Protein AF-0000000068829955 (afdb_homodimer)

Nearest PDB structures (foldseek):
  8u4d-assembly1_A  TM=2.497E-01  e=2.934E-02  Rattus norvegicus
  8ubg-assembly1_A  TM=4.678E-01  e=2.970E+00  synthetic construct
  8ffm-assembly1_A  TM=2.009E-01  e=5.634E-01  Rattus norvegicus
  7lqz-assembly1_A  TM=2.035E-01  e=5.634E-01  Ictidomys tridecemlineatus
  8eks-assembly1_A  TM=1.735E-01  e=6.819E+00  Rattus norvegicus

Secondary structure (DSSP, 8-state):
--GGGS---TTHHHHHHHHHHHHHHHHHHHHHHHTTSS-SS---TGGGGSSTTHHHHHHHHHHHHHHHHHHHHHHHHHHHHHHHHTTSS-HHHHHHHHHHHHHHHHHHHHHHHHHHS-TTT-HHHHHHHHHIIIIIHHHHHHHHHHHHTTSS--HHHHHHHHHHHHHHHHHHHHHHHHHHHHHHH---S-GGG--GGGS-HHHHHHHHHHHHHHHHHHHHHHHTTTTGGGGEEEEEEEEEEPPPHHHHTT-/--GGGS---TTHHHHHHHHHHHHHHHHHHHHHHHTTSS-SS---TTGGGSSTTHHHHHHHHHHHHHHHHHHHHHHHHHHHHHHHHTTSS-HHHHHHHHHHHHHHHHHHHHHHHHHHS-TTT-HHHHHHHHHIIIIIHHHHHHHHHHHHTTSS--HHHHHHHHHHHHHHHHHHHHHHHHHHHHHHH---S-GGG--GGGS-HHHHHHHHHHHHHHHHHHHHHHHTTTTGGGGEEEEEEEEEEPPPHHHHTT-

Structure (mmCIF, N/CA/C/O backbone):
data_AF-0000000068829955-model_v1
#
loop_
_entity.id
_entity.type
_entity.pdbx_description
1 polymer 'Uncharacterized protein'
#
loop_
_atom_site.group_PDB
_atom_site.id
_atom_site.type_symbol
_atom_site.label_atom_id
_atom_site.label_alt_id
_atom_site.label_comp_id
_atom_site.label_asym_id
_atom_site.label_entity_id
_atom_site.label_seq_id
_atom_site.pdbx_PDB_ins_code
_atom_site.Cartn_x
_atom_site.Cartn_y
_atom_site.Cartn_z
_atom_site.occupancy
_atom_site.B_iso_or_equiv
_atom_site.auth_seq_id
_atom_site.auth_comp_id
_atom_site.auth_asym_id
_atom_site.auth_atom_id
_atom_site.pdbx_PDB_model_num
ATOM 1 N N . MET A 1 1 ? -6.902 11.039 26.016 1 29.3 1 MET A N 1
ATOM 2 C CA . MET A 1 1 ? -5.801 10.938 25.062 1 29.3 1 MET A CA 1
ATOM 3 C C . MET A 1 1 ? -6.059 9.828 24.047 1 29.3 1 MET A C 1
ATOM 5 O O . MET A 1 1 ? -6.129 8.656 24.422 1 29.3 1 MET A O 1
ATOM 9 N N . GLY A 1 2 ? -6.93 9.938 23.094 1 36.03 2 GLY A N 1
ATOM 10 C CA . GLY A 1 2 ? -7.559 8.922 22.25 1 36.03 2 GLY A CA 1
ATOM 11 C C . GLY A 1 2 ? -6.555 8.055 21.516 1 36.03 2 GLY A C 1
ATOM 12 O O . GLY A 1 2 ? -5.367 8.375 21.469 1 36.03 2 GLY A O 1
ATOM 13 N N . LEU A 1 3 ? -6.852 6.863 21.266 1 39.66 3 LEU A N 1
ATOM 14 C CA . LEU A 1 3 ? -6.047 5.84 20.609 1 39.66 3 LEU A CA 1
ATOM 15 C C . LEU A 1 3 ? -5.145 6.461 19.547 1 39.66 3 LEU A C 1
ATOM 17 O O . LEU A 1 3 ? -3.996 6.039 19.375 1 39.66 3 LEU A O 1
ATOM 21 N N . LEU A 1 4 ? -5.676 7.379 18.828 1 42.16 4 LEU A N 1
ATOM 22 C CA . LEU A 1 4 ? -4.949 8.164 17.844 1 42.16 4 LEU A CA 1
ATOM 23 C C . LEU A 1 4 ? -4.129 9.258 18.516 1 42.16 4 LEU A C 1
ATOM 25 O O . LEU A 1 4 ? -3.414 10.008 17.828 1 42.16 4 LEU A O 1
ATOM 29 N N . ASP A 1 5 ? -4.441 9.453 19.766 1 46.44 5 ASP A N 1
ATOM 30 C 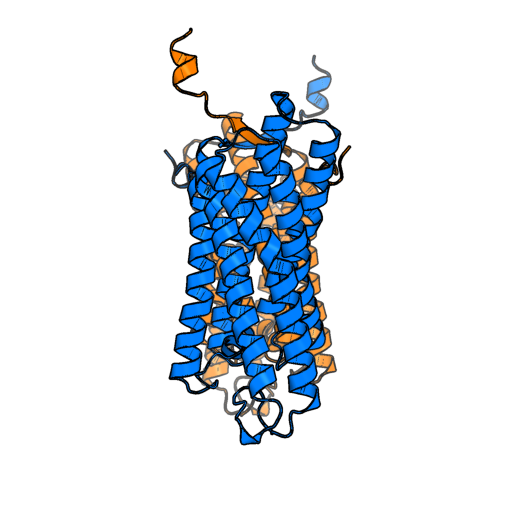CA . ASP A 1 5 ? -3.623 10.438 20.469 1 46.44 5 ASP A CA 1
ATOM 31 C C . ASP A 1 5 ? -2.209 9.906 20.703 1 46.44 5 ASP A C 1
ATOM 33 O O . ASP A 1 5 ? -1.413 10.531 21.406 1 46.44 5 ASP A O 1
ATOM 37 N N . PHE A 1 6 ? -2.107 8.672 20.609 1 50.31 6 PHE A N 1
ATOM 38 C CA . PHE A 1 6 ? -0.737 8.188 20.734 1 50.31 6 PHE A CA 1
ATOM 39 C C . PHE A 1 6 ? 0.176 8.898 19.75 1 50.31 6 PHE A C 1
ATOM 41 O O . PHE A 1 6 ? 0.059 8.711 18.531 1 50.31 6 PHE A O 1
ATOM 48 N N . LYS A 1 7 ? 0.698 10.055 20.094 1 63.47 7 LYS A N 1
ATOM 49 C CA . LYS A 1 7 ? 1.565 10.922 19.297 1 63.47 7 LYS A CA 1
ATOM 50 C C . LYS A 1 7 ? 2.84 10.195 18.891 1 63.47 7 LYS A C 1
ATOM 52 O O . LYS A 1 7 ? 3.783 10.086 19.672 1 63.47 7 LYS A O 1
ATOM 57 N N . PHE A 1 8 ? 2.67 9.281 17.844 1 79.62 8 PHE A N 1
ATOM 58 C CA . PHE A 1 8 ? 3.844 8.633 17.266 1 79.62 8 PHE A CA 1
ATOM 59 C C . PHE A 1 8 ? 4.887 9.672 16.875 1 79.62 8 PHE A C 1
ATOM 61 O O . PHE A 1 8 ? 4.645 10.5 15.992 1 79.62 8 PHE A O 1
ATOM 68 N N . LYS A 1 9 ? 6.039 9.609 17.734 1 91 9 LYS A N 1
ATOM 69 C CA . LYS A 1 9 ? 7.105 10.57 17.469 1 91 9 LYS A CA 1
ATOM 70 C C . LYS A 1 9 ? 7.715 10.336 16.094 1 91 9 LYS A C 1
ATOM 72 O O . LYS A 1 9 ? 7.949 9.195 15.695 1 91 9 LYS A O 1
ATOM 77 N N . LEU A 1 10 ? 7.957 11.375 15.477 1 95.31 10 LEU A N 1
ATOM 78 C CA . LEU A 1 10 ? 8.344 11.328 14.07 1 95.31 10 LEU A CA 1
ATOM 79 C C . LEU A 1 10 ? 9.711 10.672 13.906 1 95.31 10 LEU A C 1
ATOM 81 O O . LEU A 1 10 ? 10.008 10.094 12.859 1 95.31 10 LEU A O 1
ATOM 85 N N . GLN A 1 11 ? 10.555 10.68 14.953 1 95.5 11 GLN A N 1
ATOM 86 C CA . GLN A 1 11 ? 11.906 10.125 14.883 1 95.5 11 GLN A CA 1
ATOM 87 C C . GLN A 1 11 ? 11.859 8.609 14.711 1 95.5 11 GLN A C 1
ATOM 89 O O . GLN A 1 11 ? 12.852 7.992 14.305 1 95.5 11 GLN A O 1
ATOM 94 N N . TYR A 1 12 ? 10.75 8.031 15.016 1 97.12 12 TYR A N 1
ATOM 95 C CA . TYR A 1 12 ? 10.664 6.574 14.961 1 97.12 12 TYR A CA 1
ATOM 96 C C . TYR A 1 12 ? 10.32 6.098 13.555 1 97.12 12 TYR A C 1
ATOM 98 O O . TYR A 1 12 ? 10.461 4.914 13.242 1 97.12 12 TYR A O 1
ATOM 106 N N . TRP A 1 13 ? 9.914 6.965 12.664 1 97.31 13 TRP A N 1
ATOM 107 C CA . TRP A 1 13 ? 9.523 6.555 11.32 1 97.31 13 TRP A CA 1
ATOM 108 C C . TRP A 1 13 ? 10.719 6 10.547 1 97.31 13 TRP A C 1
ATOM 110 O O . TRP A 1 13 ? 10.625 4.926 9.945 1 97.31 13 TRP A O 1
ATOM 120 N N . PRO A 1 14 ? 11.875 6.688 10.609 1 98.38 14 PRO A N 1
ATOM 121 C CA . PRO A 1 14 ? 13.031 6.113 9.914 1 98.38 14 PRO A CA 1
ATOM 122 C C . PRO A 1 14 ? 13.477 4.777 10.508 1 98.38 14 PRO A C 1
ATOM 124 O O . PRO A 1 14 ? 13.883 3.875 9.773 1 98.38 14 PRO A O 1
ATOM 127 N N . ILE A 1 15 ? 13.391 4.668 11.812 1 98.5 15 ILE A N 1
ATOM 128 C CA . ILE A 1 15 ? 13.734 3.422 12.484 1 98.5 15 ILE A CA 1
ATOM 129 C C . ILE A 1 15 ? 12.773 2.316 12.047 1 98.5 15 ILE A C 1
ATOM 131 O O . ILE A 1 15 ? 13.211 1.216 11.695 1 98.5 15 ILE A O 1
ATOM 135 N N . LEU A 1 16 ? 11.555 2.658 12.008 1 98.44 16 LEU A N 1
ATOM 136 C CA . LEU A 1 16 ? 10.523 1.694 11.625 1 98.44 16 LEU A CA 1
ATOM 137 C C . LEU A 1 16 ? 10.688 1.271 10.172 1 98.44 16 LEU A C 1
ATOM 139 O O . LEU A 1 16 ? 10.648 0.079 9.859 1 98.44 16 LEU A O 1
ATOM 143 N N . SER A 1 17 ? 10.852 2.225 9.297 1 98.56 17 SER A N 1
ATOM 144 C CA . SER A 1 17 ? 10.992 1.934 7.875 1 98.56 17 SER A CA 1
ATOM 145 C C . SER A 1 17 ? 12.195 1.032 7.613 1 98.56 17 SER A C 1
ATOM 147 O O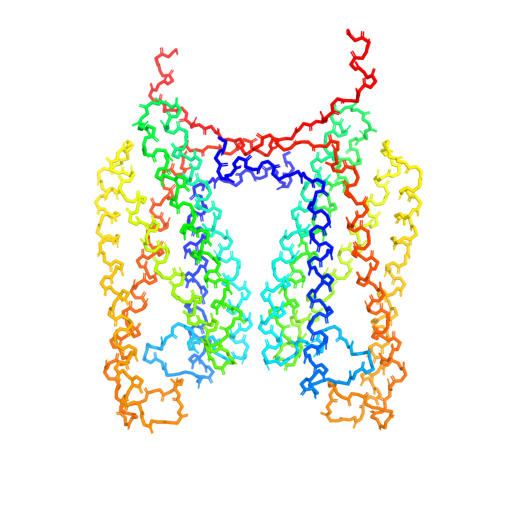 . SER A 1 17 ? 12.07 -0.019 6.98 1 98.56 17 SER A O 1
ATOM 149 N N . SER A 1 18 ? 13.352 1.4 8.172 1 98.69 18 SER A N 1
ATOM 150 C CA . SER A 1 18 ? 14.586 0.654 7.93 1 98.69 18 SER A CA 1
ATOM 151 C C . SER A 1 18 ? 14.523 -0.73 8.57 1 98.69 18 SER A C 1
ATOM 153 O O . SER A 1 18 ? 14.906 -1.723 7.949 1 98.69 18 SER A O 1
ATOM 155 N N . SER A 1 19 ? 14.023 -0.835 9.797 1 98.75 19 SER A N 1
ATOM 156 C CA . SER A 1 19 ? 13.969 -2.123 10.477 1 98.75 19 SER A CA 1
ATOM 157 C C . SER A 1 19 ? 12.93 -3.041 9.852 1 98.75 19 SER A C 1
ATOM 159 O O . SER A 1 19 ? 13.148 -4.246 9.719 1 98.75 19 SER A O 1
ATOM 161 N N . TRP A 1 20 ? 11.812 -2.447 9.477 1 98.75 20 TRP A N 1
ATOM 162 C CA . TRP A 1 20 ? 10.75 -3.225 8.852 1 98.75 20 TRP A CA 1
ATOM 163 C C . TRP A 1 20 ? 11.227 -3.852 7.547 1 98.75 20 TRP A C 1
ATOM 165 O O . TRP A 1 20 ? 11.031 -5.047 7.316 1 98.75 20 TRP A O 1
ATOM 175 N N . LEU A 1 21 ? 11.891 -3.113 6.719 1 98.75 21 LEU A N 1
ATOM 176 C CA . LEU A 1 21 ? 12.352 -3.615 5.434 1 98.75 21 LEU A CA 1
ATOM 177 C C . LEU A 1 21 ? 13.5 -4.602 5.617 1 98.75 21 LEU A C 1
ATOM 179 O O . LEU A 1 21 ? 13.555 -5.633 4.941 1 98.75 21 LEU A O 1
ATOM 183 N N . SER A 1 22 ? 14.398 -4.289 6.574 1 98.75 22 SER A N 1
ATOM 184 C CA . SER A 1 22 ? 15.469 -5.234 6.867 1 98.75 22 SER A CA 1
ATOM 185 C C . SER A 1 22 ? 14.914 -6.57 7.352 1 98.75 22 SER A C 1
ATOM 187 O O . SER A 1 22 ? 15.359 -7.633 6.906 1 98.75 22 SER A O 1
ATOM 189 N N . PHE A 1 23 ? 13.984 -6.449 8.227 1 98.81 23 PHE A N 1
ATOM 190 C CA . PHE A 1 23 ? 13.336 -7.656 8.727 1 98.81 23 PHE A CA 1
ATOM 191 C C . PHE A 1 23 ? 12.656 -8.414 7.586 1 98.81 23 PHE A C 1
ATOM 193 O O . PHE A 1 23 ? 12.727 -9.641 7.527 1 98.81 23 PHE A O 1
ATOM 200 N N . THR A 1 24 ? 12 -7.715 6.68 1 98.69 24 THR A N 1
ATOM 201 C CA . THR A 1 24 ? 11.328 -8.32 5.535 1 98.69 24 THR A CA 1
ATOM 202 C C . THR A 1 24 ? 12.32 -9.094 4.672 1 98.69 24 THR A C 1
ATOM 204 O O . THR A 1 24 ? 12.078 -10.258 4.332 1 98.69 24 THR A O 1
ATOM 207 N N . TYR A 1 25 ? 13.484 -8.5 4.332 1 98.5 25 TYR A N 1
ATOM 208 C CA . TYR A 1 25 ? 14.469 -9.133 3.461 1 98.5 25 TYR A CA 1
ATOM 209 C C . TYR A 1 25 ? 15.102 -10.344 4.137 1 98.5 25 TYR A C 1
ATOM 211 O O . TYR A 1 25 ? 15.219 -11.414 3.529 1 98.5 25 TYR A O 1
ATOM 219 N N . PHE A 1 26 ? 15.391 -10.164 5.371 1 98.06 26 PHE A N 1
ATOM 220 C CA . PHE A 1 26 ? 16.078 -11.242 6.082 1 98.06 26 PHE A CA 1
ATOM 221 C C . PHE A 1 26 ? 15.117 -12.406 6.344 1 98.06 26 PHE A C 1
ATOM 223 O O . PHE A 1 26 ? 15.477 -13.57 6.145 1 98.06 26 PHE A O 1
ATOM 230 N N . SER A 1 27 ? 13.922 -12.109 6.777 1 98.5 27 SER A N 1
ATOM 231 C CA . SER A 1 27 ? 12.969 -13.18 7.059 1 98.5 27 SER A CA 1
ATOM 232 C C . SER A 1 27 ? 12.57 -13.914 5.781 1 98.5 27 SER A C 1
ATOM 234 O O . SER A 1 27 ? 12.453 -15.141 5.773 1 98.5 27 SER A O 1
ATOM 236 N N . THR A 1 28 ? 12.359 -13.164 4.707 1 98.25 28 THR A N 1
ATOM 237 C CA . THR A 1 28 ? 12.039 -13.805 3.439 1 98.25 28 THR A CA 1
ATOM 238 C C . THR A 1 28 ? 13.18 -14.711 2.982 1 98.25 28 THR A C 1
ATOM 240 O O . THR A 1 28 ? 12.938 -15.82 2.502 1 98.25 28 THR A O 1
ATOM 243 N N . TYR A 1 29 ? 14.445 -14.234 3.137 1 98.06 29 TYR A N 1
ATOM 244 C CA . TYR A 1 29 ? 15.617 -15.039 2.818 1 98.06 29 TYR A CA 1
ATOM 245 C C . TYR A 1 29 ? 15.625 -16.328 3.623 1 98.06 29 TYR A C 1
ATOM 247 O O . TYR A 1 29 ? 15.789 -17.422 3.062 1 98.06 29 TYR A O 1
ATOM 255 N N . CYS A 1 30 ? 15.398 -16.203 4.938 1 98 30 CYS A N 1
ATOM 256 C CA . CYS A 1 30 ? 15.422 -17.375 5.816 1 98 30 CYS A CA 1
ATOM 257 C C . CYS A 1 30 ? 14.352 -18.391 5.41 1 98 30 CYS A C 1
ATOM 259 O O . CYS A 1 30 ? 14.625 -19.594 5.352 1 98 30 CYS A O 1
ATOM 261 N N . ILE A 1 31 ? 13.188 -17.906 5.059 1 97.19 31 ILE A N 1
ATOM 262 C CA . ILE A 1 31 ? 12.086 -18.781 4.68 1 97.19 31 ILE A CA 1
ATOM 263 C C . ILE A 1 31 ? 12.406 -19.469 3.355 1 97.19 31 ILE A C 1
ATOM 265 O O . ILE A 1 31 ? 12.242 -20.688 3.223 1 97.19 31 ILE A O 1
ATOM 269 N N . ALA A 1 32 ? 12.875 -18.75 2.396 1 97.62 32 ALA A N 1
ATOM 270 C CA . ALA A 1 32 ? 13.172 -19.281 1.069 1 97.62 32 ALA A CA 1
ATOM 271 C C . ALA A 1 32 ? 14.258 -20.344 1.14 1 97.62 32 ALA A C 1
ATOM 273 O O . ALA A 1 32 ? 14.18 -21.375 0.464 1 97.62 32 ALA A O 1
ATOM 274 N N . VAL A 1 33 ? 15.297 -20.094 1.948 1 97.31 33 VAL A N 1
ATOM 275 C CA . VAL A 1 33 ? 16.391 -21.031 2.104 1 97.31 33 VAL A CA 1
ATOM 276 C C . VAL A 1 33 ? 15.914 -22.281 2.84 1 97.31 33 VAL A C 1
ATOM 278 O O . VAL A 1 33 ? 16.234 -23.406 2.451 1 97.31 33 VAL A O 1
ATOM 281 N N . TYR A 1 34 ? 15.078 -22.016 3.893 1 97.25 34 TYR A N 1
ATOM 282 C CA . TYR A 1 34 ? 14.531 -23.141 4.66 1 97.25 34 TYR A CA 1
ATOM 283 C C . TYR A 1 34 ? 13.711 -24.062 3.766 1 97.25 34 TYR A C 1
ATOM 285 O O . TYR A 1 34 ? 13.82 -25.281 3.867 1 97.25 34 TYR A O 1
ATOM 293 N N . LYS A 1 35 ? 13 -23.531 2.791 1 97.12 35 LYS A N 1
ATOM 294 C CA . LYS A 1 35 ? 12.148 -24.297 1.877 1 97.12 35 LYS A CA 1
ATOM 295 C C . LYS A 1 35 ? 12.945 -24.812 0.682 1 97.12 35 LYS A C 1
ATOM 297 O O . LYS A 1 35 ? 12.406 -25.516 -0.172 1 97.12 35 LYS A O 1
ATOM 302 N N . GLN A 1 36 ? 14.227 -24.359 0.579 1 97.12 36 GLN A N 1
ATOM 303 C CA . GLN A 1 36 ? 15.125 -24.734 -0.507 1 97.12 36 GLN A CA 1
ATOM 304 C C . GLN A 1 36 ? 14.617 -24.219 -1.849 1 97.12 36 GLN A C 1
ATOM 306 O O . GLN A 1 36 ? 14.773 -24.891 -2.875 1 97.12 36 GLN A O 1
ATOM 311 N N . ASP A 1 37 ? 13.922 -23.125 -1.762 1 96.31 37 ASP A N 1
ATOM 312 C CA . ASP A 1 37 ? 13.398 -22.516 -2.979 1 96.31 37 ASP A CA 1
ATOM 313 C C . ASP A 1 37 ? 14.492 -21.75 -3.723 1 96.31 37 ASP A C 1
ATOM 315 O O . ASP A 1 37 ? 14.375 -21.484 -4.922 1 96.31 37 ASP A O 1
ATOM 319 N N . VAL A 1 38 ? 15.555 -21.375 -2.994 1 96.31 38 VAL A N 1
ATOM 320 C CA . VAL A 1 38 ? 16.672 -20.641 -3.578 1 96.31 38 VAL A CA 1
ATOM 321 C C . VAL A 1 38 ? 17.984 -21.219 -3.057 1 96.31 38 VAL A C 1
ATOM 323 O O . VAL A 1 38 ? 18.016 -21.938 -2.057 1 96.31 38 VAL A O 1
ATOM 326 N N . SER A 1 39 ? 19.094 -20.875 -3.854 1 94.5 39 SER A N 1
ATOM 327 C CA . SER A 1 39 ? 20.422 -21.156 -3.318 1 94.5 39 SER A CA 1
ATOM 328 C C . SER A 1 39 ? 20.734 -20.266 -2.123 1 94.5 39 SER A C 1
ATOM 330 O O . SER A 1 39 ? 20.438 -19.078 -2.133 1 94.5 39 SER A O 1
ATOM 332 N N . PRO A 1 40 ? 21.297 -20.844 -1.094 1 94.31 40 PRO A N 1
ATOM 333 C CA . PRO A 1 40 ? 21.531 -20.078 0.129 1 94.31 40 PRO A CA 1
ATOM 334 C C . PRO A 1 40 ? 22.656 -19.047 -0.024 1 94.31 40 PRO A C 1
ATOM 336 O O . PRO A 1 40 ? 22.75 -18.109 0.771 1 94.31 40 PRO A O 1
ATOM 339 N N . ILE A 1 41 ? 23.547 -19.281 -1.003 1 92.12 41 ILE A N 1
ATOM 340 C CA . ILE A 1 41 ? 24.688 -18.375 -1.142 1 92.12 41 ILE A CA 1
ATOM 341 C C . ILE A 1 41 ? 24.281 -17.156 -1.971 1 92.12 41 ILE A C 1
ATOM 343 O O . ILE A 1 41 ? 24.531 -17.109 -3.176 1 92.12 41 ILE A O 1
ATOM 347 N N . PHE A 1 42 ? 23.75 -16.156 -1.312 1 85.25 42 PHE A N 1
ATOM 348 C CA . PHE A 1 42 ? 23.406 -14.789 -1.66 1 85.25 42 PHE A CA 1
ATOM 349 C C . PHE A 1 42 ? 22.531 -14.75 -2.91 1 85.25 42 PHE A C 1
ATOM 351 O O . PHE A 1 42 ? 22.922 -14.188 -3.934 1 85.25 42 PHE A O 1
ATOM 358 N N . PRO A 1 43 ? 21.391 -15.211 -2.846 1 96.38 43 PRO A N 1
ATOM 359 C CA . PRO A 1 43 ? 20.438 -15.008 -3.939 1 96.38 43 PRO A CA 1
ATOM 360 C C . PRO A 1 43 ? 20 -13.547 -4.07 1 96.38 43 PRO A C 1
ATOM 362 O O . PRO A 1 43 ? 20.219 -12.75 -3.16 1 96.38 43 PRO A O 1
ATOM 365 N N . TYR A 1 44 ? 19.578 -13.211 -5.258 1 97.38 44 TYR A N 1
ATOM 366 C CA . TYR A 1 44 ? 18.906 -11.914 -5.332 1 97.38 44 TYR A CA 1
ATOM 367 C C . TYR A 1 44 ? 17.812 -11.812 -4.285 1 97.38 44 TYR A C 1
ATOM 369 O O . TYR A 1 44 ? 17.141 -12.797 -3.975 1 97.38 44 TYR A O 1
ATOM 377 N N . ILE A 1 45 ? 17.609 -10.609 -3.793 1 97.56 45 ILE A N 1
ATOM 378 C CA . ILE A 1 45 ? 16.531 -10.367 -2.838 1 97.56 45 ILE A CA 1
ATOM 379 C C . ILE A 1 45 ? 15.203 -10.781 -3.447 1 97.56 45 ILE A C 1
ATOM 381 O O . ILE A 1 45 ? 14.391 -11.445 -2.791 1 97.56 45 ILE A O 1
ATOM 385 N N . SER A 1 46 ? 14.969 -10.484 -4.68 1 95.88 46 SER A N 1
ATOM 386 C CA . SER A 1 46 ? 13.719 -10.805 -5.348 1 95.88 46 SER A CA 1
ATOM 387 C C . SER A 1 46 ? 13.562 -12.305 -5.562 1 95.88 46 SER A C 1
ATOM 389 O O . SER A 1 46 ? 12.445 -12.82 -5.598 1 95.88 46 SER A O 1
ATOM 391 N N . ASP A 1 47 ? 14.727 -13.062 -5.727 1 97 47 ASP A N 1
ATOM 392 C CA . ASP A 1 47 ? 14.656 -14.516 -5.855 1 97 47 ASP A CA 1
ATOM 393 C C . ASP A 1 47 ? 14.078 -15.156 -4.594 1 97 47 ASP A C 1
ATOM 395 O O . ASP A 1 47 ? 13.383 -16.172 -4.668 1 97 47 ASP A O 1
ATOM 399 N N . THR A 1 48 ? 14.383 -14.555 -3.463 1 97.44 48 THR A N 1
ATOM 400 C CA . THR A 1 48 ? 13.891 -15.109 -2.205 1 97.44 48 THR A CA 1
ATOM 401 C C . THR A 1 48 ? 12.375 -14.969 -2.109 1 97.44 48 THR A C 1
ATOM 403 O O . THR A 1 48 ? 11.742 -15.609 -1.271 1 97.44 48 THR A O 1
ATOM 406 N N . ALA A 1 49 ? 11.797 -14.141 -2.965 1 96.94 49 ALA A N 1
ATOM 407 C CA . ALA A 1 49 ? 10.359 -13.883 -2.957 1 96.94 49 ALA A CA 1
ATOM 408 C C . ALA A 1 49 ? 9.727 -14.297 -4.281 1 96.94 49 ALA A C 1
ATOM 410 O O . ALA A 1 49 ? 8.758 -13.68 -4.734 1 96.94 49 ALA A O 1
ATOM 411 N N . ALA A 1 50 ? 10.227 -15.305 -4.895 1 94.56 50 ALA A N 1
ATOM 412 C CA . ALA A 1 50 ? 9.781 -15.68 -6.238 1 94.56 50 ALA A CA 1
ATOM 413 C C . ALA A 1 50 ? 8.609 -16.656 -6.18 1 94.56 50 ALA A C 1
ATOM 415 O O . ALA A 1 50 ? 7.777 -16.688 -7.086 1 94.56 50 ALA A O 1
ATOM 416 N N . LYS A 1 51 ? 8.492 -17.422 -5.133 1 94.25 51 LYS A N 1
ATOM 417 C CA . LYS A 1 51 ? 7.477 -18.469 -5.004 1 94.25 51 LYS A CA 1
ATOM 418 C C . LYS A 1 51 ? 6.602 -18.234 -3.777 1 94.25 51 LYS A C 1
ATOM 420 O O . LYS A 1 51 ? 7.07 -17.719 -2.762 1 94.25 51 LYS A O 1
ATOM 425 N N . PRO A 1 52 ? 5.352 -18.672 -3.922 1 92.38 52 PRO A N 1
ATOM 426 C CA . PRO A 1 52 ? 4.574 -18.734 -2.682 1 92.38 52 PRO A CA 1
ATOM 427 C C . PRO A 1 52 ? 5.066 -19.812 -1.719 1 92.38 52 PRO A C 1
ATOM 429 O O . PRO A 1 52 ? 5.625 -20.812 -2.15 1 92.38 52 PRO A O 1
ATOM 432 N N . TRP A 1 53 ? 4.992 -19.453 -0.478 1 93.06 53 TRP A N 1
ATOM 433 C CA . TRP A 1 53 ? 4.246 -18.453 0.271 1 93.06 53 TRP A CA 1
ATOM 434 C C . TRP A 1 53 ? 5.078 -17.188 0.464 1 93.06 53 TRP A C 1
ATOM 436 O O . TRP A 1 53 ? 4.539 -16.125 0.798 1 93.06 53 TRP A O 1
ATOM 446 N N . GLU A 1 54 ? 6.422 -17.266 0.097 1 95.56 54 GLU A N 1
ATOM 447 C CA . GLU A 1 54 ? 7.352 -16.172 0.349 1 95.56 54 GLU A CA 1
ATOM 448 C C . GLU A 1 54 ? 6.973 -14.93 -0.46 1 95.56 54 GLU A C 1
ATOM 450 O O . GLU A 1 54 ? 7.098 -13.797 0.023 1 95.56 54 GLU A O 1
ATOM 455 N N . SER A 1 55 ? 6.523 -15.18 -1.628 1 96.62 55 SER A N 1
ATOM 456 C CA . SER A 1 55 ? 6.188 -14.047 -2.48 1 96.62 55 SER A CA 1
ATOM 457 C C . SER A 1 55 ? 5.004 -13.266 -1.919 1 96.62 55 SER A C 1
ATOM 459 O O . SER A 1 55 ? 4.984 -12.031 -1.98 1 96.62 55 SER A O 1
ATOM 461 N N . CYS A 1 56 ? 3.994 -13.961 -1.375 1 97.44 56 CYS A N 1
ATOM 462 C CA . CYS A 1 56 ? 2.842 -13.312 -0.754 1 97.44 56 CYS A CA 1
ATOM 463 C C . CYS A 1 56 ? 3.264 -12.508 0.467 1 97.44 56 CYS A C 1
ATOM 465 O O . CYS A 1 56 ? 2.885 -11.344 0.606 1 97.44 56 CYS A O 1
ATOM 467 N N . TYR A 1 57 ? 4.02 -13.203 1.331 1 98 57 TYR A N 1
ATOM 468 C CA . TYR A 1 57 ? 4.543 -12.57 2.541 1 98 57 TYR A CA 1
ATOM 469 C C . TYR A 1 57 ? 5.371 -11.344 2.201 1 98 57 TYR A C 1
ATOM 471 O O . TYR A 1 57 ? 5.18 -10.273 2.787 1 98 57 TYR A O 1
ATOM 479 N N . PHE A 1 58 ? 6.332 -11.492 1.286 1 98.56 58 PHE A N 1
ATOM 480 C CA . PHE A 1 58 ? 7.199 -10.398 0.851 1 98.56 58 PHE A CA 1
ATOM 481 C C . PHE A 1 58 ? 6.375 -9.234 0.312 1 98.56 58 PHE A C 1
ATOM 483 O O . PHE A 1 58 ? 6.629 -8.078 0.659 1 98.56 58 PHE A O 1
ATOM 490 N N . ALA A 1 59 ? 5.371 -9.523 -0.554 1 98.56 59 ALA A N 1
ATOM 491 C CA . ALA A 1 59 ? 4.551 -8.477 -1.153 1 98.56 59 ALA A CA 1
ATOM 492 C C . ALA A 1 59 ? 3.83 -7.664 -0.082 1 98.56 59 ALA A C 1
ATOM 494 O O . ALA A 1 59 ? 3.848 -6.43 -0.113 1 98.56 59 ALA A O 1
ATOM 495 N N . GLN A 1 60 ? 3.254 -8.336 0.864 1 98.62 60 GLN A N 1
ATOM 496 C CA . GLN A 1 60 ? 2.549 -7.664 1.951 1 98.62 60 GLN A CA 1
ATOM 497 C C . GLN A 1 60 ? 3.488 -6.754 2.738 1 98.62 60 GLN A C 1
ATOM 499 O O . GLN A 1 60 ? 3.209 -5.566 2.91 1 98.62 60 GLN A O 1
ATOM 504 N N . MET A 1 61 ? 4.621 -7.301 3.111 1 98.62 61 MET A N 1
ATOM 505 C CA . MET A 1 61 ? 5.559 -6.586 3.975 1 98.62 61 MET A CA 1
ATOM 506 C C . MET A 1 61 ? 6.242 -5.457 3.217 1 98.62 61 MET A C 1
ATOM 508 O O . MET A 1 61 ? 6.426 -4.363 3.754 1 98.62 61 MET A O 1
ATOM 512 N N . HIS A 1 62 ? 6.605 -5.758 2.043 1 98.62 62 HIS A N 1
ATOM 513 C CA . HIS A 1 62 ? 7.359 -4.781 1.26 1 98.62 62 HIS A CA 1
ATOM 514 C C . HIS A 1 62 ? 6.484 -3.598 0.868 1 98.62 62 HIS A C 1
ATOM 516 O O . HIS A 1 62 ? 6.953 -2.457 0.837 1 98.62 62 HIS A O 1
ATOM 522 N N . ASN A 1 63 ? 5.145 -3.838 0.558 1 98.75 63 ASN A N 1
ATOM 523 C CA . ASN A 1 63 ? 4.219 -2.738 0.305 1 98.75 63 ASN A CA 1
ATOM 524 C C . ASN A 1 63 ? 4.062 -1.845 1.532 1 98.75 63 ASN A C 1
ATOM 526 O O . ASN A 1 63 ? 4.043 -0.618 1.413 1 98.75 63 ASN A O 1
ATOM 530 N N . ILE A 1 64 ? 3.977 -2.416 2.664 1 98.56 64 ILE A N 1
ATOM 531 C CA . ILE A 1 64 ? 3.898 -1.647 3.9 1 98.56 64 ILE A CA 1
ATOM 532 C C . ILE A 1 64 ? 5.188 -0.852 4.098 1 98.56 64 ILE A C 1
ATOM 534 O O . ILE A 1 64 ? 5.148 0.327 4.453 1 98.56 64 ILE A O 1
ATOM 538 N N . GLY A 1 65 ? 6.309 -1.491 3.855 1 98.62 65 GLY A N 1
ATOM 539 C CA . GLY A 1 65 ? 7.594 -0.819 3.967 1 98.62 65 GLY A CA 1
ATOM 540 C C . GLY A 1 65 ? 7.738 0.356 3.018 1 98.62 65 GLY A C 1
ATOM 541 O O . GLY A 1 65 ? 8.32 1.38 3.375 1 98.62 65 GLY A O 1
ATOM 542 N N . ALA A 1 66 ? 7.227 0.173 1.787 1 98.62 66 ALA A N 1
ATOM 543 C CA . ALA A 1 66 ? 7.242 1.268 0.82 1 98.62 66 ALA A CA 1
ATOM 544 C C . ALA A 1 66 ? 6.473 2.475 1.346 1 98.62 66 ALA A C 1
ATOM 546 O O . ALA A 1 66 ? 6.906 3.617 1.182 1 98.62 66 ALA A O 1
ATOM 547 N N . LEU A 1 67 ? 5.395 2.189 1.968 1 98 67 LEU A N 1
ATOM 548 C CA . LEU A 1 67 ? 4.605 3.271 2.551 1 98 67 LEU A CA 1
ATOM 549 C C . LEU A 1 67 ? 5.367 3.945 3.688 1 98 67 LEU A C 1
ATOM 551 O O . LEU A 1 67 ? 5.379 5.176 3.789 1 98 67 LEU A O 1
ATOM 555 N N . PHE A 1 68 ? 5.965 3.152 4.582 1 98.38 68 PHE A N 1
ATOM 556 C CA . PHE A 1 68 ? 6.762 3.713 5.664 1 98.38 68 PHE A CA 1
ATOM 557 C C . PHE A 1 68 ? 7.855 4.625 5.113 1 98.38 68 PHE A C 1
ATOM 559 O O . PHE A 1 68 ? 8.086 5.711 5.645 1 98.38 68 PHE A O 1
ATOM 566 N N . THR A 1 69 ? 8.469 4.148 4.09 1 98.69 69 THR A N 1
ATOM 567 C CA . THR A 1 69 ? 9.555 4.918 3.482 1 98.69 69 THR A CA 1
ATOM 568 C C . THR A 1 69 ? 9.023 6.219 2.887 1 98.69 69 THR A C 1
ATOM 570 O O . THR A 1 69 ? 9.641 7.273 3.043 1 98.69 69 THR A O 1
ATOM 573 N N . LEU A 1 70 ? 7.902 6.129 2.258 1 98.19 70 LEU A N 1
ATOM 574 C CA . LEU A 1 70 ? 7.285 7.324 1.692 1 98.19 70 LEU A CA 1
ATOM 575 C C . LEU A 1 70 ? 6.965 8.336 2.785 1 98.19 70 LEU A C 1
ATOM 577 O O . LEU A 1 70 ? 7.199 9.531 2.615 1 98.19 70 LEU A O 1
ATOM 581 N N . ILE A 1 71 ? 6.445 7.844 3.875 1 96.94 71 ILE A N 1
ATOM 582 C CA . ILE A 1 71 ? 6.133 8.711 5.004 1 96.94 71 ILE A CA 1
ATOM 583 C C . ILE A 1 71 ? 7.402 9.414 5.484 1 96.94 71 ILE A C 1
ATOM 585 O O . ILE A 1 71 ? 7.391 10.617 5.754 1 96.94 71 ILE A O 1
ATOM 589 N N . CYS A 1 72 ? 8.5 8.719 5.547 1 97.94 72 CYS A N 1
ATOM 590 C CA . CYS A 1 72 ? 9.781 9.312 5.934 1 97.94 72 CYS A CA 1
ATOM 591 C C . CYS A 1 72 ? 10.164 10.438 4.98 1 97.94 72 CYS A C 1
ATOM 593 O O . CYS A 1 72 ? 10.586 11.508 5.422 1 97.94 72 CYS A O 1
ATOM 595 N N . MET A 1 73 ? 9.938 10.195 3.752 1 97.94 73 MET A N 1
ATOM 596 C CA . MET A 1 73 ? 10.336 11.188 2.756 1 97.94 73 MET A CA 1
ATOM 597 C C . MET A 1 73 ? 9.453 12.422 2.84 1 97.94 73 MET A C 1
ATOM 599 O O . MET A 1 73 ? 9.93 13.547 2.641 1 97.94 73 MET A O 1
ATOM 603 N N . ILE A 1 74 ? 8.203 12.219 3.146 1 96.12 74 ILE A N 1
ATOM 604 C CA . ILE A 1 74 ? 7.285 13.336 3.318 1 96.12 74 ILE A CA 1
ATOM 605 C C . ILE A 1 74 ? 7.684 14.148 4.547 1 96.12 74 ILE A C 1
ATOM 607 O O . ILE A 1 74 ? 7.707 15.383 4.504 1 96.12 74 ILE A O 1
ATOM 611 N N . ILE A 1 75 ? 7.973 13.461 5.598 1 96.25 75 ILE A N 1
ATOM 612 C CA . ILE A 1 75 ? 8.406 14.133 6.816 1 96.25 75 ILE A CA 1
ATOM 613 C C . ILE A 1 75 ? 9.68 14.93 6.543 1 96.25 75 ILE A C 1
ATOM 615 O O . ILE A 1 75 ? 9.797 16.094 6.949 1 96.25 75 ILE A O 1
ATOM 619 N N . ARG A 1 76 ? 10.633 14.336 5.871 1 97.06 76 ARG A N 1
ATOM 620 C CA . ARG A 1 76 ? 11.875 15.031 5.555 1 97.06 76 ARG A CA 1
ATOM 621 C C . ARG A 1 76 ? 11.602 16.25 4.68 1 97.06 76 ARG A C 1
ATOM 623 O O . ARG A 1 76 ? 12.195 17.312 4.887 1 97.06 76 ARG A O 1
ATOM 630 N N . HIS A 1 77 ? 10.766 16.078 3.734 1 96 77 HIS A N 1
ATOM 631 C CA . HIS A 1 77 ? 10.391 17.203 2.883 1 96 77 HIS A CA 1
ATOM 632 C C . HIS A 1 77 ? 9.867 18.375 3.713 1 96 77 HIS A C 1
ATOM 634 O O . HIS A 1 77 ? 10.273 19.516 3.506 1 96 77 HIS A O 1
ATOM 640 N N . LYS A 1 78 ? 9.016 18.078 4.664 1 94.56 78 LYS A N 1
ATOM 641 C CA . LYS A 1 78 ? 8.43 19.109 5.516 1 94.56 78 LYS A CA 1
ATOM 642 C C . LYS A 1 78 ? 9.484 19.734 6.426 1 94.56 78 LYS A C 1
ATOM 644 O O . LYS A 1 78 ? 9.453 20.938 6.684 1 94.56 78 LYS A O 1
ATOM 649 N N . LEU A 1 79 ? 10.344 18.938 6.875 1 95.56 79 LEU A N 1
ATOM 650 C CA . LEU A 1 79 ? 11.43 19.438 7.711 1 95.56 79 LEU A CA 1
ATOM 651 C C . LEU A 1 79 ? 12.266 20.469 6.953 1 95.56 79 LEU A C 1
ATOM 653 O O . LEU A 1 79 ? 12.578 21.531 7.488 1 95.56 79 LEU A O 1
ATOM 657 N N . VAL A 1 80 ? 12.594 20.188 5.75 1 95.62 80 VAL A N 1
ATOM 658 C CA . VAL A 1 80 ? 13.391 21.078 4.926 1 95.62 80 VAL A CA 1
ATOM 659 C C . VAL A 1 80 ? 12.602 22.344 4.621 1 95.62 80 VAL A C 1
ATOM 661 O O . VAL A 1 80 ? 13.156 23.453 4.59 1 95.62 80 VAL A O 1
ATOM 664 N N . GLU A 1 81 ? 11.297 22.219 4.422 1 94.25 81 GLU A N 1
ATOM 665 C CA . GLU A 1 81 ? 10.438 23.375 4.238 1 94.25 81 GLU A CA 1
ATOM 666 C C . GLU A 1 81 ? 10.477 24.297 5.457 1 94.25 81 GLU A C 1
ATOM 668 O O . GLU A 1 81 ? 10.469 25.516 5.32 1 94.25 81 GLU A O 1
ATOM 673 N N . LEU A 1 82 ? 10.508 23.688 6.613 1 94.06 82 LEU A N 1
ATOM 674 C CA . LEU A 1 82 ? 10.57 24.453 7.848 1 94.06 82 LEU A CA 1
ATOM 675 C C . LEU A 1 82 ? 11.914 25.188 7.965 1 94.06 82 LEU A C 1
ATOM 677 O O . LEU A 1 82 ? 11.969 26.312 8.438 1 94.06 82 LEU A O 1
ATOM 681 N N . TYR A 1 83 ? 12.977 24.484 7.516 1 94 83 TYR A N 1
ATOM 682 C CA . TYR A 1 83 ? 14.273 25.141 7.484 1 94 83 TYR A CA 1
ATOM 683 C C . TYR A 1 83 ? 14.242 26.375 6.586 1 94 83 TYR A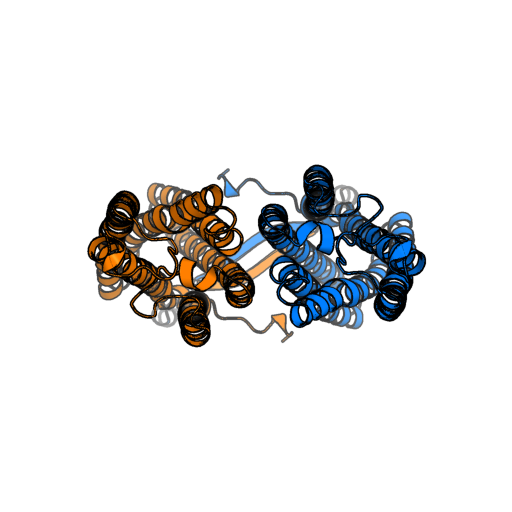 C 1
ATOM 685 O O . TYR A 1 83 ? 14.859 27.391 6.898 1 94 83 TYR A O 1
ATOM 693 N N . PHE A 1 84 ? 13.594 26.266 5.504 1 94.38 84 PHE A N 1
ATOM 694 C CA . PHE A 1 84 ? 13.445 27.391 4.594 1 94.38 84 PHE A CA 1
ATOM 695 C C . PHE A 1 84 ? 12.703 28.547 5.266 1 94.38 84 PHE A C 1
ATOM 697 O O . PHE A 1 84 ? 13.125 29.703 5.18 1 94.38 84 PHE A O 1
ATOM 704 N N . ASN A 1 85 ? 11.656 28.219 5.938 1 93.06 85 ASN A N 1
ATOM 705 C CA . ASN A 1 85 ? 10.852 29.234 6.613 1 93.06 85 ASN A CA 1
ATOM 706 C C . ASN A 1 85 ? 11.641 29.938 7.707 1 93.06 85 ASN A C 1
ATOM 708 O O . ASN A 1 85 ? 11.383 31.109 8.008 1 93.06 85 ASN A O 1
ATOM 712 N N . GLU A 1 86 ? 12.664 29.266 8.203 1 92.06 86 GLU A N 1
ATOM 713 C CA . GLU A 1 86 ? 13.523 29.844 9.234 1 92.06 86 GLU A CA 1
ATOM 714 C C . GLU A 1 86 ? 14.703 30.594 8.609 1 92.06 86 GLU A C 1
ATOM 716 O O . GLU A 1 86 ? 15.547 31.125 9.328 1 92.06 86 GLU A O 1
ATOM 721 N N . GLY A 1 87 ? 14.797 30.516 7.359 1 92.25 87 GLY A N 1
ATOM 722 C CA . GLY A 1 87 ? 15.844 31.25 6.668 1 92.25 87 GLY A CA 1
ATOM 723 C C . GLY A 1 87 ? 17.156 30.5 6.59 1 92.25 87 GLY A C 1
ATOM 724 O O . GLY A 1 87 ? 18.203 31.078 6.301 1 92.25 87 GLY A O 1
ATOM 725 N N . GLN A 1 88 ? 17.109 29.172 6.797 1 88.81 88 GLN A N 1
ATOM 726 C CA . GLN A 1 88 ? 18.344 28.375 6.828 1 88.81 88 GLN A CA 1
ATOM 727 C C . GLN A 1 88 ? 18.766 27.984 5.422 1 88.81 88 GLN A C 1
ATOM 729 O O . GLN A 1 88 ? 19.953 27.734 5.176 1 88.81 88 GLN A O 1
ATOM 734 N N . ILE A 1 89 ? 17.766 27.875 4.562 1 92.94 89 ILE A N 1
ATOM 735 C CA . ILE A 1 89 ? 18.141 27.422 3.227 1 92.94 89 ILE A CA 1
ATOM 736 C C . ILE A 1 89 ? 17.562 28.375 2.184 1 92.94 89 ILE A C 1
ATOM 738 O O . ILE A 1 89 ? 16.609 29.094 2.457 1 92.94 89 ILE A O 1
ATOM 742 N N . SER A 1 90 ? 18.125 28.375 0.951 1 94.94 90 SER A N 1
ATOM 743 C CA . SER A 1 90 ? 17.75 29.281 -0.129 1 94.94 90 SER A CA 1
ATOM 744 C C . SER A 1 90 ? 16.5 28.781 -0.844 1 94.94 90 SER A C 1
ATOM 746 O O . SER A 1 90 ? 16.094 27.641 -0.679 1 94.94 90 SER A O 1
ATOM 748 N N . LEU A 1 91 ? 15.969 29.656 -1.64 1 96 91 LEU A N 1
ATOM 749 C CA . LEU A 1 91 ? 14.812 29.312 -2.467 1 96 91 LEU A CA 1
ATOM 750 C C . LEU A 1 91 ? 15.164 28.234 -3.475 1 96 91 LEU A C 1
ATOM 752 O O . LEU A 1 91 ? 14.336 27.359 -3.777 1 96 91 LEU A O 1
ATOM 756 N N . ARG A 1 92 ? 16.344 28.328 -3.977 1 95.75 92 ARG A N 1
ATOM 757 C CA . ARG A 1 92 ? 16.812 27.312 -4.926 1 95.75 92 ARG A CA 1
ATOM 758 C C . ARG A 1 92 ? 16.812 25.938 -4.289 1 95.75 92 ARG A C 1
ATOM 760 O O . ARG A 1 92 ? 16.359 24.969 -4.891 1 95.75 92 ARG A O 1
ATOM 767 N N . LEU A 1 93 ? 17.281 25.844 -3.105 1 95.94 93 LEU A N 1
ATOM 768 C CA . LEU A 1 93 ? 17.359 24.562 -2.402 1 95.94 93 LEU A CA 1
ATOM 769 C C . LEU A 1 93 ? 15.961 24.047 -2.074 1 95.94 93 LEU A C 1
ATOM 771 O O . LEU A 1 93 ? 15.734 22.828 -2.076 1 95.94 93 LEU A O 1
ATOM 775 N N . ARG A 1 94 ? 15.102 24.969 -1.812 1 96.5 94 ARG A N 1
ATOM 776 C CA . ARG A 1 94 ? 13.703 24.578 -1.595 1 96.5 94 ARG A CA 1
ATOM 777 C C . ARG A 1 94 ? 13.125 23.891 -2.828 1 96.5 94 ARG A C 1
ATOM 779 O O . ARG A 1 94 ? 12.453 22.875 -2.713 1 96.5 94 ARG A O 1
ATOM 786 N N . LYS A 1 95 ? 13.383 24.516 -3.961 1 96.81 95 LYS A N 1
ATOM 787 C CA . LYS A 1 95 ? 12.891 23.953 -5.211 1 96.81 95 LYS A CA 1
ATOM 788 C C . LYS A 1 95 ? 13.523 22.578 -5.473 1 96.81 95 LYS A C 1
ATOM 790 O O . LYS A 1 95 ? 12.844 21.656 -5.938 1 96.81 95 LYS A O 1
ATOM 795 N N . VAL A 1 96 ? 14.758 22.469 -5.156 1 97.19 96 VAL A N 1
ATOM 796 C CA . VAL A 1 96 ? 15.469 21.203 -5.316 1 97.19 96 VAL A CA 1
ATOM 797 C C . VAL A 1 96 ? 14.852 20.141 -4.398 1 97.19 96 VAL A C 1
ATOM 799 O O . VAL A 1 96 ? 14.688 18.984 -4.793 1 97.19 96 VAL A O 1
ATOM 802 N N . ASN A 1 97 ? 14.539 20.547 -3.219 1 96.94 97 ASN A N 1
ATOM 803 C CA . ASN A 1 97 ? 13.891 19.656 -2.275 1 96.94 97 ASN A CA 1
ATOM 804 C C . ASN A 1 97 ? 12.547 19.156 -2.812 1 96.94 97 ASN A C 1
ATOM 806 O O . ASN A 1 97 ? 12.234 17.969 -2.705 1 96.94 97 ASN A O 1
ATOM 810 N N . LYS A 1 98 ? 11.812 20.031 -3.383 1 95.94 98 LYS A N 1
ATOM 811 C CA . LYS A 1 98 ? 10.531 19.656 -3.98 1 95.94 98 LYS A CA 1
ATOM 812 C C . LYS A 1 98 ? 10.727 18.672 -5.133 1 95.94 98 LYS A C 1
ATOM 814 O O . LYS A 1 98 ? 10 17.688 -5.25 1 95.94 98 LYS A O 1
ATOM 819 N N . PHE A 1 99 ? 11.734 18.938 -5.859 1 97 99 PHE A N 1
ATOM 820 C CA . PHE A 1 99 ? 12.031 18.078 -7 1 97 99 PHE A CA 1
ATOM 821 C C . PHE A 1 99 ? 12.492 16.703 -6.543 1 97 99 PHE A C 1
ATOM 823 O O . PHE A 1 99 ? 12.172 15.695 -7.172 1 97 99 PHE A O 1
ATOM 830 N N . SER A 1 100 ? 13.203 16.641 -5.496 1 97.94 100 SER A N 1
ATOM 831 C CA . SER A 1 100 ? 13.719 15.375 -4.996 1 97.94 100 SER A CA 1
ATOM 832 C C . SER A 1 100 ? 12.586 14.445 -4.574 1 97.94 100 SER A C 1
ATOM 834 O O . SER A 1 100 ? 12.711 13.219 -4.66 1 97.94 100 SER A O 1
ATOM 836 N N . LEU A 1 101 ? 11.484 15.023 -4.195 1 97 101 LEU A N 1
ATOM 837 C CA . LEU A 1 101 ? 10.352 14.227 -3.736 1 97 101 LEU A CA 1
ATOM 838 C C . LEU A 1 101 ? 9.789 13.375 -4.871 1 97 101 LEU A C 1
ATOM 840 O O . LEU A 1 101 ? 9.281 12.273 -4.637 1 97 101 LEU A O 1
ATOM 844 N N . ILE A 1 102 ? 9.906 13.82 -6.113 1 97.88 102 ILE A N 1
ATOM 845 C CA . ILE A 1 102 ? 9.461 13.055 -7.273 1 97.88 102 ILE A CA 1
ATOM 846 C C . ILE A 1 102 ? 10.242 11.742 -7.352 1 97.88 102 ILE A C 1
ATOM 848 O O . ILE A 1 102 ? 9.648 10.68 -7.539 1 97.88 102 ILE A O 1
ATOM 852 N N . PHE A 1 103 ? 11.508 11.828 -7.113 1 98.38 103 PHE A N 1
ATOM 853 C CA . PHE A 1 103 ? 12.352 10.633 -7.133 1 98.38 103 PHE A CA 1
ATOM 854 C C . PHE A 1 103 ? 12.031 9.727 -5.949 1 98.38 103 PHE A C 1
ATOM 856 O O . PHE A 1 103 ? 12.07 8.508 -6.07 1 98.38 103 PHE A O 1
ATOM 863 N N . GLY A 1 104 ? 11.727 10.375 -4.828 1 98.19 104 GLY A N 1
ATOM 864 C CA . GLY A 1 104 ? 11.289 9.586 -3.688 1 98.19 104 GLY A CA 1
ATOM 865 C C . GLY A 1 104 ? 10.016 8.805 -3.957 1 98.19 104 GLY A C 1
ATOM 866 O O . GLY A 1 104 ? 9.953 7.605 -3.684 1 98.19 104 GLY A O 1
ATOM 867 N N . PHE A 1 105 ? 9.055 9.469 -4.559 1 98.19 105 PHE A N 1
ATOM 868 C CA . PHE A 1 105 ? 7.785 8.836 -4.898 1 98.19 105 PHE A CA 1
ATOM 869 C C . PHE A 1 105 ? 8 7.703 -5.898 1 98.19 105 PHE A C 1
ATOM 871 O O . PHE A 1 105 ? 7.461 6.605 -5.73 1 98.19 105 PHE A O 1
ATOM 878 N N . LEU A 1 106 ? 8.773 7.973 -6.867 1 98.75 106 LEU A N 1
ATOM 879 C CA . LEU A 1 106 ? 9.055 6.961 -7.879 1 98.75 106 LEU A CA 1
ATOM 880 C C . LEU A 1 106 ? 9.781 5.77 -7.262 1 98.75 106 LEU A C 1
ATOM 882 O O . LEU A 1 106 ? 9.539 4.625 -7.645 1 98.75 106 LEU A O 1
ATOM 886 N N . GLY A 1 107 ? 10.695 6.051 -6.367 1 98.81 107 GLY A N 1
ATOM 887 C CA . GLY A 1 107 ? 11.375 4.973 -5.656 1 98.81 107 GLY A CA 1
ATOM 888 C C . GLY A 1 107 ? 10.422 4.082 -4.879 1 98.81 107 GLY A C 1
ATOM 889 O O . GLY A 1 107 ? 10.508 2.855 -4.953 1 98.81 107 GLY A O 1
ATOM 890 N N . CYS A 1 108 ? 9.516 4.699 -4.18 1 98.75 108 CYS A N 1
ATOM 891 C CA . CYS A 1 108 ? 8.547 3.939 -3.398 1 98.75 108 CYS A CA 1
ATOM 892 C C . CYS A 1 108 ? 7.578 3.188 -4.305 1 98.75 108 CYS A C 1
ATOM 894 O O . CYS A 1 108 ? 7.18 2.064 -3.998 1 98.75 108 CYS A O 1
ATOM 896 N N . LEU A 1 109 ? 7.168 3.801 -5.406 1 98.69 109 LEU A N 1
ATOM 897 C CA . LEU A 1 109 ? 6.391 3.084 -6.406 1 98.69 109 LEU A CA 1
ATOM 898 C C . LEU A 1 109 ? 7.156 1.875 -6.93 1 98.69 109 LEU A C 1
ATOM 900 O O . LEU A 1 109 ? 6.582 0.8 -7.113 1 98.69 109 LEU A O 1
ATOM 904 N N . GLY A 1 110 ? 8.43 2.109 -7.215 1 98.81 110 GLY A N 1
ATOM 905 C CA . GLY A 1 110 ? 9.273 1.005 -7.637 1 98.81 110 GLY A CA 1
ATOM 906 C C . GLY A 1 110 ? 9.289 -0.148 -6.652 1 98.81 110 GLY A C 1
ATOM 907 O O . GLY A 1 110 ? 9.219 -1.312 -7.051 1 98.81 110 GLY A O 1
ATOM 908 N N . MET A 1 111 ? 9.391 0.172 -5.367 1 98.75 111 MET A N 1
ATOM 909 C CA . MET A 1 111 ? 9.344 -0.852 -4.328 1 98.75 111 MET A CA 1
ATOM 910 C C . MET A 1 111 ? 8.039 -1.641 -4.398 1 98.75 111 MET A C 1
ATOM 912 O O . MET A 1 111 ? 8.039 -2.865 -4.25 1 98.75 111 MET A O 1
ATOM 916 N N . SER A 1 112 ? 6.953 -0.967 -4.641 1 98.69 112 SER A N 1
ATOM 917 C CA . SER A 1 112 ? 5.652 -1.612 -4.75 1 98.69 112 SER A CA 1
ATOM 918 C C . SER A 1 112 ? 5.578 -2.504 -5.984 1 98.69 112 SER A C 1
ATOM 920 O O . SER A 1 112 ? 5.039 -3.611 -5.922 1 98.69 112 SER A O 1
ATOM 922 N N . LEU A 1 113 ? 6.098 -2.059 -7.062 1 98.69 113 LEU A N 1
ATOM 923 C CA . LEU A 1 113 ? 6.113 -2.857 -8.281 1 98.69 113 LEU A CA 1
ATOM 924 C C . LEU A 1 113 ? 6.918 -4.141 -8.086 1 98.69 113 LEU A C 1
ATOM 926 O O . LEU A 1 113 ? 6.469 -5.223 -8.461 1 98.69 113 LEU A O 1
ATOM 930 N N . VAL A 1 114 ? 8.078 -3.969 -7.457 1 98.38 114 VAL A N 1
ATOM 931 C CA . VAL A 1 114 ? 8.922 -5.133 -7.207 1 98.38 114 VAL A CA 1
ATOM 932 C C . VAL A 1 114 ? 8.203 -6.109 -6.281 1 98.38 114 VAL A C 1
ATOM 934 O O . VAL A 1 114 ? 8.328 -7.324 -6.438 1 98.38 114 VAL A O 1
ATOM 937 N N . ALA A 1 115 ? 7.426 -5.594 -5.348 1 97.94 115 ALA A N 1
ATOM 938 C CA . ALA A 1 115 ? 6.711 -6.422 -4.379 1 97.94 115 ALA A CA 1
ATOM 939 C C . ALA A 1 115 ? 5.602 -7.223 -5.055 1 97.94 115 ALA A C 1
ATOM 941 O O . ALA A 1 115 ? 5.395 -8.398 -4.738 1 97.94 115 ALA A O 1
ATOM 942 N N . ASN A 1 116 ? 4.957 -6.625 -6.012 1 98.12 116 ASN A N 1
ATOM 943 C CA . ASN A 1 116 ? 3.727 -7.211 -6.531 1 98.12 116 ASN A CA 1
ATOM 944 C C . ASN A 1 116 ? 3.965 -7.945 -7.848 1 98.12 116 ASN A C 1
ATOM 946 O O . ASN A 1 116 ? 3.17 -8.805 -8.242 1 98.12 116 ASN A O 1
ATOM 950 N N . PHE A 1 117 ? 4.969 -7.578 -8.555 1 97.69 117 PHE A N 1
ATOM 951 C CA . PHE A 1 117 ? 5.332 -8.25 -9.797 1 97.69 117 PHE A CA 1
ATOM 952 C C . PHE A 1 117 ? 6.602 -9.07 -9.617 1 97.69 117 PHE A C 1
ATOM 954 O O . PHE A 1 117 ? 7.707 -8.531 -9.633 1 97.69 117 PHE A O 1
ATOM 961 N N . GLN A 1 118 ? 6.418 -10.367 -9.508 1 94.56 118 GLN A N 1
ATOM 962 C CA . GLN A 1 118 ? 7.559 -11.258 -9.344 1 94.56 118 GLN A CA 1
ATOM 963 C C . GLN A 1 118 ? 8.32 -11.422 -10.656 1 94.56 118 GLN A C 1
ATOM 965 O O . GLN A 1 118 ? 7.715 -11.469 -11.727 1 94.56 118 GLN A O 1
ATOM 970 N N . GLU A 1 119 ? 9.602 -11.602 -10.523 1 90.38 119 GLU A N 1
ATOM 971 C CA . GLU A 1 119 ? 10.445 -11.711 -11.711 1 90.38 119 GLU A CA 1
ATOM 972 C C . GLU A 1 119 ? 10.133 -12.977 -12.5 1 90.38 119 GLU A C 1
ATOM 974 O O . GLU A 1 119 ? 10.266 -13.008 -13.719 1 90.38 119 GLU A O 1
ATOM 979 N N . THR A 1 120 ? 9.672 -14.023 -11.82 1 88.19 120 THR A N 1
ATOM 980 C CA . THR A 1 120 ? 9.375 -15.297 -12.469 1 88.19 120 THR A CA 1
ATOM 981 C C . THR A 1 120 ? 8.039 -15.227 -13.203 1 88.19 120 THR A C 1
ATOM 983 O O . THR A 1 120 ? 7.789 -16 -14.133 1 88.19 120 THR A O 1
ATOM 986 N N . SER A 1 121 ? 7.164 -14.312 -12.828 1 88.75 121 SER A N 1
ATOM 987 C CA . SER A 1 121 ? 5.82 -14.227 -13.391 1 88.75 121 SER A CA 1
ATOM 988 C C . SER A 1 121 ? 5.719 -13.086 -14.398 1 88.75 121 SER A C 1
ATOM 990 O O . SER A 1 121 ? 5.039 -13.219 -15.422 1 88.75 121 SER A O 1
ATOM 992 N N . GLU A 1 122 ? 6.398 -12.031 -14.094 1 93.25 122 GLU A N 1
ATOM 993 C CA . GLU A 1 122 ? 6.336 -10.828 -14.922 1 93.25 122 GLU A CA 1
ATOM 994 C C . GLU A 1 122 ? 7.625 -10.016 -14.812 1 93.25 122 GLU A C 1
ATOM 996 O O . GLU A 1 122 ? 7.699 -9.062 -14.039 1 93.25 122 GLU A O 1
ATOM 1001 N N . ILE A 1 123 ? 8.562 -10.227 -15.727 1 93.5 123 ILE A N 1
ATOM 1002 C CA . ILE A 1 123 ? 9.93 -9.758 -15.562 1 93.5 123 ILE A CA 1
ATOM 1003 C C . ILE A 1 123 ? 10.023 -8.289 -15.969 1 93.5 123 ILE A C 1
ATOM 1005 O O . ILE A 1 123 ? 10.758 -7.516 -15.344 1 93.5 123 ILE A O 1
ATOM 1009 N N . PHE A 1 124 ? 9.258 -7.887 -16.922 1 95.25 124 PHE A N 1
ATOM 1010 C CA . PHE A 1 124 ? 9.414 -6.531 -17.453 1 95.25 124 PHE A CA 1
ATOM 1011 C C . PHE A 1 124 ? 9.031 -5.496 -16.391 1 95.25 124 PHE A C 1
ATOM 1013 O O . PHE A 1 124 ? 9.828 -4.613 -16.078 1 95.25 124 PHE A O 1
ATOM 1020 N N . THR A 1 125 ? 7.812 -5.617 -15.852 1 97.56 125 THR A N 1
ATOM 1021 C CA . THR A 1 125 ? 7.359 -4.68 -14.836 1 97.56 125 THR A CA 1
ATOM 1022 C C . THR A 1 125 ? 8.219 -4.785 -13.578 1 97.56 125 THR A C 1
ATOM 1024 O O . THR A 1 125 ? 8.5 -3.779 -12.922 1 97.56 125 THR A O 1
ATOM 1027 N N . HIS A 1 126 ? 8.695 -5.996 -13.32 1 97.62 126 HIS A N 1
ATOM 1028 C CA . HIS A 1 126 ? 9.578 -6.188 -12.172 1 97.62 126 HIS A CA 1
ATOM 1029 C C . HIS A 1 126 ? 10.867 -5.395 -12.336 1 97.62 126 HIS A C 1
ATOM 1031 O O . HIS A 1 126 ? 11.289 -4.691 -11.414 1 97.62 126 HIS A O 1
ATOM 1037 N N . LEU A 1 127 ? 11.453 -5.508 -13.523 1 97.44 127 LEU A N 1
ATOM 1038 C CA . LEU A 1 127 ? 12.719 -4.824 -13.766 1 97.44 127 LEU A CA 1
ATOM 1039 C C . LEU A 1 127 ? 12.523 -3.311 -13.758 1 97.44 127 LEU A C 1
ATOM 1041 O O . LEU A 1 127 ? 13.398 -2.57 -13.305 1 97.44 127 LEU A O 1
ATOM 1045 N N . LEU A 1 128 ? 11.406 -2.857 -14.258 1 98.38 128 LEU A N 1
ATOM 1046 C CA . LEU A 1 128 ? 11.086 -1.438 -14.148 1 98.38 128 LEU A CA 1
ATOM 1047 C C . LEU A 1 128 ? 10.992 -1.019 -12.688 1 98.38 128 LEU A C 1
ATOM 1049 O O . LEU A 1 128 ? 11.523 0.023 -12.297 1 98.38 128 LEU A O 1
ATOM 1053 N N . GLY A 1 129 ? 10.32 -1.805 -11.906 1 98.62 129 GLY A N 1
ATOM 1054 C CA . GLY A 1 129 ? 10.227 -1.538 -10.477 1 98.62 129 GLY A CA 1
ATOM 1055 C C . GLY A 1 129 ? 11.578 -1.493 -9.789 1 98.62 129 GLY A C 1
ATOM 1056 O O . GLY A 1 129 ? 11.844 -0.593 -8.992 1 98.62 129 GLY A O 1
ATOM 1057 N N . ALA A 1 130 ? 12.414 -2.449 -10.117 1 98.31 130 ALA A N 1
ATOM 1058 C CA . ALA A 1 130 ? 13.75 -2.49 -9.539 1 98.31 130 ALA A CA 1
ATOM 1059 C C . ALA A 1 130 ? 14.555 -1.25 -9.914 1 98.31 130 ALA A C 1
ATOM 1061 O O . ALA A 1 130 ? 15.25 -0.671 -9.078 1 98.31 130 ALA A O 1
ATOM 1062 N N . PHE A 1 131 ? 14.445 -0.876 -11.18 1 98.5 131 PHE A N 1
ATOM 1063 C CA . PHE A 1 131 ? 15.117 0.335 -11.641 1 98.5 131 PHE A CA 1
ATOM 1064 C C . PHE A 1 131 ? 14.648 1.548 -10.844 1 98.5 131 PHE A C 1
ATOM 1066 O O . PHE A 1 131 ? 15.461 2.324 -10.352 1 98.5 131 PHE A O 1
ATOM 1073 N N . LEU A 1 132 ? 13.352 1.733 -10.711 1 98.81 132 LEU A N 1
ATOM 1074 C CA . LEU A 1 132 ? 12.805 2.865 -9.969 1 98.81 132 LEU A CA 1
ATOM 1075 C C . LEU A 1 132 ? 13.219 2.807 -8.5 1 98.81 132 LEU A C 1
ATOM 1077 O O . LEU A 1 132 ? 13.633 3.816 -7.93 1 98.81 132 LEU A O 1
ATOM 1081 N N . ALA A 1 133 ? 13.125 1.663 -7.902 1 98.75 133 ALA A N 1
ATOM 1082 C CA . ALA A 1 133 ? 13.414 1.494 -6.484 1 98.75 133 ALA A CA 1
ATOM 1083 C C . ALA A 1 133 ? 14.875 1.829 -6.18 1 98.75 133 ALA A C 1
ATOM 1085 O O . ALA A 1 133 ? 15.172 2.482 -5.176 1 98.75 133 ALA A O 1
ATOM 1086 N N . PHE A 1 134 ? 15.781 1.381 -7.062 1 98.81 134 PHE A N 1
ATOM 1087 C CA . PHE A 1 134 ? 17.203 1.563 -6.777 1 98.81 134 PHE A CA 1
ATOM 1088 C C . PHE A 1 134 ? 17.703 2.893 -7.332 1 98.81 134 PHE A C 1
ATOM 1090 O O . PHE A 1 134 ? 18.297 3.689 -6.609 1 98.81 134 PHE A O 1
ATOM 1097 N N . PHE A 1 135 ? 17.406 3.152 -8.57 1 98.62 135 PHE A N 1
ATOM 1098 C CA . PHE A 1 135 ? 17.984 4.312 -9.242 1 98.62 135 PHE A CA 1
ATOM 1099 C C . PHE A 1 135 ? 17.328 5.602 -8.742 1 98.62 135 PHE A C 1
ATOM 1101 O O . PHE A 1 135 ? 18.031 6.543 -8.352 1 98.62 135 PHE A O 1
ATOM 1108 N N . CYS A 1 136 ? 16.047 5.676 -8.711 1 98.75 136 CYS A N 1
ATOM 1109 C CA . CYS A 1 136 ? 15.359 6.898 -8.305 1 98.75 136 CYS A CA 1
ATOM 1110 C C . CYS A 1 136 ? 15.594 7.188 -6.828 1 98.75 136 CYS A C 1
ATOM 1112 O O . CYS A 1 136 ? 15.789 8.344 -6.441 1 98.75 136 CYS A O 1
ATOM 1114 N N . THR A 1 137 ? 15.547 6.156 -6.035 1 98.75 137 THR A N 1
ATOM 1115 C CA . THR A 1 137 ? 15.844 6.363 -4.621 1 98.75 137 THR A CA 1
ATOM 1116 C C . THR A 1 137 ? 17.266 6.855 -4.43 1 98.75 137 THR A C 1
ATOM 1118 O O . THR A 1 137 ? 17.531 7.695 -3.568 1 98.75 137 THR A O 1
ATOM 1121 N N . SER A 1 138 ? 18.219 6.352 -5.238 1 98.81 138 SER A N 1
ATOM 1122 C CA . SER A 1 138 ? 19.594 6.805 -5.168 1 98.81 138 SER A CA 1
ATOM 1123 C C . SER A 1 138 ? 19.719 8.289 -5.512 1 98.81 138 SER A C 1
ATOM 1125 O O . SER A 1 138 ? 20.422 9.039 -4.832 1 98.81 138 SER A O 1
ATOM 1127 N N . ILE A 1 139 ? 18.984 8.672 -6.523 1 98.81 139 ILE A N 1
ATOM 1128 C CA . ILE A 1 139 ? 18.984 10.086 -6.883 1 98.81 139 ILE A CA 1
ATOM 1129 C C . ILE A 1 139 ? 18.422 10.906 -5.73 1 98.81 139 ILE A C 1
ATOM 1131 O O . ILE A 1 139 ? 18.984 11.945 -5.371 1 98.81 139 ILE A O 1
ATOM 1135 N N . TYR A 1 140 ? 17.375 10.438 -5.156 1 98.81 140 TYR A N 1
ATOM 1136 C CA . TYR A 1 140 ? 16.781 11.117 -4.012 1 98.81 140 TYR A CA 1
ATOM 1137 C C . TYR A 1 140 ? 17.797 11.312 -2.898 1 98.81 140 TYR A C 1
ATOM 1139 O O . TYR A 1 140 ? 17.953 12.422 -2.379 1 98.81 140 TYR A O 1
ATOM 1147 N N . PHE A 1 141 ? 18.516 10.273 -2.572 1 98.75 141 PHE A N 1
ATOM 1148 C CA . PHE A 1 141 ? 19.469 10.328 -1.469 1 98.75 141 PHE A CA 1
ATOM 1149 C C . PHE A 1 141 ? 20.641 11.234 -1.815 1 98.75 141 PHE A C 1
ATOM 1151 O O . PHE A 1 141 ? 21.188 11.914 -0.942 1 98.75 141 PHE A O 1
ATOM 1158 N N . GLN A 1 142 ? 21.031 11.258 -3.104 1 98.75 142 GLN A N 1
ATOM 1159 C CA . GLN A 1 142 ? 22.078 12.188 -3.514 1 98.75 142 GLN A CA 1
ATOM 1160 C C . GLN A 1 142 ? 21.656 13.633 -3.256 1 98.75 142 GLN A C 1
ATOM 1162 O O . GLN A 1 142 ? 22.438 14.422 -2.695 1 98.75 142 GLN A O 1
ATOM 1167 N N . ILE A 1 143 ? 20.469 13.938 -3.654 1 98.56 143 ILE A N 1
ATOM 1168 C CA . ILE A 1 143 ? 19.969 15.297 -3.514 1 98.56 143 ILE A CA 1
ATOM 1169 C C . ILE A 1 143 ? 19.812 15.641 -2.033 1 98.56 143 ILE A C 1
ATOM 1171 O O . ILE A 1 143 ? 20.219 16.734 -1.6 1 98.56 143 ILE A O 1
ATOM 1175 N N . GLN A 1 144 ? 19.312 14.719 -1.284 1 98.31 144 GLN A N 1
ATOM 1176 C CA . GLN A 1 144 ? 19.094 14.977 0.135 1 98.31 144 GLN A CA 1
ATOM 1177 C C . GLN A 1 144 ? 20.422 15.109 0.875 1 98.31 144 GLN A C 1
ATOM 1179 O O . GLN A 1 144 ? 20.531 15.844 1.859 1 98.31 144 GLN A O 1
ATOM 1184 N N . THR A 1 145 ? 21.438 14.383 0.417 1 98.44 145 THR A N 1
ATOM 1185 C CA . THR A 1 145 ? 22.781 14.555 0.971 1 98.44 145 THR A CA 1
ATOM 1186 C C . THR A 1 145 ? 23.281 15.977 0.733 1 98.44 145 THR A C 1
ATOM 1188 O O . THR A 1 145 ? 23.797 16.625 1.65 1 98.44 145 THR A O 1
ATOM 1191 N N . TYR A 1 146 ? 23.062 16.438 -0.465 1 97.69 146 TYR A N 1
ATOM 1192 C CA . TYR A 1 146 ? 23.453 17.812 -0.78 1 97.69 146 TYR A CA 1
ATOM 1193 C C . TYR A 1 146 ? 22.734 18.812 0.12 1 97.69 146 TYR A C 1
ATOM 1195 O O . TYR A 1 146 ? 23.344 19.719 0.67 1 97.69 146 TYR A O 1
ATOM 1203 N N . ILE A 1 147 ? 21.484 18.641 0.317 1 96.94 147 ILE A N 1
ATOM 1204 C CA . ILE A 1 147 ? 20.672 19.531 1.147 1 96.94 147 ILE A CA 1
ATOM 1205 C C . ILE A 1 147 ? 21.156 19.453 2.596 1 96.94 147 ILE A C 1
ATOM 1207 O O . ILE A 1 147 ? 21.234 20.484 3.281 1 96.94 147 ILE A O 1
ATOM 1211 N N . SER A 1 148 ? 21.469 18.281 3.029 1 95.81 148 SER A N 1
ATOM 1212 C CA . SER A 1 148 ? 21.938 18.094 4.402 1 95.81 148 SER A CA 1
ATOM 1213 C C . SER A 1 148 ? 23.188 18.922 4.668 1 95.81 148 SER A C 1
ATOM 1215 O O . SER A 1 148 ? 23.391 19.422 5.781 1 95.81 148 SER A O 1
ATOM 1217 N N . TRP A 1 149 ? 24 19.141 3.66 1 95.94 149 TRP A N 1
ATOM 1218 C CA . TRP A 1 149 ? 25.25 19.891 3.83 1 95.94 149 TRP A CA 1
ATOM 1219 C C . TRP A 1 149 ? 24.969 21.375 3.932 1 95.94 149 TRP A C 1
ATOM 1221 O O . TRP A 1 149 ? 25.844 22.156 4.32 1 95.94 149 TRP A O 1
ATOM 1231 N N . LYS A 1 150 ? 23.75 21.75 3.678 1 94.25 150 LYS A N 1
ATOM 1232 C CA . LYS A 1 150 ? 23.375 23.156 3.727 1 94.25 150 LYS A CA 1
ATOM 1233 C C . LYS A 1 150 ? 22.516 23.453 4.949 1 94.25 150 LYS A C 1
ATOM 1235 O O . LYS A 1 150 ? 22.031 24.578 5.121 1 94.25 150 LYS A O 1
ATOM 1240 N N . THR A 1 151 ? 22.266 22.469 5.699 1 91.94 151 THR A N 1
ATOM 1241 C CA . THR A 1 151 ? 21.469 22.641 6.906 1 91.94 151 THR A CA 1
ATOM 1242 C C . THR A 1 151 ? 22.312 22.453 8.156 1 91.94 151 THR A C 1
ATOM 1244 O O . THR A 1 151 ? 23.484 22.078 8.062 1 91.94 151 THR A O 1
ATOM 1247 N N . ASP A 1 152 ? 21.719 22.797 9.312 1 88 152 ASP A N 1
ATOM 1248 C CA . ASP A 1 152 ? 22.453 22.766 10.562 1 88 152 ASP A CA 1
ATOM 1249 C C . ASP A 1 152 ? 22.344 21.391 11.234 1 88 152 ASP A C 1
ATOM 1251 O O . ASP A 1 152 ? 21.703 21.266 12.281 1 88 152 ASP A O 1
ATOM 1255 N N . ILE A 1 153 ? 22.984 20.375 10.609 1 91.19 153 ILE A N 1
ATOM 1256 C CA . ILE A 1 153 ? 23.062 19.047 11.211 1 91.19 153 ILE A CA 1
ATOM 1257 C C . ILE A 1 153 ? 24.516 18.719 11.539 1 91.19 153 ILE A C 1
ATOM 1259 O O . ILE A 1 153 ? 25.438 19.406 11.102 1 91.19 153 ILE A O 1
ATOM 1263 N N . SER A 1 154 ? 24.719 17.703 12.328 1 93.25 154 SER A N 1
ATOM 1264 C CA . SER A 1 154 ? 26.062 17.375 12.797 1 93.25 154 SER A CA 1
ATOM 1265 C C . SER A 1 154 ? 26.969 16.969 11.633 1 93.25 154 SER A C 1
ATOM 1267 O O . SER A 1 154 ? 26.5 16.391 10.648 1 93.25 154 SER A O 1
ATOM 1269 N N . LEU A 1 155 ? 28.203 17.312 11.781 1 95.69 155 LEU A N 1
ATOM 1270 C CA . LEU A 1 155 ? 29.188 17 10.758 1 95.69 155 LEU A CA 1
ATOM 1271 C C . LEU A 1 155 ? 29.297 15.484 10.578 1 95.69 155 LEU A C 1
ATOM 1273 O O . LEU A 1 155 ? 29.516 15 9.461 1 95.69 155 LEU A O 1
ATOM 1277 N N . GLU A 1 156 ? 29.156 14.773 11.656 1 96.31 156 GLU A N 1
ATOM 1278 C CA . GLU A 1 156 ? 29.219 13.312 11.609 1 96.31 156 GLU A CA 1
ATOM 1279 C C . GLU A 1 156 ? 28.156 12.742 10.688 1 96.31 156 GLU A C 1
ATOM 1281 O O . GLU A 1 156 ? 28.438 11.883 9.852 1 96.31 156 GLU A O 1
ATOM 1286 N N . VAL A 1 157 ? 27 13.258 10.828 1 96.69 157 VAL A N 1
ATOM 1287 C CA . VAL A 1 157 ? 25.891 12.758 10.016 1 96.69 157 VAL A CA 1
ATOM 1288 C C . VAL A 1 157 ? 26.094 13.164 8.562 1 96.69 157 VAL A C 1
ATOM 1290 O O . VAL A 1 157 ? 25.828 12.375 7.648 1 96.69 157 VAL A O 1
ATOM 1293 N N . LYS A 1 158 ? 26.578 14.344 8.344 1 97.44 158 LYS A N 1
ATOM 1294 C CA . LYS A 1 158 ? 26.859 14.812 6.992 1 97.44 158 LYS A CA 1
ATOM 1295 C C . LYS A 1 158 ? 27.844 13.883 6.285 1 97.44 158 LYS A C 1
ATOM 1297 O O . LYS A 1 158 ? 27.609 13.469 5.148 1 97.44 158 LYS A O 1
ATOM 1302 N N . PHE A 1 159 ? 28.875 13.531 6.996 1 97.81 159 PHE A N 1
ATOM 1303 C CA . PHE A 1 159 ? 29.906 12.68 6.406 1 97.81 159 PHE A CA 1
ATOM 1304 C C . PHE A 1 159 ? 29.375 11.273 6.176 1 97.81 159 PHE A C 1
ATOM 1306 O O . PHE A 1 159 ? 29.672 10.648 5.152 1 97.81 159 PHE A O 1
ATOM 1313 N N . VAL A 1 160 ? 28.641 10.773 7.113 1 97.69 160 VAL A N 1
ATOM 1314 C CA . VAL A 1 160 ? 28.047 9.453 6.957 1 97.69 160 VAL A CA 1
ATOM 1315 C C . VAL A 1 160 ? 27.156 9.43 5.715 1 97.69 160 VAL A C 1
ATOM 1317 O O . VAL A 1 160 ? 27.281 8.531 4.875 1 97.69 160 VAL A O 1
ATOM 1320 N N . ARG A 1 161 ? 26.344 10.438 5.52 1 98.38 161 ARG A N 1
ATOM 1321 C CA . ARG A 1 161 ? 25.438 10.5 4.375 1 98.38 161 ARG A CA 1
ATOM 1322 C C . ARG A 1 161 ? 26.203 10.656 3.072 1 98.38 161 ARG A C 1
ATOM 1324 O O . ARG A 1 161 ? 25.797 10.125 2.035 1 98.38 161 ARG A O 1
ATOM 1331 N N . LEU A 1 162 ? 27.281 11.398 3.178 1 98.69 162 LEU A N 1
ATOM 1332 C CA . LEU A 1 162 ? 28.109 11.562 1.992 1 98.69 162 LEU A CA 1
ATOM 1333 C C . LEU A 1 162 ? 28.688 10.227 1.547 1 98.69 162 LEU A C 1
ATOM 1335 O O . LEU A 1 162 ? 28.656 9.891 0.361 1 98.69 162 LEU A O 1
ATOM 1339 N N . ILE A 1 163 ? 29.203 9.484 2.502 1 98.62 163 ILE A N 1
ATOM 1340 C CA . ILE A 1 163 ? 29.797 8.18 2.195 1 98.62 163 ILE A CA 1
ATOM 1341 C C . ILE A 1 163 ? 28.719 7.234 1.682 1 98.62 163 ILE A C 1
ATOM 1343 O O . ILE A 1 163 ? 28.891 6.582 0.65 1 98.62 163 ILE A O 1
ATOM 1347 N N . LEU A 1 164 ? 27.578 7.164 2.348 1 98.75 164 LEU A N 1
ATOM 1348 C CA . LEU A 1 164 ? 26.484 6.289 1.945 1 98.75 164 LEU A CA 1
ATOM 1349 C C . LEU A 1 164 ? 26.016 6.621 0.533 1 98.75 164 LEU A C 1
ATOM 1351 O O . LEU A 1 164 ? 25.906 5.73 -0.314 1 98.75 164 LEU A O 1
ATOM 1355 N N . SER A 1 165 ? 25.766 7.887 0.299 1 98.69 165 SER A N 1
ATOM 1356 C CA . SER A 1 165 ? 25.203 8.289 -0.991 1 98.69 165 SER A CA 1
ATOM 1357 C C . SER A 1 165 ? 26.219 8.086 -2.111 1 98.69 165 SER A C 1
ATOM 1359 O O . SER A 1 165 ? 25.859 7.734 -3.234 1 98.69 165 SER A O 1
ATOM 1361 N N . ALA A 1 166 ? 27.5 8.227 -1.861 1 98.75 166 ALA A N 1
ATOM 1362 C CA . ALA A 1 166 ? 28.547 8.062 -2.867 1 98.75 166 ALA A CA 1
ATOM 1363 C C . ALA A 1 166 ? 28.641 6.605 -3.314 1 98.75 166 ALA A C 1
ATOM 1365 O O . ALA A 1 166 ? 29.062 6.32 -4.438 1 98.75 166 ALA A O 1
ATOM 1366 N N . LEU A 1 167 ? 28.234 5.707 -2.453 1 98.88 167 LEU A N 1
ATOM 1367 C CA . LEU A 1 167 ? 28.406 4.285 -2.719 1 98.88 167 LEU A CA 1
ATOM 1368 C C . LEU A 1 167 ? 27.188 3.717 -3.436 1 98.88 167 LEU A C 1
ATOM 1370 O O . LEU A 1 167 ? 27.25 2.615 -3.986 1 98.88 167 LEU A O 1
ATOM 1374 N N . LEU A 1 168 ? 26.109 4.469 -3.545 1 98.81 168 LEU A N 1
ATOM 1375 C CA . LEU A 1 168 ? 24.859 3.934 -4.082 1 98.81 168 LEU A CA 1
ATOM 1376 C C . LEU A 1 168 ? 25 3.613 -5.566 1 98.81 168 LEU A C 1
ATOM 1378 O O . LEU A 1 168 ? 24.719 2.492 -5.996 1 98.81 168 LEU A O 1
ATOM 1382 N N . PHE A 1 169 ? 25.531 4.539 -6.371 1 98.75 169 PHE A N 1
ATOM 1383 C CA . PHE A 1 169 ? 25.578 4.34 -7.816 1 98.75 169 PHE A CA 1
ATOM 1384 C C . PHE A 1 169 ? 26.609 3.289 -8.18 1 98.75 169 PHE A C 1
ATOM 1386 O O . PHE A 1 169 ? 26.391 2.459 -9.062 1 98.75 169 PHE A O 1
ATOM 1393 N N . PRO A 1 170 ? 27.781 3.244 -7.531 1 98.75 170 PRO A N 1
ATOM 1394 C CA . PRO A 1 170 ? 28.719 2.158 -7.816 1 98.75 170 PRO A CA 1
ATOM 1395 C C . PRO A 1 170 ? 28.125 0.777 -7.566 1 98.75 170 PRO A C 1
ATOM 1397 O O . PRO A 1 170 ? 28.266 -0.122 -8.398 1 98.75 170 PRO A O 1
ATOM 1400 N N . PHE A 1 171 ? 27.438 0.597 -6.488 1 98.88 171 PHE A N 1
ATOM 1401 C CA . PHE A 1 171 ? 26.891 -0.715 -6.191 1 98.88 171 PHE A CA 1
ATOM 1402 C C . PHE A 1 171 ? 25.688 -1.006 -7.086 1 98.88 171 PHE A C 1
ATOM 1404 O O . PHE A 1 171 ? 25.438 -2.156 -7.457 1 98.88 171 PHE A O 1
ATOM 1411 N N . TYR A 1 172 ? 24.938 0.037 -7.434 1 98.81 172 TYR A N 1
ATOM 1412 C CA . TYR A 1 172 ? 23.859 -0.166 -8.398 1 98.81 172 TYR A CA 1
ATOM 1413 C C . TYR A 1 172 ? 24.422 -0.624 -9.742 1 98.81 172 TYR A C 1
ATOM 1415 O O . TYR A 1 172 ? 23.891 -1.555 -10.352 1 98.81 172 TYR A O 1
ATOM 1423 N N . THR A 1 173 ? 25.484 0.06 -10.172 1 98.75 173 THR A N 1
ATOM 1424 C CA . THR A 1 173 ? 26.109 -0.292 -11.438 1 98.75 173 THR A CA 1
ATOM 1425 C C . THR A 1 173 ? 26.688 -1.706 -11.383 1 98.75 173 THR A C 1
ATOM 1427 O O . THR A 1 173 ? 26.5 -2.492 -12.312 1 98.75 173 THR A O 1
ATOM 1430 N N . SER A 1 174 ? 27.312 -2.031 -10.281 1 98.75 174 SER A N 1
ATOM 1431 C CA . SER A 1 174 ? 27.859 -3.371 -10.094 1 98.75 174 SER A CA 1
ATOM 1432 C C . SER A 1 174 ? 26.766 -4.43 -10.125 1 98.75 174 SER A C 1
ATOM 1434 O O . SER A 1 174 ? 26.922 -5.48 -10.75 1 98.75 174 SER A O 1
ATOM 1436 N N . THR A 1 175 ? 25.656 -4.172 -9.461 1 98.62 175 THR A N 1
ATOM 1437 C CA . THR A 1 175 ? 24.516 -5.086 -9.469 1 98.62 175 THR A CA 1
ATOM 1438 C C . THR A 1 175 ? 24 -5.297 -10.891 1 98.62 175 THR A C 1
ATOM 1440 O O . THR A 1 175 ? 23.781 -6.434 -11.312 1 98.62 175 THR A O 1
ATOM 1443 N N . THR A 1 176 ? 23.891 -4.188 -11.688 1 98.44 176 THR A N 1
ATOM 1444 C CA . THR A 1 176 ? 23.266 -4.234 -13.016 1 98.44 176 THR A CA 1
ATOM 1445 C C . THR A 1 176 ? 24.203 -4.91 -14.016 1 98.44 176 THR A C 1
ATOM 1447 O O . THR A 1 176 ? 23.781 -5.801 -14.758 1 98.44 176 THR A O 1
ATOM 1450 N N . ILE A 1 177 ? 25.453 -4.512 -13.992 1 98.5 177 ILE A N 1
ATOM 1451 C CA . ILE A 1 177 ? 26.422 -5.082 -14.922 1 98.5 177 ILE A CA 1
ATOM 1452 C C . ILE A 1 177 ? 26.656 -6.555 -14.586 1 98.5 177 ILE A C 1
ATOM 1454 O O . ILE A 1 177 ? 26.688 -7.402 -15.484 1 98.5 177 ILE A O 1
ATOM 1458 N N . GLY A 1 178 ? 26.828 -6.84 -13.281 1 98.31 178 GLY A N 1
ATOM 1459 C CA . GLY A 1 178 ? 26.969 -8.234 -12.883 1 98.31 178 GLY A CA 1
ATOM 1460 C C . GLY A 1 178 ? 25.797 -9.102 -13.336 1 98.31 178 GLY A C 1
ATOM 1461 O O . GLY A 1 178 ? 26 -10.211 -13.82 1 98.31 178 GLY A O 1
ATOM 1462 N N . ALA A 1 179 ? 24.609 -8.602 -13.188 1 97.75 179 ALA A N 1
ATOM 1463 C CA . ALA A 1 179 ? 23.406 -9.344 -13.602 1 97.75 179 ALA A CA 1
ATOM 1464 C C . ALA A 1 179 ? 23.406 -9.578 -15.109 1 97.75 179 ALA A C 1
ATOM 1466 O O . ALA A 1 179 ? 23.094 -10.68 -15.57 1 97.75 179 ALA A O 1
ATOM 1467 N N . MET A 1 180 ? 23.734 -8.555 -15.883 1 97.56 180 MET A N 1
ATOM 1468 C CA . MET A 1 180 ? 23.75 -8.656 -17.328 1 97.56 180 MET A CA 1
ATOM 1469 C C . MET A 1 180 ? 24.766 -9.703 -17.797 1 97.56 180 MET A C 1
ATOM 1471 O O . MET A 1 180 ? 24.453 -10.562 -18.625 1 97.56 180 MET A O 1
ATOM 1475 N N . VAL A 1 181 ? 25.938 -9.656 -17.25 1 98.19 181 VAL A N 1
ATOM 1476 C CA . VAL A 1 181 ? 26.969 -10.609 -17.625 1 98.19 181 VAL A CA 1
ATOM 1477 C C . VAL A 1 181 ? 26.562 -12.023 -17.203 1 98.19 181 VAL A C 1
ATOM 1479 O O . VAL A 1 181 ? 26.75 -12.977 -17.969 1 98.19 181 VAL A O 1
ATOM 1482 N N . ALA A 1 182 ? 25.984 -12.133 -16.016 1 97.69 182 ALA A N 1
ATOM 1483 C CA . ALA A 1 182 ? 25.562 -13.43 -15.508 1 97.69 182 ALA A CA 1
ATOM 1484 C C . ALA A 1 182 ? 24.516 -14.062 -16.422 1 97.69 182 ALA A C 1
ATOM 1486 O O . ALA A 1 182 ? 24.609 -15.234 -16.766 1 97.69 182 ALA A O 1
ATOM 1487 N N . VAL A 1 183 ? 23.562 -13.266 -16.828 1 96.06 183 VAL A N 1
ATOM 1488 C CA . VAL A 1 183 ? 22.453 -13.773 -17.641 1 96.06 183 VAL A CA 1
ATOM 1489 C C . VAL A 1 183 ? 22.984 -14.18 -19.016 1 96.06 183 VAL A C 1
ATOM 1491 O O . VAL A 1 183 ? 22.531 -15.18 -19.578 1 96.06 183 VAL A O 1
ATOM 1494 N N . LEU A 1 184 ? 23.922 -13.438 -19.562 1 97.06 184 LEU A N 1
ATOM 1495 C CA . LEU A 1 184 ? 24.5 -13.734 -20.875 1 97.06 184 LEU A CA 1
ATOM 1496 C C . LEU A 1 184 ? 25.266 -15.055 -20.844 1 97.06 184 LEU A C 1
ATOM 1498 O O . LEU A 1 184 ? 25.328 -15.766 -21.844 1 97.06 184 LEU A O 1
ATOM 1502 N N . LYS A 1 185 ? 25.703 -15.453 -19.703 1 97.75 185 LYS A N 1
ATOM 1503 C CA . LYS A 1 185 ? 26.547 -16.641 -19.578 1 97.75 185 LYS A CA 1
ATOM 1504 C C . LYS A 1 185 ? 25.75 -17.812 -19.031 1 97.75 185 LYS A C 1
ATOM 1506 O O . LYS A 1 185 ? 26.266 -18.938 -18.969 1 97.75 185 LYS A O 1
ATOM 1511 N N . PHE A 1 186 ? 24.578 -17.578 -18.578 1 96.56 186 PHE A N 1
ATOM 1512 C CA . PHE A 1 186 ? 23.781 -18.609 -17.906 1 96.56 186 PHE A CA 1
ATOM 1513 C C . PHE A 1 186 ? 23.391 -19.703 -18.875 1 96.56 186 PHE A C 1
ATOM 1515 O O . PHE A 1 186 ? 22.812 -19.422 -19.938 1 96.56 186 PHE A O 1
ATOM 1522 N N . LYS A 1 187 ? 23.625 -20.969 -18.547 1 96.75 187 LYS A N 1
ATOM 1523 C CA . LYS A 1 187 ? 23.266 -22.125 -19.344 1 96.75 187 LYS A CA 1
ATOM 1524 C C . LYS A 1 187 ? 22.438 -23.125 -18.547 1 96.75 187 LYS A C 1
ATOM 1526 O O . LYS A 1 187 ? 22.125 -24.219 -19.031 1 96.75 187 LYS A O 1
ATOM 1531 N N . GLY A 1 188 ? 22.156 -22.656 -17.344 1 94.81 188 GLY A N 1
ATOM 1532 C CA . GLY A 1 188 ? 21.375 -23.531 -16.484 1 94.81 188 GLY A CA 1
ATOM 1533 C C . GLY A 1 188 ? 19.891 -23.5 -16.781 1 94.81 188 GLY A C 1
ATOM 1534 O O . GLY A 1 188 ? 19.469 -22.922 -17.781 1 94.81 188 GLY A O 1
ATOM 1535 N N . THR A 1 189 ? 19.094 -24.219 -15.977 1 93.44 189 THR A N 1
ATOM 1536 C CA . THR A 1 189 ? 17.656 -24.328 -16.234 1 93.44 189 THR A CA 1
ATOM 1537 C C . THR A 1 189 ? 16.859 -23.625 -15.141 1 93.44 189 THR A C 1
ATOM 1539 O O . THR A 1 189 ? 15.672 -23.344 -15.312 1 93.44 189 THR A O 1
ATOM 1542 N N . ASN A 1 190 ? 17.484 -23.375 -14.023 1 93.94 190 ASN A N 1
ATOM 1543 C CA . ASN A 1 190 ? 16.797 -22.781 -12.883 1 93.94 190 ASN A CA 1
ATOM 1544 C C . ASN A 1 190 ? 17.562 -21.594 -12.32 1 93.94 190 ASN A C 1
ATOM 1546 O O . ASN A 1 190 ? 18.562 -21.75 -11.633 1 93.94 190 ASN A O 1
ATOM 1550 N N . VAL A 1 191 ? 17.031 -20.453 -12.508 1 92.12 191 VAL A N 1
ATOM 1551 C CA . VAL A 1 191 ? 17.734 -19.219 -12.148 1 92.12 191 VAL A CA 1
ATOM 1552 C C . VAL A 1 191 ? 17.703 -19.047 -10.625 1 92.12 191 VAL A C 1
ATOM 1554 O O . VAL A 1 191 ? 18.516 -18.297 -10.07 1 92.12 191 VAL A O 1
ATOM 1557 N N . LEU A 1 192 ? 16.812 -19.688 -9.93 1 94.19 192 LEU A N 1
ATOM 1558 C CA . LEU A 1 192 ? 16.719 -19.562 -8.477 1 94.19 192 LEU A CA 1
ATOM 1559 C C . LEU A 1 192 ? 17.797 -20.406 -7.789 1 94.19 192 LEU A C 1
ATOM 1561 O O . LEU A 1 192 ? 18.047 -20.219 -6.598 1 94.19 192 LEU A O 1
ATOM 1565 N N . LYS A 1 193 ? 18.375 -21.344 -8.555 1 94.44 193 LYS A N 1
ATOM 1566 C CA . LYS A 1 193 ? 19.453 -22.203 -8.055 1 94.44 193 LYS A CA 1
ATOM 1567 C C . LYS A 1 193 ? 20.672 -22.141 -8.977 1 94.44 193 LYS A C 1
ATOM 1569 O O . LYS A 1 193 ? 21.094 -23.172 -9.508 1 94.44 193 LYS A O 1
ATOM 1574 N N . TRP A 1 194 ? 21.188 -20.953 -9.031 1 94.38 194 TRP A N 1
ATOM 1575 C CA . TRP A 1 194 ? 22.328 -20.641 -9.906 1 94.38 194 TRP A CA 1
ATOM 1576 C C . TRP A 1 194 ? 23.609 -21.234 -9.352 1 94.38 194 TRP A C 1
ATOM 1578 O O . TRP A 1 194 ? 24.141 -20.766 -8.336 1 94.38 194 TRP A O 1
ATOM 1588 N N . GLY A 1 195 ? 24.094 -22.344 -10.016 1 94 195 GLY A N 1
ATOM 1589 C CA . GLY A 1 195 ? 25.312 -23 -9.562 1 94 195 GLY A CA 1
ATOM 1590 C C . GLY A 1 195 ? 26.516 -22.672 -10.438 1 94 195 GLY A C 1
ATOM 1591 O O . GLY A 1 195 ? 26.391 -22.031 -11.477 1 94 195 GLY A O 1
ATOM 1592 N N . ILE A 1 196 ? 27.672 -23.125 -9.992 1 94.94 196 ILE A N 1
ATOM 1593 C CA . ILE A 1 196 ? 28.922 -22.875 -10.68 1 94.94 196 ILE A CA 1
ATOM 1594 C C . ILE A 1 196 ? 28.891 -23.5 -12.078 1 94.94 196 ILE A C 1
ATOM 1596 O O . ILE A 1 196 ? 29.438 -22.938 -13.023 1 94.94 196 ILE A O 1
ATOM 1600 N N . GLU A 1 197 ? 28.141 -24.547 -12.227 1 95.62 197 GLU A N 1
ATOM 1601 C CA . GLU A 1 197 ? 28.078 -25.297 -13.484 1 95.62 197 GLU A CA 1
ATOM 1602 C C . GLU A 1 197 ? 27.141 -24.625 -14.477 1 95.62 197 GLU A C 1
ATOM 1604 O O . GLU A 1 197 ? 27.141 -24.953 -15.664 1 95.62 197 GLU A O 1
ATOM 1609 N N . ASP A 1 198 ? 26.422 -23.594 -14.055 1 96.06 198 ASP A N 1
ATOM 1610 C CA . ASP A 1 198 ? 25.359 -23.016 -14.875 1 96.06 198 ASP A CA 1
ATOM 1611 C C . ASP A 1 198 ? 25.906 -21.859 -15.711 1 96.06 198 ASP A C 1
ATOM 1613 O O . ASP A 1 198 ? 25.172 -21.281 -16.516 1 96.06 198 ASP A O 1
ATOM 1617 N N . GLY A 1 199 ? 27.203 -21.547 -15.492 1 97 199 GLY A N 1
ATOM 1618 C CA . GLY A 1 199 ? 27.75 -20.406 -16.203 1 97 199 GLY A CA 1
ATOM 1619 C C . GLY A 1 199 ? 27.422 -19.078 -15.555 1 97 199 GLY A C 1
ATOM 1620 O O . GLY A 1 199 ? 26.312 -18.891 -15.055 1 97 199 GLY A O 1
ATOM 1621 N N . GLY A 1 200 ? 28.359 -18.125 -15.508 1 97.25 200 GLY A N 1
ATOM 1622 C CA . GLY A 1 200 ? 28.141 -16.781 -15.008 1 97.25 200 GLY A CA 1
ATOM 1623 C C . GLY A 1 200 ? 28.031 -16.719 -13.492 1 97.25 200 GLY A C 1
ATOM 1624 O O . GLY A 1 200 ? 27.562 -15.719 -12.938 1 97.25 200 GLY A O 1
ATOM 1625 N N . TYR A 1 201 ? 28.391 -17.766 -12.906 1 96.75 201 TYR A N 1
ATOM 1626 C CA . TYR A 1 201 ? 28.188 -17.922 -11.477 1 96.75 201 TYR A CA 1
ATOM 1627 C C . TYR A 1 201 ? 28.859 -16.781 -10.703 1 96.75 201 TYR A C 1
ATOM 1629 O O . TYR A 1 201 ? 28.25 -16.172 -9.82 1 96.75 201 TYR A O 1
ATOM 1637 N N . TYR A 1 202 ? 30.094 -16.438 -10.953 1 97.19 202 TYR A N 1
ATOM 1638 C CA . TYR A 1 202 ? 30.812 -15.422 -10.195 1 97.19 202 TYR A CA 1
ATOM 1639 C C . TYR A 1 202 ? 30.266 -14.031 -10.484 1 97.19 202 TYR A C 1
ATOM 1641 O O . TYR A 1 202 ? 30.188 -13.18 -9.594 1 97.19 202 TYR A O 1
ATOM 1649 N N . SER A 1 203 ? 29.891 -13.781 -11.719 1 98.06 203 SER A N 1
ATOM 1650 C CA . SER A 1 203 ? 29.219 -12.523 -12.031 1 98.06 203 SER A CA 1
ATOM 1651 C C . SER A 1 203 ? 27.891 -12.406 -11.305 1 98.06 203 SER A C 1
ATOM 1653 O O . SER A 1 203 ? 27.5 -11.32 -10.859 1 98.06 203 SER A O 1
ATOM 1655 N N . HIS A 1 204 ? 27.188 -13.531 -11.234 1 97.88 204 HIS A N 1
ATOM 1656 C CA . HIS A 1 204 ? 25.938 -13.578 -10.469 1 97.88 204 HIS A CA 1
ATOM 1657 C C . HIS A 1 204 ? 26.188 -13.234 -9 1 97.88 204 HIS A C 1
ATOM 1659 O O . HIS A 1 204 ? 25.453 -12.445 -8.414 1 97.88 204 HIS A O 1
ATOM 1665 N N . LEU A 1 205 ? 27.25 -13.75 -8.438 1 97.81 205 LEU A N 1
ATOM 1666 C CA . LEU A 1 205 ? 27.578 -13.484 -7.039 1 97.81 205 LEU A CA 1
ATOM 1667 C C . LEU A 1 205 ? 27.938 -12.023 -6.832 1 97.81 205 LEU A C 1
ATOM 1669 O O . LEU A 1 205 ? 27.531 -11.414 -5.84 1 97.81 205 LEU A O 1
ATOM 1673 N N . VAL A 1 206 ? 28.703 -11.516 -7.723 1 98.25 206 VAL A N 1
ATOM 1674 C CA . VAL A 1 206 ? 29.047 -10.102 -7.645 1 98.25 206 VAL A CA 1
ATOM 1675 C C . VAL A 1 206 ? 27.781 -9.25 -7.66 1 98.25 206 VAL A C 1
ATOM 1677 O O . VAL A 1 206 ? 27.656 -8.305 -6.879 1 98.25 206 VAL A O 1
ATOM 1680 N N . SER A 1 207 ? 26.891 -9.609 -8.516 1 98.5 207 SER A N 1
ATOM 1681 C CA . SER A 1 207 ? 25.641 -8.875 -8.641 1 98.5 207 SER A CA 1
ATOM 1682 C C . SER A 1 207 ? 24.828 -8.953 -7.363 1 98.5 207 SER A C 1
ATOM 1684 O O . SER A 1 207 ? 24.406 -7.922 -6.824 1 98.5 207 SER A O 1
ATOM 1686 N N . THR A 1 208 ? 24.656 -10.141 -6.867 1 98.31 208 THR A N 1
ATOM 1687 C CA . THR A 1 208 ? 23.781 -10.344 -5.715 1 98.31 208 THR A CA 1
ATOM 1688 C C . THR A 1 208 ? 24.406 -9.727 -4.461 1 98.31 208 THR A C 1
ATOM 1690 O O . THR A 1 208 ? 23.703 -9.086 -3.672 1 98.31 208 THR A O 1
ATOM 1693 N N . PHE A 1 209 ? 25.703 -9.883 -4.293 1 98.19 209 PHE A N 1
ATOM 1694 C CA . PHE A 1 209 ? 26.375 -9.25 -3.166 1 98.19 209 PHE A CA 1
ATOM 1695 C C . PHE A 1 209 ? 26.234 -7.734 -3.236 1 98.19 209 PHE A C 1
ATOM 1697 O O . PHE A 1 209 ? 25.953 -7.082 -2.23 1 98.19 209 PHE A O 1
ATOM 1704 N N . SER A 1 210 ? 26.438 -7.195 -4.375 1 98.75 210 SER A N 1
ATOM 1705 C CA . SER A 1 210 ? 26.297 -5.758 -4.586 1 98.75 210 SER A CA 1
ATOM 1706 C C . SER A 1 210 ? 24.875 -5.285 -4.285 1 98.75 210 SER A C 1
ATOM 1708 O O . SER A 1 210 ? 24.688 -4.219 -3.697 1 98.75 210 SER A O 1
ATOM 1710 N N . GLU A 1 211 ? 23.953 -6.051 -4.656 1 98.69 211 GLU A N 1
ATOM 1711 C CA . GLU A 1 211 ? 22.547 -5.707 -4.406 1 98.69 211 GLU A CA 1
ATOM 1712 C C . GLU A 1 211 ? 22.266 -5.625 -2.908 1 98.69 211 GLU A C 1
ATOM 1714 O O . GLU A 1 211 ? 21.641 -4.668 -2.443 1 98.69 211 GLU A O 1
ATOM 1719 N N . TRP A 1 212 ? 22.672 -6.59 -2.188 1 98.56 212 TRP A N 1
ATOM 1720 C CA . TRP A 1 212 ? 22.453 -6.613 -0.747 1 98.56 212 TRP A CA 1
ATOM 1721 C C . TRP A 1 212 ? 23.125 -5.426 -0.069 1 98.56 212 TRP A C 1
ATOM 1723 O O . TRP A 1 212 ? 22.562 -4.82 0.844 1 98.56 212 TRP A O 1
ATOM 1733 N N . ILE A 1 213 ? 24.297 -5.117 -0.497 1 98.69 213 ILE A N 1
ATOM 1734 C CA . ILE A 1 213 ? 25 -3.961 0.047 1 98.69 213 ILE A CA 1
ATOM 1735 C C . ILE A 1 213 ? 24.234 -2.686 -0.304 1 98.69 213 ILE A C 1
ATOM 1737 O O . ILE A 1 213 ? 24.047 -1.814 0.548 1 98.69 213 ILE A O 1
ATOM 1741 N N . LEU A 1 214 ? 23.828 -2.582 -1.557 1 98.81 214 LEU A N 1
ATOM 1742 C CA . LEU A 1 214 ? 23.078 -1.424 -2.031 1 98.81 214 LEU A CA 1
ATOM 1743 C C . LEU A 1 214 ? 21.844 -1.175 -1.157 1 98.81 214 LEU A C 1
ATOM 1745 O O . LEU A 1 214 ? 21.641 -0.056 -0.683 1 98.81 214 LEU A O 1
ATOM 1749 N N . VAL A 1 215 ? 21.062 -2.205 -0.89 1 98.69 215 VAL A N 1
ATOM 1750 C CA . VAL A 1 215 ? 19.859 -2.1 -0.081 1 98.69 215 VAL A CA 1
ATOM 1751 C C . VAL A 1 215 ? 20.234 -1.754 1.359 1 98.69 215 VAL A C 1
ATOM 1753 O O . VAL A 1 215 ? 19.562 -0.936 1.999 1 98.69 215 VAL A O 1
ATOM 1756 N N . GLY A 1 216 ? 21.297 -2.355 1.857 1 98.75 216 GLY A N 1
ATOM 1757 C CA . GLY A 1 216 ? 21.781 -2.01 3.186 1 98.75 216 GLY A CA 1
ATOM 1758 C C . GLY A 1 216 ? 22.141 -0.542 3.324 1 98.75 216 GLY A C 1
ATOM 1759 O O . GLY A 1 216 ? 21.812 0.09 4.332 1 98.75 216 GLY A O 1
ATOM 1760 N N . LEU A 1 217 ? 22.828 -0.007 2.334 1 98.81 217 LEU A N 1
ATOM 1761 C CA . LEU A 1 217 ? 23.188 1.406 2.324 1 98.81 217 LEU A CA 1
ATOM 1762 C C . LEU A 1 217 ? 21.938 2.285 2.377 1 98.81 217 LEU A C 1
ATOM 1764 O O . LEU A 1 217 ? 21.906 3.279 3.105 1 98.81 217 LEU A O 1
ATOM 1768 N N . MET A 1 218 ? 20.953 1.897 1.648 1 98.81 218 MET A N 1
ATOM 1769 C CA . MET A 1 218 ? 19.719 2.676 1.604 1 98.81 218 MET A CA 1
ATOM 1770 C C . MET A 1 218 ? 19 2.631 2.945 1 98.81 218 MET A C 1
ATOM 1772 O O . MET A 1 218 ? 18.438 3.635 3.389 1 98.81 218 MET A O 1
ATOM 1776 N N . MET A 1 219 ? 19.047 1.457 3.609 1 98.69 219 MET A N 1
ATOM 1777 C CA . MET A 1 219 ? 18.422 1.334 4.918 1 98.69 219 MET A CA 1
ATOM 1778 C C . MET A 1 219 ? 19.156 2.18 5.957 1 98.69 219 MET A C 1
ATOM 1780 O O . MET A 1 219 ? 18.516 2.844 6.781 1 98.69 219 MET A O 1
ATOM 1784 N N . ILE A 1 220 ? 20.453 2.133 5.895 1 98.62 220 ILE A N 1
ATOM 1785 C CA . ILE A 1 220 ? 21.234 2.908 6.844 1 98.62 220 ILE A CA 1
ATOM 1786 C C . ILE A 1 220 ? 21.016 4.398 6.602 1 98.62 220 ILE A C 1
ATOM 1788 O O . ILE A 1 220 ? 20.922 5.18 7.551 1 98.62 220 ILE A O 1
ATOM 1792 N N . TYR A 1 221 ? 20.969 4.809 5.363 1 98.75 221 TYR A N 1
ATOM 1793 C CA . TYR A 1 221 ? 20.688 6.207 5.047 1 98.75 221 TYR A CA 1
ATOM 1794 C C . TYR A 1 221 ? 19.359 6.645 5.637 1 98.75 221 TYR A C 1
ATOM 1796 O O . TYR A 1 221 ? 19.266 7.695 6.277 1 98.75 221 TYR A O 1
ATOM 1804 N N . THR A 1 222 ? 18.328 5.836 5.395 1 98.56 222 THR A N 1
ATOM 1805 C CA . THR A 1 222 ? 17.016 6.133 5.938 1 98.56 222 THR A CA 1
ATOM 1806 C C . THR A 1 222 ? 17.062 6.23 7.457 1 98.56 222 THR A C 1
ATOM 1808 O O . THR A 1 222 ? 16.5 7.16 8.047 1 98.56 222 THR A O 1
ATOM 1811 N N . PHE A 1 223 ? 17.797 5.344 8.023 1 98.19 223 PHE A N 1
ATOM 1812 C CA . PHE A 1 223 ? 17.938 5.309 9.469 1 98.19 223 PHE A CA 1
ATOM 1813 C C . PHE A 1 223 ? 18.609 6.582 9.977 1 98.19 223 PHE A C 1
ATOM 1815 O O . PHE A 1 223 ? 18.281 7.078 11.055 1 98.19 223 PHE A O 1
ATOM 1822 N N . SER A 1 224 ? 19.469 7.172 9.273 1 97.69 224 SER A N 1
ATOM 1823 C CA . SER A 1 224 ? 20.25 8.336 9.68 1 97.69 224 SER A CA 1
ATOM 1824 C C . SER A 1 224 ? 19.359 9.57 9.844 1 97.69 224 SER A C 1
ATOM 1826 O O . SER A 1 224 ? 19.781 10.57 10.43 1 97.69 224 SER A O 1
ATOM 1828 N N . CYS A 1 225 ? 18.141 9.484 9.344 1 96.94 225 CYS A N 1
ATOM 1829 C CA . CYS A 1 225 ? 17.25 10.633 9.422 1 96.94 225 CYS A CA 1
ATOM 1830 C C . CYS A 1 225 ? 16.562 10.703 10.781 1 96.94 225 CYS A C 1
ATOM 1832 O O . CYS A 1 225 ? 15.93 11.703 11.109 1 96.94 225 CYS A O 1
ATOM 1834 N N . SER A 1 226 ? 16.719 9.656 11.555 1 96.75 226 SER A N 1
ATOM 1835 C CA . SER A 1 226 ? 15.977 9.531 12.805 1 96.75 226 SER A CA 1
ATOM 1836 C C . SER A 1 226 ? 16.297 10.672 13.758 1 96.75 226 SER A C 1
ATOM 1838 O O . SER A 1 226 ? 15.383 11.289 14.32 1 96.75 226 SER A O 1
ATOM 1840 N N . ASP A 1 227 ? 17.547 11.031 13.93 1 94.19 227 ASP A N 1
ATOM 1841 C CA . ASP A 1 227 ? 17.922 12.055 14.891 1 94.19 227 ASP A CA 1
ATOM 1842 C C . ASP A 1 227 ? 17.375 13.422 14.484 1 94.19 227 ASP A C 1
ATOM 1844 O O . ASP A 1 227 ? 16.906 14.18 15.336 1 94.19 227 ASP A O 1
ATOM 1848 N N . GLU A 1 228 ? 17.406 13.719 13.297 1 93.62 228 GLU A N 1
ATOM 1849 C CA . GLU A 1 228 ? 16.906 15 12.789 1 93.62 228 GLU A CA 1
ATOM 1850 C C . GLU A 1 228 ? 15.391 15.117 12.969 1 93.62 228 GLU A C 1
ATOM 1852 O O . GLU A 1 228 ? 14.875 16.219 13.172 1 93.62 228 GLU A O 1
ATOM 1857 N N . PHE A 1 229 ? 14.734 13.969 12.883 1 95.62 229 PHE A N 1
ATOM 1858 C CA . PHE A 1 229 ? 13.281 13.977 12.992 1 95.62 229 PHE A CA 1
ATOM 1859 C C . PHE A 1 229 ? 12.844 14.266 14.422 1 95.62 229 PHE A C 1
ATOM 1861 O O . PHE A 1 229 ? 11.664 14.5 14.68 1 95.62 229 PHE A O 1
ATOM 1868 N N . LYS A 1 230 ? 13.797 14.32 15.336 1 93.62 230 LYS A N 1
ATOM 1869 C CA . LYS A 1 230 ? 13.492 14.75 16.703 1 93.62 230 LYS A CA 1
ATOM 1870 C C . LYS A 1 230 ? 13.172 16.25 16.75 1 93.62 230 LYS A C 1
ATOM 1872 O O . LYS A 1 230 ? 12.562 16.719 17.703 1 93.62 230 LYS A O 1
ATOM 1877 N N . ARG A 1 231 ? 13.555 16.938 15.719 1 91.88 231 ARG A N 1
ATOM 1878 C CA . ARG A 1 231 ? 13.43 18.391 15.703 1 91.88 231 ARG A CA 1
ATOM 1879 C C . ARG A 1 231 ? 12.062 18.828 15.164 1 91.88 231 ARG A C 1
ATOM 1881 O O . ARG A 1 231 ? 11.711 20 15.227 1 91.88 231 ARG A O 1
ATOM 1888 N N . ILE A 1 232 ? 11.406 17.938 14.602 1 93 232 ILE A N 1
ATOM 1889 C CA . ILE A 1 232 ? 10.133 18.266 13.969 1 93 232 ILE A CA 1
ATOM 1890 C C . ILE A 1 232 ? 8.992 17.562 14.695 1 93 232 ILE A C 1
ATOM 1892 O O . ILE A 1 232 ? 9.141 16.422 15.133 1 93 232 ILE A O 1
ATOM 1896 N N . LYS A 1 233 ? 7.934 18.281 14.898 1 91.56 233 LYS A N 1
ATOM 1897 C CA . LYS A 1 233 ? 6.723 17.781 15.539 1 91.56 233 LYS A CA 1
ATOM 1898 C C . LYS A 1 233 ? 5.535 17.812 14.578 1 91.56 233 LYS A C 1
ATOM 1900 O O . LYS A 1 233 ? 5.367 18.781 13.828 1 91.56 233 LYS A O 1
ATOM 1905 N N . PHE A 1 234 ? 4.824 16.75 14.594 1 90.44 234 PHE A N 1
ATOM 1906 C CA . PHE A 1 234 ? 3.602 16.688 13.805 1 90.44 234 PHE A CA 1
ATOM 1907 C C . PHE A 1 234 ? 2.414 17.219 14.609 1 90.44 234 PHE A C 1
ATOM 1909 O O . PHE A 1 234 ? 2.086 16.672 15.664 1 90.44 234 PHE A O 1
ATOM 1916 N N . GLU A 1 235 ? 1.801 18.281 14.188 1 85.44 235 GLU A N 1
ATOM 1917 C CA . GLU A 1 235 ? 0.71 18.938 14.906 1 85.44 235 GLU A CA 1
ATOM 1918 C C . GLU A 1 235 ? -0.647 18.422 14.438 1 85.44 235 GLU A C 1
ATOM 1920 O O . GLU A 1 235 ? -1.678 18.734 15.039 1 85.44 235 GLU A O 1
ATOM 1925 N N . GLY A 1 236 ? -0.661 17.594 13.43 1 83.75 236 GLY A N 1
ATOM 1926 C CA . GLY A 1 236 ? -1.908 17.016 12.969 1 83.75 236 GLY A CA 1
ATOM 1927 C C . GLY A 1 236 ? -2.27 17.422 11.555 1 83.75 236 GLY A C 1
ATOM 1928 O O . GLY A 1 236 ? -1.512 18.141 10.898 1 83.75 236 GLY A O 1
ATOM 1929 N N . LEU A 1 237 ? -3.305 16.75 11.016 1 85.12 237 LEU A N 1
ATOM 1930 C CA . LEU A 1 237 ? -3.895 17.141 9.742 1 85.12 237 LEU A CA 1
ATOM 1931 C C . LEU A 1 237 ? -4.84 18.328 9.914 1 85.12 237 LEU A C 1
ATOM 1933 O O . LEU A 1 237 ? -5.758 18.281 10.734 1 85.12 237 LEU A O 1
ATOM 1937 N N . ASN A 1 238 ? -4.555 19.344 9.297 1 85.06 238 ASN A N 1
ATOM 1938 C CA . ASN A 1 238 ? -5.387 20.531 9.414 1 85.06 238 ASN A CA 1
ATOM 1939 C C . ASN A 1 238 ? -6.496 20.547 8.367 1 85.06 238 ASN A C 1
ATOM 1941 O O . ASN A 1 238 ? -6.223 20.5 7.164 1 85.06 238 ASN A O 1
ATOM 1945 N N . PHE A 1 239 ? -7.715 20.469 8.922 1 89.38 239 PHE A N 1
ATOM 1946 C CA . PHE A 1 239 ? -8.906 20.562 8.086 1 89.38 239 PHE A CA 1
ATOM 1947 C C . PHE A 1 239 ? -9.812 21.672 8.562 1 89.38 239 PHE A C 1
ATOM 1949 O O . PHE A 1 239 ? -9.828 22.016 9.75 1 89.38 239 PHE A O 1
ATOM 1956 N N . SER A 1 240 ? -10.5 22.344 7.719 1 89.31 240 SER A N 1
ATOM 1957 C CA . SER A 1 240 ? -11.492 23.344 8.062 1 89.31 240 SER A CA 1
ATOM 1958 C C . SER A 1 240 ? -12.781 23.141 7.273 1 89.31 240 SER A C 1
ATOM 1960 O O . SER A 1 240 ? -12.773 22.516 6.211 1 89.31 240 SER A O 1
ATOM 1962 N N . LEU A 1 241 ? -13.914 23.594 7.816 1 90.12 241 LEU A N 1
ATOM 1963 C CA . LEU A 1 241 ? -15.188 23.547 7.098 1 90.12 241 LEU A CA 1
ATOM 1964 C C . LEU A 1 241 ? -15.32 24.75 6.156 1 90.12 241 LEU A C 1
ATOM 1966 O O . LEU A 1 241 ? -14.953 25.859 6.512 1 90.12 241 LEU A O 1
ATOM 1970 N N . LYS A 1 242 ? -15.781 24.453 5.027 1 85.94 242 LYS A N 1
ATOM 1971 C CA . LYS A 1 242 ? -16.062 25.547 4.094 1 85.94 242 LYS A CA 1
ATOM 1972 C C . LYS A 1 242 ? -17.312 26.312 4.492 1 85.94 242 LYS A C 1
ATOM 1974 O O . LYS A 1 242 ? -18.328 25.703 4.863 1 85.94 242 LYS A O 1
ATOM 1979 N N . LYS A 1 243 ? -17.266 27.609 4.719 1 75.31 243 LYS A N 1
ATOM 1980 C CA . LYS A 1 243 ? -18.391 28.469 5.086 1 75.31 243 LYS A CA 1
ATOM 1981 C C . LYS A 1 243 ? -19.516 28.375 4.059 1 75.31 243 LYS A C 1
ATOM 1983 O O . LYS A 1 243 ? -19.266 28.344 2.852 1 75.31 243 LYS A O 1
ATOM 1988 N N . LYS A 1 244 ? -20.812 28.062 4.477 1 64.19 244 LYS A N 1
ATOM 1989 C CA . LYS A 1 244 ? -21.969 28.094 3.602 1 64.19 244 LYS A CA 1
ATOM 1990 C C . LYS A 1 244 ? -22.188 29.484 3.02 1 64.19 244 LYS A C 1
ATOM 1992 O O . LYS A 1 244 ? -22.016 30.484 3.713 1 64.19 244 LYS A O 1
ATOM 1997 N N . LYS A 1 245 ? -22.234 29.641 1.688 1 57.84 245 LYS A N 1
ATOM 1998 C CA . LYS A 1 245 ? -22.531 30.906 1.031 1 57.84 245 LYS A CA 1
ATOM 1999 C C . LYS A 1 245 ? -23.625 31.672 1.789 1 57.84 245 LYS A C 1
ATOM 2001 O O . LYS A 1 245 ? -23.609 32.906 1.825 1 57.84 245 LYS A O 1
ATOM 2006 N N . SER A 1 246 ? -24.609 30.953 2.168 1 50.5 246 SER A N 1
ATOM 2007 C CA . SER A 1 246 ? -25.641 31.781 2.787 1 50.5 246 SER A CA 1
ATOM 2008 C C . SER A 1 246 ? -25.094 32.562 3.979 1 50.5 246 SER A C 1
ATOM 2010 O O . SER A 1 246 ? -25.594 33.625 4.305 1 50.5 246 SER A O 1
ATOM 2012 N N . ASP A 1 247 ? -24.203 32.031 4.641 1 49.75 247 ASP A N 1
ATOM 2013 C CA . ASP A 1 247 ? -23.719 32.719 5.824 1 49.75 247 ASP A CA 1
ATOM 2014 C C . ASP A 1 247 ? -22.812 33.875 5.438 1 49.75 247 ASP A C 1
ATOM 2016 O O . ASP A 1 247 ? -22.406 34.688 6.293 1 49.75 247 ASP A O 1
ATOM 2020 N N . GLU A 1 248 ? -22.266 33.938 4.344 1 48.25 248 GLU A N 1
ATOM 2021 C CA . GLU A 1 248 ? -21.516 35.094 3.904 1 48.25 248 GLU A CA 1
ATOM 2022 C C . GLU A 1 248 ? -22.422 36.312 3.811 1 48.25 248 GLU A C 1
ATOM 2024 O O . GLU A 1 248 ? -21.953 37.469 3.879 1 48.25 248 GLU A O 1
ATOM 2029 N N . ILE A 1 249 ? -23.703 36.125 3.52 1 47.62 249 ILE A N 1
ATOM 2030 C CA . ILE A 1 249 ? -24.531 37.312 3.322 1 47.62 249 ILE A CA 1
ATOM 2031 C C . ILE A 1 249 ? -24.812 37.969 4.668 1 47.62 249 ILE A C 1
ATOM 2033 O O . ILE A 1 249 ? -25.25 39.125 4.723 1 47.62 249 ILE A O 1
ATOM 2037 N N . ILE A 1 250 ? -24.719 37.219 5.656 1 45.25 250 ILE A N 1
ATOM 2038 C CA . ILE A 1 250 ? -25.172 37.938 6.832 1 45.25 250 ILE A CA 1
ATOM 2039 C C . ILE A 1 250 ? -24.016 38.781 7.387 1 45.25 250 ILE A C 1
ATOM 2041 O O . ILE A 1 250 ? -24.203 39.594 8.281 1 45.25 250 ILE A O 1
ATOM 2045 N N . ASN A 1 251 ? -22.703 38.5 7.043 1 37.34 251 ASN A N 1
ATOM 2046 C CA . ASN A 1 251 ? -21.812 39.531 7.574 1 37.34 251 ASN A CA 1
ATOM 2047 C C . ASN A 1 251 ? -21.609 40.656 6.578 1 37.34 251 ASN A C 1
ATOM 2049 O O . ASN A 1 251 ? -21.391 40.438 5.387 1 37.34 251 ASN A O 1
ATOM 2053 N N . MET B 1 1 ? 2.799 27.984 -7.375 1 29.52 1 MET B N 1
ATOM 2054 C CA . MET B 1 1 ? 1.808 26.984 -6.969 1 29.52 1 MET B CA 1
ATOM 2055 C C . MET B 1 1 ? 2.354 25.578 -7.141 1 29.52 1 MET B C 1
ATOM 2057 O O . MET B 1 1 ? 2.627 25.141 -8.266 1 29.52 1 MET B O 1
ATOM 2061 N N . GLY B 1 2 ? 3.244 25.047 -6.348 1 36.25 2 GLY B N 1
ATOM 2062 C CA . GLY B 1 2 ? 4.125 23.906 -6.527 1 36.25 2 GLY B CA 1
ATOM 2063 C C . GLY B 1 2 ? 3.375 22.625 -6.816 1 36.25 2 GLY B C 1
ATOM 2064 O O . GLY B 1 2 ? 2.152 22.562 -6.664 1 36.25 2 GLY B O 1
ATOM 2065 N N . LEU B 1 3 ? 3.914 21.734 -7.543 1 39.5 3 LEU B N 1
ATOM 2066 C CA . LEU B 1 3 ? 3.371 20.453 -7.977 1 39.5 3 LEU B CA 1
ATOM 2067 C C . LEU B 1 3 ? 2.449 19.875 -6.91 1 39.5 3 LEU B C 1
ATOM 2069 O O . LEU B 1 3 ? 1.422 19.266 -7.234 1 39.5 3 LEU B O 1
ATOM 2073 N N . LEU B 1 4 ? 2.846 20.016 -5.688 1 42 4 LEU B N 1
ATOM 2074 C CA . LEU B 1 4 ? 2.057 19.625 -4.523 1 42 4 LEU B CA 1
ATOM 2075 C C . LEU B 1 4 ? 1.001 20.672 -4.207 1 42 4 LEU B C 1
ATOM 2077 O O . LEU B 1 4 ? 0.203 20.5 -3.283 1 42 4 LEU B O 1
ATOM 2081 N N . ASP B 1 5 ? 1.199 21.797 -4.84 1 46.41 5 ASP B N 1
ATOM 2082 C CA . ASP B 1 5 ? 0.163 22.812 -4.637 1 46.41 5 ASP B CA 1
ATOM 2083 C C . ASP B 1 5 ? -1.134 22.406 -5.34 1 46.41 5 ASP B C 1
ATOM 2085 O O . ASP B 1 5 ? -2.092 23.188 -5.367 1 46.41 5 ASP B O 1
ATOM 2089 N N . PHE B 1 6 ? -0.989 21.578 -6.273 1 50.16 6 PHE B N 1
ATOM 2090 C CA . PHE B 1 6 ? -2.248 21.141 -6.863 1 50.16 6 PHE B CA 1
ATOM 2091 C C . PHE B 1 6 ? -3.205 20.641 -5.789 1 50.16 6 PHE B C 1
ATOM 2093 O O . PHE B 1 6 ? -2.961 19.609 -5.168 1 50.16 6 PHE B O 1
ATOM 2100 N N . LYS B 1 7 ? -3.959 21.516 -5.16 1 63.03 7 LYS B N 1
ATOM 2101 C CA . LYS B 1 7 ? -4.91 21.281 -4.074 1 63.03 7 LYS B CA 1
ATOM 2102 C C . LYS B 1 7 ? -5.977 20.266 -4.492 1 63.03 7 LYS B C 1
ATOM 2104 O O . LYS B 1 7 ? -6.945 20.625 -5.164 1 63.03 7 LYS B O 1
ATOM 2109 N N . PHE B 1 8 ? -5.535 18.938 -4.551 1 79.31 8 PHE B N 1
ATOM 2110 C CA . PHE B 1 8 ? -6.508 17.875 -4.785 1 79.31 8 PHE B CA 1
ATOM 2111 C C . PHE B 1 8 ? -7.691 18 -3.832 1 79.31 8 PHE B C 1
ATOM 2113 O O . PHE B 1 8 ? -7.531 17.875 -2.615 1 79.31 8 PHE B O 1
ATOM 2120 N N . LYS B 1 9 ? -8.883 18.422 -4.547 1 90.88 9 LYS B N 1
ATOM 2121 C CA . LYS B 1 9 ? -10.086 18.594 -3.732 1 90.88 9 LYS B CA 1
ATOM 2122 C C . LYS B 1 9 ? -10.508 17.281 -3.088 1 90.88 9 LYS B C 1
ATOM 2124 O O . LYS B 1 9 ? -10.484 16.234 -3.734 1 90.88 9 LYS B O 1
ATOM 2129 N N . LEU B 1 10 ? -10.883 17.406 -1.926 1 95.12 10 LEU B N 1
ATOM 2130 C CA . LEU B 1 10 ? -11.133 16.234 -1.104 1 95.12 10 LEU B CA 1
ATOM 2131 C C . LEU B 1 10 ? -12.32 15.438 -1.628 1 95.12 10 LEU B C 1
ATOM 2133 O O . LEU B 1 10 ? -12.398 14.219 -1.432 1 95.12 10 LEU B O 1
ATOM 2137 N N . GLN B 1 11 ? -13.25 16.078 -2.363 1 95.38 11 GLN B N 1
ATOM 2138 C CA . GLN B 1 11 ? -14.445 15.422 -2.875 1 95.38 11 GLN B CA 1
ATOM 2139 C C . GLN B 1 11 ? -14.094 14.367 -3.92 1 95.38 11 GLN B C 1
ATOM 2141 O O . GLN B 1 11 ? -14.906 13.492 -4.227 1 95.38 11 GLN B O 1
ATOM 2146 N N . TYR B 1 12 ? -12.93 14.453 -4.449 1 97 12 TYR B N 1
ATOM 2147 C CA . TYR B 1 12 ? -12.555 13.547 -5.523 1 97 12 TYR B CA 1
ATOM 2148 C C . TYR B 1 12 ? -12 12.242 -4.965 1 97 12 TYR B C 1
ATOM 2150 O O . TYR B 1 12 ? -11.875 11.25 -5.688 1 97 12 TYR B O 1
ATOM 2158 N N . TRP B 1 13 ? -11.695 12.172 -3.697 1 97.19 13 TRP B N 1
ATOM 2159 C CA . TRP B 1 13 ? -11.109 10.961 -3.123 1 97.19 13 TRP B CA 1
ATOM 2160 C C . TRP B 1 13 ? -12.094 9.805 -3.17 1 97.19 13 TRP B C 1
ATOM 2162 O O . TRP B 1 13 ? -11.75 8.703 -3.604 1 97.19 13 TRP B O 1
ATOM 2172 N N . PRO B 1 14 ? -13.367 10.047 -2.785 1 98.31 14 PRO B N 1
ATOM 2173 C CA . PRO B 1 14 ? -14.328 8.938 -2.895 1 98.31 14 PRO B CA 1
ATOM 2174 C C . PRO B 1 14 ? -14.555 8.5 -4.336 1 98.31 14 PRO B C 1
ATOM 2176 O O . PRO B 1 14 ? -14.711 7.305 -4.605 1 98.31 14 PRO B O 1
ATOM 2179 N N . ILE B 1 15 ? -14.562 9.445 -5.234 1 98.44 15 ILE B N 1
ATOM 2180 C CA . ILE B 1 15 ? -14.727 9.133 -6.648 1 98.44 15 ILE B CA 1
ATOM 2181 C C . ILE B 1 15 ? -13.539 8.305 -7.133 1 98.44 15 ILE B C 1
ATOM 2183 O O . ILE B 1 15 ? -13.719 7.281 -7.793 1 98.44 15 ILE B O 1
ATOM 2187 N N . LEU B 1 16 ? -12.406 8.727 -6.746 1 98.44 16 LEU B N 1
ATOM 2188 C CA . LEU B 1 16 ? -11.18 8.039 -7.148 1 98.44 16 LEU B CA 1
ATOM 2189 C C . LEU B 1 16 ? -11.125 6.633 -6.566 1 98.44 16 LEU B C 1
ATOM 2191 O O . LEU B 1 16 ? -10.828 5.672 -7.281 1 98.44 16 LEU B O 1
ATOM 2195 N N . SER B 1 17 ? -11.398 6.512 -5.293 1 98.56 17 SER B N 1
ATOM 2196 C CA . SER B 1 17 ? -11.352 5.211 -4.629 1 98.56 17 SER B CA 1
ATOM 2197 C C . SER B 1 17 ? -12.328 4.23 -5.262 1 98.56 17 SER B C 1
ATOM 2199 O O . SER B 1 17 ? -11.938 3.129 -5.656 1 98.56 17 SER B O 1
ATOM 2201 N N . SER B 1 18 ? -13.57 4.66 -5.438 1 98.69 18 SER B N 1
ATOM 2202 C CA . SER B 1 18 ? -14.609 3.783 -5.969 1 98.69 18 SER B CA 1
ATOM 2203 C C . SER B 1 18 ? -14.344 3.438 -7.43 1 98.69 18 SER B C 1
ATOM 2205 O O . SER B 1 18 ? -14.469 2.279 -7.832 1 98.69 18 SER B O 1
ATOM 2207 N N . SER B 1 19 ? -13.953 4.41 -8.242 1 98.69 19 SER B N 1
ATOM 2208 C CA . SER B 1 19 ? -13.711 4.152 -9.664 1 98.69 19 SER B CA 1
ATOM 2209 C C . SER B 1 19 ? -12.461 3.312 -9.867 1 98.69 19 SER B C 1
ATOM 2211 O O . SER B 1 19 ? -12.43 2.43 -10.727 1 98.69 19 SER B O 1
ATOM 2213 N N . TRP B 1 20 ? -11.453 3.605 -9.078 1 98.75 20 TRP B N 1
ATOM 2214 C CA . TRP B 1 20 ? -10.203 2.855 -9.172 1 98.75 20 TRP B CA 1
ATOM 2215 C C . TRP B 1 20 ? -10.43 1.378 -8.867 1 98.75 20 TRP B C 1
ATOM 2217 O O . TRP B 1 20 ? -9.984 0.507 -9.617 1 98.75 20 TRP B O 1
ATOM 2227 N N . LEU B 1 21 ? -11.141 1.07 -7.828 1 98.75 21 LEU B N 1
ATOM 2228 C CA . LEU B 1 21 ? -11.383 -0.314 -7.438 1 98.75 21 LEU B CA 1
ATOM 2229 C C . LEU B 1 21 ? -12.328 -0.999 -8.422 1 98.75 21 LEU B C 1
ATOM 2231 O O . LEU B 1 21 ? -12.117 -2.158 -8.781 1 98.75 21 LEU B O 1
ATOM 2235 N N . SER B 1 22 ? -13.344 -0.256 -8.883 1 98.75 22 SER B N 1
ATOM 2236 C CA . SER B 1 22 ? -14.234 -0.815 -9.891 1 98.75 22 SER B CA 1
ATOM 2237 C C . SER B 1 22 ? -13.477 -1.155 -11.172 1 98.75 22 SER B C 1
ATOM 2239 O O . SER B 1 22 ? -13.664 -2.232 -11.742 1 98.75 22 SER B O 1
ATOM 2241 N N . PHE B 1 23 ? -12.68 -0.224 -11.547 1 98.75 23 PHE B N 1
ATOM 2242 C CA . PHE B 1 23 ? -11.859 -0.458 -12.727 1 98.75 23 PHE B CA 1
ATOM 2243 C C . PHE B 1 23 ? -10.945 -1.664 -12.523 1 98.75 23 PHE B C 1
ATOM 2245 O O . PHE B 1 23 ? -10.773 -2.475 -13.438 1 98.75 23 PHE B O 1
ATOM 2252 N N . THR B 1 24 ? -10.352 -1.81 -11.352 1 98.69 24 THR B N 1
ATOM 2253 C CA . THR B 1 24 ? -9.477 -2.928 -11.023 1 98.69 24 THR B CA 1
ATOM 2254 C C . THR B 1 24 ? -10.219 -4.254 -11.156 1 98.69 24 THR B C 1
ATOM 2256 O O . THR B 1 24 ? -9.727 -5.18 -11.812 1 98.69 24 THR B O 1
ATOM 2259 N N . TYR B 1 25 ? -11.445 -4.375 -10.609 1 98.5 25 TYR B N 1
ATOM 2260 C CA . TYR B 1 25 ? -12.203 -5.617 -10.633 1 98.5 25 TYR B CA 1
ATOM 2261 C C . TYR B 1 25 ? -12.641 -5.965 -12.047 1 98.5 25 TYR B C 1
ATOM 2263 O O . TYR B 1 25 ? -12.5 -7.109 -12.484 1 98.5 25 TYR B O 1
ATOM 2271 N N . PHE B 1 26 ? -13.07 -4.969 -12.727 1 98.06 26 PHE B N 1
ATOM 2272 C CA . PHE B 1 26 ? -13.586 -5.219 -14.07 1 98.06 26 PHE B CA 1
ATOM 2273 C C . PHE B 1 26 ? -12.445 -5.543 -15.031 1 98.06 26 PHE B C 1
ATOM 2275 O O . PHE B 1 26 ? -12.555 -6.477 -15.836 1 98.06 26 PHE B O 1
ATOM 2282 N N . SER B 1 27 ? -11.391 -4.797 -14.969 1 98.5 27 SER B N 1
ATOM 2283 C CA . SER B 1 27 ? -10.273 -5.051 -15.875 1 98.5 27 SER B CA 1
ATOM 2284 C C . SER B 1 27 ? -9.625 -6.402 -15.586 1 98.5 27 SER B C 1
ATOM 2286 O O . SER B 1 27 ? -9.273 -7.137 -16.516 1 98.5 27 SER B O 1
ATOM 2288 N N . THR B 1 28 ? -9.477 -6.727 -14.312 1 98.25 28 THR B N 1
ATOM 2289 C CA . THR B 1 28 ? -8.922 -8.023 -13.969 1 98.25 28 THR B CA 1
ATOM 2290 C C . THR B 1 28 ? -9.82 -9.156 -14.477 1 98.25 28 THR B C 1
ATOM 2292 O O . THR B 1 28 ? -9.328 -10.156 -15 1 98.25 28 THR B O 1
ATOM 2295 N N . TYR B 1 29 ? -11.156 -8.984 -14.328 1 98 29 TYR B N 1
ATOM 2296 C CA . TYR B 1 29 ? -12.117 -9.953 -14.852 1 98 29 TYR B CA 1
ATOM 2297 C C . TYR B 1 29 ? -11.945 -10.125 -16.359 1 98 29 TYR B C 1
ATOM 2299 O O . TYR B 1 29 ? -11.852 -11.25 -16.844 1 98 29 TYR B O 1
ATOM 2307 N N . CYS B 1 30 ? -11.867 -9 -17.078 1 97.94 30 CYS B N 1
ATOM 2308 C CA . CYS B 1 30 ? -11.742 -9.039 -18.531 1 97.94 30 CYS B CA 1
ATOM 2309 C C . CYS B 1 30 ? -10.469 -9.766 -18.953 1 97.94 30 CYS B C 1
ATOM 2311 O O . CYS B 1 30 ? -10.492 -10.594 -19.859 1 97.94 30 CYS B O 1
ATOM 2313 N N . ILE B 1 31 ? -9.383 -9.516 -18.25 1 97.19 31 ILE B N 1
ATOM 2314 C CA . ILE B 1 31 ? -8.102 -10.133 -18.578 1 97.19 31 ILE B CA 1
ATOM 2315 C C . ILE B 1 31 ? -8.156 -11.625 -18.297 1 97.19 31 ILE B C 1
ATOM 2317 O O . ILE B 1 31 ? -7.75 -12.438 -19.125 1 97.19 31 ILE B O 1
ATOM 2321 N N . ALA B 1 32 ? -8.68 -12.008 -17.172 1 97.62 32 ALA B N 1
ATOM 2322 C CA . ALA B 1 32 ? -8.742 -13.414 -16.766 1 97.62 32 ALA B CA 1
ATOM 2323 C C . ALA B 1 32 ? -9.609 -14.219 -17.734 1 97.62 32 ALA B C 1
ATOM 2325 O O . ALA B 1 32 ? -9.266 -15.352 -18.078 1 97.62 32 ALA B O 1
ATOM 2326 N N . VAL B 1 33 ? -10.734 -13.641 -18.156 1 97.25 33 VAL B N 1
ATOM 2327 C CA . VAL B 1 33 ? -11.641 -14.312 -19.078 1 97.25 33 VAL B CA 1
ATOM 2328 C C . VAL B 1 33 ? -10.984 -14.422 -20.453 1 97.25 33 VAL B C 1
ATOM 2330 O O . VAL B 1 33 ? -11.055 -15.469 -21.094 1 97.25 33 VAL B O 1
ATOM 2333 N N . TYR B 1 34 ? -10.328 -13.281 -20.844 1 97.19 34 TYR B N 1
ATOM 2334 C CA . TYR B 1 34 ? -9.648 -13.273 -22.125 1 97.19 34 TYR B CA 1
ATOM 2335 C C . TYR B 1 34 ? -8.586 -14.367 -22.203 1 97.19 34 TYR B C 1
ATOM 2337 O O . TYR B 1 34 ? -8.461 -15.055 -23.203 1 97.19 34 TYR B O 1
ATOM 2345 N N . LYS B 1 35 ? -7.895 -14.656 -21.109 1 97.06 35 LYS B N 1
ATOM 2346 C CA . LYS B 1 35 ? -6.832 -15.656 -21.016 1 97.06 35 LYS B CA 1
ATOM 2347 C C . LYS B 1 35 ? -7.402 -17.047 -20.734 1 97.06 35 LYS B C 1
ATOM 2349 O O . LYS B 1 35 ? -6.66 -18.031 -20.688 1 97.06 35 LYS B O 1
ATOM 2354 N N . GLN B 1 36 ? -8.742 -17.094 -20.438 1 97.06 36 GLN B N 1
ATOM 2355 C CA . GLN B 1 36 ? -9.445 -18.328 -20.125 1 97.06 36 GLN B CA 1
ATOM 2356 C C . GLN B 1 36 ? -8.93 -18.953 -18.828 1 97.06 36 GLN B C 1
ATOM 2358 O O . GLN B 1 36 ? -8.852 -20.172 -18.703 1 97.06 36 GLN B O 1
ATOM 2363 N N . ASP B 1 37 ? -8.461 -18.078 -17.984 1 96.25 37 ASP B N 1
ATOM 2364 C CA . ASP B 1 37 ? -7.969 -18.531 -16.688 1 96.25 37 ASP B CA 1
ATOM 2365 C C . ASP B 1 37 ? -9.125 -18.844 -15.75 1 96.25 37 ASP B C 1
ATOM 2367 O O . ASP B 1 37 ? -8.953 -19.594 -14.781 1 96.25 37 ASP B O 1
ATOM 2371 N N . VAL B 1 38 ? -10.289 -18.266 -16.031 1 96.31 38 VAL B N 1
ATOM 2372 C CA . VAL B 1 38 ? -11.484 -18.5 -15.211 1 96.31 38 VAL B CA 1
ATOM 2373 C C . VAL B 1 38 ? -12.695 -18.703 -16.109 1 96.31 38 VAL B C 1
ATOM 2375 O O . VAL B 1 38 ? -12.656 -18.375 -17.312 1 96.31 38 VAL B O 1
ATOM 2378 N N . SER B 1 39 ? -13.766 -19.328 -15.461 1 94.25 39 SER B N 1
ATOM 2379 C CA . SER B 1 39 ? -15.047 -19.344 -16.156 1 94.25 39 SER B CA 1
ATOM 2380 C C . SER B 1 39 ? -15.648 -17.953 -16.25 1 94.25 39 SER B C 1
ATOM 2382 O O . SER B 1 39 ? -15.602 -17.188 -15.289 1 94.25 39 SER B O 1
ATOM 2384 N N . PRO B 1 40 ? -16.156 -17.625 -17.422 1 94 40 PRO B N 1
ATOM 2385 C CA . PRO B 1 40 ? -16.656 -16.266 -17.609 1 94 40 PRO B CA 1
ATOM 2386 C C . PRO B 1 40 ? -17.938 -15.992 -16.812 1 94 40 PRO B C 1
ATOM 2388 O O . PRO B 1 40 ? -18.281 -14.836 -16.562 1 94 40 PRO B O 1
ATOM 2391 N N . ILE B 1 41 ? -18.641 -17.125 -16.5 1 91.62 41 ILE B N 1
ATOM 2392 C CA . ILE B 1 41 ? -19.906 -16.922 -15.812 1 91.62 41 ILE B CA 1
ATOM 2393 C C . ILE B 1 41 ? -19.656 -16.828 -14.305 1 91.62 41 ILE B C 1
ATOM 2395 O O . ILE B 1 41 ? -19.719 -17.828 -13.594 1 91.62 41 ILE B O 1
ATOM 2399 N N . PHE B 1 42 ? -19.438 -15.664 -13.922 1 83.75 42 PHE B N 1
ATOM 2400 C CA . PHE B 1 42 ? -19.375 -14.977 -12.641 1 83.75 42 PHE B CA 1
ATOM 2401 C C . PHE B 1 42 ? -18.391 -15.664 -11.703 1 83.75 42 PHE B C 1
ATOM 2403 O O . PHE B 1 42 ? -18.781 -16.203 -10.664 1 83.75 42 PHE B O 1
ATOM 2410 N N . PRO B 1 43 ? -17.203 -15.625 -11.914 1 96.06 43 PRO B N 1
ATOM 2411 C CA . PRO B 1 43 ? -16.188 -16.109 -10.969 1 96.06 43 PRO B CA 1
ATOM 2412 C C . PRO B 1 43 ? -16.062 -15.211 -9.734 1 96.06 43 PRO B C 1
ATOM 2414 O O . PRO B 1 43 ? -16.578 -14.094 -9.727 1 96.06 43 PRO B O 1
ATOM 2417 N N . TYR B 1 44 ? -15.602 -15.805 -8.688 1 97.31 44 TYR B N 1
ATOM 2418 C CA . TYR B 1 44 ? -15.203 -14.922 -7.594 1 97.31 44 TYR B CA 1
ATOM 2419 C C . TYR B 1 44 ? -14.25 -13.836 -8.086 1 97.31 44 TYR B C 1
ATOM 2421 O O . TYR B 1 44 ? -13.445 -14.07 -8.984 1 97.31 44 TYR B O 1
ATOM 2429 N N . ILE B 1 45 ? -14.336 -12.688 -7.457 1 97.56 45 ILE B N 1
ATOM 2430 C CA . ILE B 1 45 ? -13.414 -11.602 -7.777 1 97.56 45 ILE B CA 1
ATOM 2431 C C . ILE B 1 45 ? -11.977 -12.07 -7.59 1 97.56 45 ILE B C 1
ATOM 2433 O O . ILE B 1 45 ? -11.117 -11.812 -8.438 1 97.56 45 ILE B O 1
ATOM 2437 N N . SER B 1 46 ? -11.703 -12.773 -6.547 1 95.88 46 SER B N 1
ATOM 2438 C CA . SER B 1 46 ? -10.352 -13.234 -6.25 1 95.88 46 SER B CA 1
ATOM 2439 C C . SER B 1 46 ? -9.891 -14.289 -7.246 1 95.88 46 SER B C 1
ATOM 2441 O O . SER B 1 46 ? -8.695 -14.422 -7.516 1 95.88 46 SER B O 1
ATOM 2443 N N . ASP B 1 47 ? -10.859 -15.117 -7.84 1 96.94 47 ASP B N 1
ATOM 2444 C CA . ASP B 1 47 ? -10.5 -16.094 -8.859 1 96.94 47 ASP B CA 1
ATOM 2445 C C . ASP B 1 47 ? -9.914 -15.406 -10.094 1 96.94 47 ASP B C 1
ATOM 2447 O O . ASP B 1 47 ? -9.023 -15.945 -10.75 1 96.94 47 ASP B O 1
ATOM 2451 N N . THR B 1 48 ? -10.438 -14.234 -10.383 1 97.44 48 THR B N 1
ATOM 2452 C CA . THR B 1 48 ? -9.961 -13.508 -11.555 1 97.44 48 THR B CA 1
ATOM 2453 C C . THR B 1 48 ? -8.516 -13.055 -11.367 1 97.44 48 THR B C 1
ATOM 2455 O O . THR B 1 48 ? -7.844 -12.68 -12.328 1 97.44 48 THR B O 1
ATOM 2458 N N . ALA B 1 49 ? -8.031 -13.102 -10.141 1 97 49 ALA B N 1
ATOM 2459 C CA . ALA B 1 49 ? -6.684 -12.656 -9.812 1 97 49 ALA B CA 1
ATOM 2460 C C . ALA B 1 49 ? -5.855 -13.797 -9.227 1 97 49 ALA B C 1
ATOM 2462 O O . ALA B 1 49 ? -4.996 -13.578 -8.367 1 97 49 ALA B O 1
ATOM 2463 N N . ALA B 1 50 ? -6.098 -14.992 -9.648 1 94.62 50 ALA B N 1
ATOM 2464 C CA . ALA B 1 50 ? -5.473 -16.156 -9.039 1 94.62 50 ALA B CA 1
ATOM 2465 C C . ALA B 1 50 ? -4.141 -16.484 -9.711 1 94.62 50 ALA B C 1
ATOM 2467 O O . ALA B 1 50 ? -3.238 -17.047 -9.078 1 94.62 50 ALA B O 1
ATOM 2468 N N . LYS B 1 51 ? -3.963 -16.141 -10.961 1 94.25 51 LYS B N 1
ATOM 2469 C CA . LYS B 1 51 ? -2.779 -16.484 -11.742 1 94.25 51 LYS B CA 1
ATOM 2470 C C . LYS B 1 51 ? -2.084 -15.234 -12.273 1 94.25 51 LYS B C 1
ATOM 2472 O O . LYS B 1 51 ? -2.738 -14.234 -12.578 1 94.25 51 LYS B O 1
ATOM 2477 N N . PRO B 1 52 ? -0.762 -15.359 -12.383 1 92.56 52 PRO B N 1
ATOM 2478 C CA . PRO B 1 52 ? -0.109 -14.297 -13.148 1 92.56 52 PRO B CA 1
ATOM 2479 C C . PRO B 1 52 ? -0.477 -14.32 -14.625 1 92.56 52 PRO B C 1
ATOM 2481 O O . PRO B 1 52 ? -0.792 -15.383 -15.172 1 92.56 52 PRO B O 1
ATOM 2484 N N . TRP B 1 53 ? -0.593 -13.156 -15.156 1 93.38 53 TRP B N 1
ATOM 2485 C CA . TRP B 1 53 ? -0.133 -11.812 -14.812 1 93.38 53 TRP B CA 1
ATOM 2486 C C . TRP B 1 53 ? -1.202 -11.047 -14.039 1 93.38 53 TRP B C 1
ATOM 2488 O O . TRP B 1 53 ? -0.91 -10.039 -13.391 1 93.38 53 TRP B O 1
ATOM 2498 N N . GLU B 1 54 ? -2.459 -11.625 -13.984 1 95.62 54 GLU B N 1
ATOM 2499 C CA . GLU B 1 54 ? -3.6 -10.938 -13.391 1 95.62 54 GLU B CA 1
ATOM 2500 C C . GLU B 1 54 ? -3.393 -10.734 -11.891 1 95.62 54 GLU B C 1
ATOM 2502 O O . GLU B 1 54 ? -3.781 -9.695 -11.344 1 95.62 54 GLU B O 1
ATOM 2507 N N . SER B 1 55 ? -2.807 -11.688 -11.297 1 96.69 55 SER B N 1
ATOM 2508 C CA . SER B 1 55 ? -2.621 -11.586 -9.852 1 96.69 55 SER B CA 1
ATOM 2509 C C . SER B 1 55 ? -1.668 -10.445 -9.5 1 96.69 55 SER B C 1
ATOM 2511 O O . SER B 1 55 ? -1.88 -9.734 -8.516 1 96.69 55 SER B O 1
ATOM 2513 N N . CYS B 1 56 ? -0.586 -10.266 -10.289 1 97.5 56 CYS B N 1
ATOM 2514 C CA . CYS B 1 56 ? 0.357 -9.172 -10.078 1 97.5 56 CYS B CA 1
ATOM 2515 C C . CYS B 1 56 ? -0.323 -7.82 -10.273 1 97.5 56 CYS B C 1
ATOM 2517 O O . CYS B 1 56 ? -0.19 -6.93 -9.438 1 97.5 56 CYS B O 1
ATOM 2519 N N . TYR B 1 57 ? -1.011 -7.738 -11.414 1 98 57 TYR B N 1
ATOM 2520 C CA . TYR B 1 57 ? -1.752 -6.527 -11.75 1 98 57 TYR B CA 1
ATOM 2521 C C . TYR B 1 57 ? -2.77 -6.191 -10.672 1 98 57 TYR B C 1
ATOM 2523 O O . TYR B 1 57 ? -2.84 -5.051 -10.203 1 98 57 TYR B O 1
ATOM 2531 N N . PHE B 1 58 ? -3.592 -7.16 -10.289 1 98.56 58 PHE B N 1
ATOM 2532 C CA . PHE B 1 58 ? -4.609 -6.992 -9.258 1 98.56 58 PHE B CA 1
ATOM 2533 C C . PHE B 1 58 ? -3.98 -6.535 -7.945 1 98.56 58 PHE B C 1
ATOM 2535 O O . PHE B 1 58 ? -4.48 -5.609 -7.301 1 98.56 58 PHE B O 1
ATOM 2542 N N . ALA B 1 59 ? -2.869 -7.184 -7.535 1 98.56 59 ALA B N 1
ATOM 2543 C CA . ALA B 1 59 ? -2.215 -6.844 -6.273 1 98.56 59 ALA B CA 1
ATOM 2544 C C . ALA B 1 59 ? -1.765 -5.387 -6.266 1 98.56 59 ALA B C 1
ATOM 2546 O O . ALA B 1 59 ? -2.02 -4.656 -5.301 1 98.56 59 ALA B O 1
ATOM 2547 N N . GLN B 1 60 ? -1.147 -4.965 -7.328 1 98.62 60 GLN B N 1
ATOM 2548 C CA . GLN B 1 60 ? -0.687 -3.586 -7.441 1 98.62 60 GLN B CA 1
ATOM 2549 C C . GLN B 1 60 ? -1.853 -2.607 -7.336 1 98.62 60 GLN B C 1
ATOM 2551 O O . GLN B 1 60 ? -1.828 -1.691 -6.508 1 98.62 60 GLN B O 1
ATOM 2556 N N . MET B 1 61 ? -2.885 -2.869 -8.094 1 98.62 61 MET B N 1
ATOM 2557 C CA . MET B 1 61 ? -4.016 -1.95 -8.188 1 98.62 61 MET B CA 1
ATOM 2558 C C . MET B 1 61 ? -4.84 -1.97 -6.902 1 98.62 61 MET B C 1
ATOM 2560 O O . MET B 1 61 ? -5.277 -0.922 -6.426 1 98.62 61 MET B O 1
ATOM 2564 N N . HIS B 1 62 ? -5.027 -3.119 -6.41 1 98.62 62 HIS B N 1
ATOM 2565 C CA . HIS B 1 62 ? -5.883 -3.266 -5.238 1 98.62 62 HIS B CA 1
ATOM 2566 C C . HIS B 1 62 ? -5.219 -2.674 -3.998 1 98.62 62 HIS B C 1
ATOM 2568 O O . HIS B 1 62 ? -5.898 -2.094 -3.146 1 98.62 62 HIS B O 1
ATOM 2574 N N . ASN B 1 63 ? -3.846 -2.805 -3.863 1 98.75 63 ASN B N 1
ATOM 2575 C CA . ASN B 1 63 ? -3.133 -2.146 -2.773 1 98.75 63 ASN B CA 1
ATOM 2576 C C . ASN B 1 63 ? -3.264 -0.629 -2.852 1 98.75 63 ASN B C 1
ATOM 2578 O O . ASN B 1 63 ? -3.473 0.034 -1.834 1 98.75 63 ASN B O 1
ATOM 2582 N N . ILE B 1 64 ? -3.168 -0.097 -4.008 1 98.56 64 ILE B N 1
ATOM 2583 C CA . ILE B 1 64 ? -3.355 1.337 -4.195 1 98.56 64 ILE B CA 1
ATOM 2584 C C . ILE B 1 64 ? -4.785 1.725 -3.828 1 98.56 64 ILE B C 1
ATOM 2586 O O . ILE B 1 64 ? -5.008 2.727 -3.143 1 98.56 64 ILE B O 1
ATOM 2590 N N . GLY B 1 65 ? -5.738 0.938 -4.266 1 98.62 65 GLY B N 1
ATOM 2591 C CA . GLY B 1 65 ? -7.133 1.188 -3.938 1 98.62 65 GLY B CA 1
ATOM 2592 C C . GLY B 1 65 ? -7.41 1.153 -2.447 1 98.62 65 GLY B C 1
ATOM 2593 O O . GLY B 1 65 ? -8.211 1.942 -1.94 1 98.62 65 GLY B O 1
ATOM 2594 N N . ALA B 1 66 ? -6.766 0.193 -1.759 1 98.62 66 ALA B N 1
ATOM 2595 C CA . ALA B 1 66 ? -6.906 0.119 -0.307 1 98.62 66 ALA B CA 1
ATOM 2596 C C . ALA B 1 66 ? -6.434 1.409 0.356 1 98.62 66 ALA B C 1
ATOM 2598 O O . ALA B 1 66 ? -7.062 1.899 1.297 1 98.62 66 ALA B O 1
ATOM 2599 N N . LEU B 1 67 ? -5.375 1.916 -0.16 1 98 67 LEU B N 1
ATOM 2600 C CA . LEU B 1 67 ? -4.867 3.178 0.37 1 98 67 LEU B CA 1
ATOM 2601 C C . LEU B 1 67 ? -5.844 4.316 0.097 1 98 67 LEU B C 1
ATOM 2603 O O . LEU B 1 67 ? -6.102 5.141 0.975 1 98 67 LEU B O 1
ATOM 2607 N N . PHE B 1 68 ? -6.355 4.395 -1.135 1 98.38 68 PHE B N 1
ATOM 2608 C CA . PHE B 1 68 ? -7.344 5.418 -1.463 1 98.38 68 PHE B CA 1
ATOM 2609 C C . PHE B 1 68 ? -8.539 5.344 -0.515 1 98.38 68 PHE B C 1
ATOM 2611 O O . PHE B 1 68 ? -9.023 6.371 -0.039 1 98.38 68 PHE B O 1
ATOM 2618 N N . THR B 1 69 ? -8.945 4.152 -0.282 1 98.69 69 THR B N 1
ATOM 2619 C CA . THR B 1 69 ? -10.094 3.947 0.594 1 98.69 69 THR B CA 1
ATOM 2620 C C . THR B 1 69 ? -9.773 4.387 2.02 1 98.69 69 THR B C 1
ATOM 2622 O O . THR B 1 69 ? -10.594 5.031 2.676 1 98.69 69 THR B O 1
ATOM 2625 N N . LEU B 1 70 ? -8.609 4.066 2.447 1 98.19 70 LEU B N 1
ATOM 2626 C CA . LEU B 1 70 ? -8.18 4.48 3.777 1 98.19 70 LEU B CA 1
ATOM 2627 C C . LEU B 1 70 ? -8.164 6.004 3.893 1 98.19 70 LEU B C 1
ATOM 2629 O O . LEU B 1 70 ? -8.609 6.559 4.898 1 98.19 70 LEU B O 1
ATOM 2633 N N . ILE B 1 71 ? -7.66 6.637 2.875 1 96.88 71 ILE B N 1
ATOM 2634 C CA . ILE B 1 71 ? -7.629 8.094 2.854 1 96.88 71 ILE B CA 1
ATOM 2635 C C . ILE B 1 71 ? -9.047 8.648 2.969 1 96.88 71 ILE B C 1
ATOM 2637 O O . ILE B 1 71 ? -9.289 9.594 3.723 1 96.88 71 ILE B O 1
ATOM 2641 N N . CYS B 1 72 ? -10 8.062 2.291 1 97.88 72 CYS B N 1
ATOM 2642 C CA . CYS B 1 72 ? -11.398 8.469 2.385 1 97.88 72 CYS B CA 1
ATOM 2643 C C . CYS B 1 72 ? -11.906 8.359 3.816 1 97.88 72 CYS B C 1
ATOM 2645 O O . CYS B 1 72 ? -12.57 9.266 4.32 1 97.88 72 CYS B O 1
ATOM 2647 N N . MET B 1 73 ? -11.523 7.312 4.438 1 97.94 73 MET B N 1
ATOM 2648 C CA . MET B 1 73 ? -12.016 7.082 5.793 1 97.94 73 MET B CA 1
ATOM 2649 C C . MET B 1 73 ? -11.398 8.078 6.77 1 97.94 73 MET B C 1
ATOM 2651 O O . MET B 1 73 ? -12.062 8.523 7.707 1 97.94 73 MET B O 1
ATOM 2655 N N . ILE B 1 74 ? -10.164 8.422 6.535 1 95.94 74 ILE B N 1
ATOM 2656 C CA . ILE B 1 74 ? -9.5 9.414 7.371 1 95.94 74 ILE B CA 1
ATOM 2657 C C . ILE B 1 74 ? -10.156 10.781 7.176 1 95.94 74 ILE B C 1
ATOM 2659 O O . ILE B 1 74 ? -10.414 11.492 8.148 1 95.94 74 ILE B O 1
ATOM 2663 N N . ILE B 1 75 ? -10.398 11.109 5.953 1 96.19 75 ILE B N 1
ATOM 2664 C CA . ILE B 1 75 ? -11.062 12.375 5.652 1 96.19 75 ILE B CA 1
ATOM 2665 C C . ILE B 1 75 ? -12.438 12.406 6.32 1 96.19 75 ILE B C 1
ATOM 2667 O O . ILE B 1 75 ? -12.812 13.406 6.934 1 96.19 75 ILE B O 1
ATOM 2671 N N . ARG B 1 76 ? -13.188 11.344 6.199 1 97 76 ARG B N 1
ATOM 2672 C CA . ARG B 1 76 ? -14.508 11.297 6.82 1 97 76 ARG B CA 1
ATOM 2673 C C . ARG B 1 76 ? -14.398 11.422 8.336 1 97 76 ARG B C 1
ATOM 2675 O O . ARG B 1 76 ? -15.203 12.117 8.969 1 97 76 ARG B O 1
ATOM 2682 N N . HIS B 1 77 ? -13.469 10.75 8.891 1 95.94 77 HIS B N 1
ATOM 2683 C CA . HIS B 1 77 ? -13.242 10.859 10.328 1 95.94 77 HIS B CA 1
ATOM 2684 C C . HIS B 1 77 ? -13.031 12.312 10.742 1 95.94 77 HIS B C 1
ATOM 2686 O O . HIS B 1 77 ? -13.625 12.773 11.711 1 95.94 77 HIS B O 1
ATOM 2692 N N . LYS B 1 78 ? -12.227 13.023 9.984 1 94.44 78 LYS B N 1
ATOM 2693 C CA . LYS B 1 78 ? -11.938 14.422 10.297 1 94.44 78 LYS B CA 1
ATOM 2694 C C . LYS B 1 78 ? -13.172 15.297 10.102 1 94.44 78 LYS B C 1
ATOM 2696 O O . LYS B 1 78 ? -13.398 16.234 10.867 1 94.44 78 LYS B O 1
ATOM 2701 N N . LEU B 1 79 ? -13.891 14.992 9.125 1 95.5 79 LEU B N 1
ATOM 2702 C CA . LEU B 1 79 ? -15.125 15.734 8.883 1 95.5 79 LEU B CA 1
ATOM 2703 C C . LEU B 1 79 ? -16.078 15.617 10.07 1 95.5 79 LEU B C 1
ATOM 2705 O O . LEU B 1 79 ? -16.625 16.625 10.523 1 95.5 79 LEU B O 1
ATOM 2709 N N . VAL B 1 80 ? -16.219 14.453 10.578 1 95.62 80 VAL B N 1
ATOM 2710 C CA . VAL B 1 80 ? -17.109 14.219 11.719 1 95.62 80 VAL B CA 1
ATOM 2711 C C . VAL B 1 80 ? -16.547 14.914 12.961 1 95.62 80 VAL B C 1
ATOM 2713 O O . VAL B 1 80 ? -17.312 15.445 13.773 1 95.62 80 VAL B O 1
ATOM 2716 N N . GLU B 1 81 ? -15.234 14.922 13.109 1 94.25 81 GLU B N 1
ATOM 2717 C CA . GLU B 1 81 ? -14.602 15.664 14.203 1 94.25 81 GLU B CA 1
ATOM 2718 C C . GLU B 1 81 ? -14.93 17.156 14.125 1 94.25 81 GLU B C 1
ATOM 2720 O O . GLU B 1 81 ? -15.148 17.797 15.148 1 94.25 81 GLU B O 1
ATOM 2725 N N . LEU B 1 82 ? -14.953 17.672 12.93 1 93.94 82 LEU B N 1
ATOM 2726 C CA . LEU B 1 82 ? -15.281 19.078 12.734 1 93.94 82 LEU B CA 1
ATOM 2727 C C . LEU B 1 82 ? -16.734 19.359 13.086 1 93.94 82 LEU B C 1
ATOM 2729 O O . LEU B 1 82 ? -17.062 20.406 13.656 1 93.94 82 LEU B O 1
ATOM 2733 N N . TYR B 1 83 ? -17.594 18.375 12.734 1 93.94 83 TYR B N 1
ATOM 2734 C CA . TYR B 1 83 ? -18.984 18.5 13.141 1 93.94 83 TYR B CA 1
ATOM 2735 C C . TYR B 1 83 ? -19.109 18.562 14.656 1 93.94 83 TYR B C 1
ATOM 2737 O O . TYR B 1 83 ? -19.938 19.312 15.188 1 93.94 83 TYR B O 1
ATOM 2745 N N . PHE B 1 84 ? -18.359 17.797 15.32 1 94.44 84 PHE B N 1
ATOM 2746 C CA . PHE B 1 84 ? -18.359 17.812 16.781 1 94.44 84 PHE B CA 1
ATOM 2747 C C . PHE B 1 84 ? -17.922 19.172 17.297 1 94.44 84 PHE B C 1
ATOM 2749 O O . PHE B 1 84 ? -18.547 19.734 18.203 1 94.44 84 PHE B O 1
ATOM 2756 N N . ASN B 1 85 ? -16.891 19.688 16.734 1 93.06 85 ASN B N 1
ATOM 2757 C CA . ASN B 1 85 ? -16.359 20.984 17.141 1 93.06 85 ASN B CA 1
ATOM 2758 C C . ASN B 1 85 ? -17.375 22.109 16.922 1 93.06 85 ASN B C 1
ATOM 2760 O O . ASN B 1 85 ? -17.375 23.094 17.656 1 93.06 85 ASN B O 1
ATOM 2764 N N . GLU B 1 86 ? -18.281 21.891 16 1 92 86 GLU B N 1
ATOM 2765 C CA . GLU B 1 86 ? -19.328 22.875 15.711 1 92 86 GLU B CA 1
ATOM 2766 C C . GLU B 1 86 ? -20.562 22.625 16.562 1 92 86 GLU B C 1
ATOM 2768 O O . GLU B 1 86 ? -21.562 23.328 16.438 1 92 86 GLU B O 1
ATOM 2773 N N . GLY B 1 87 ? -20.531 21.594 17.297 1 92.38 87 GLY B N 1
ATOM 2774 C CA . GLY B 1 87 ? -21.625 21.312 18.203 1 92.38 87 GLY B CA 1
ATOM 2775 C C . GLY B 1 87 ? -22.75 20.547 17.547 1 92.38 87 GLY B C 1
ATOM 2776 O O . GLY B 1 87 ? -23.859 20.484 18.094 1 92.38 87 GLY B O 1
ATOM 2777 N N . GLN B 1 88 ? -22.484 19.891 16.406 1 89.12 88 GLN B N 1
ATOM 2778 C CA . GLN B 1 88 ? -23.531 19.203 15.664 1 89.12 88 GLN B CA 1
ATOM 277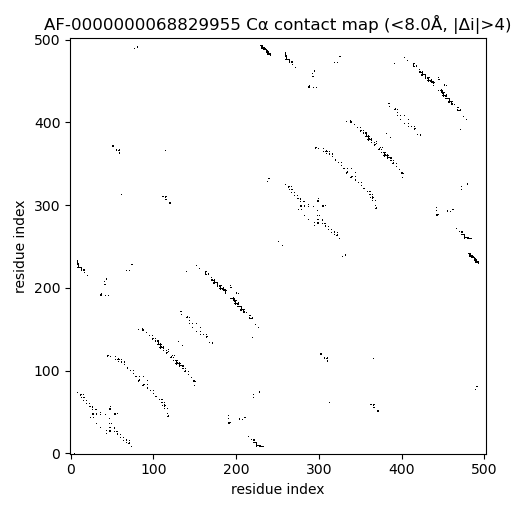9 C C . GLN B 1 88 ? -23.75 17.797 16.203 1 89.12 88 GLN B C 1
ATOM 2781 O O . GLN B 1 88 ? -24.828 17.234 16.078 1 89.12 88 GLN B O 1
ATOM 2786 N N . ILE B 1 89 ? -22.672 17.25 16.75 1 93.06 89 ILE B N 1
ATOM 2787 C CA . ILE B 1 89 ? -22.828 15.875 17.219 1 93.06 89 ILE B CA 1
ATOM 2788 C C . ILE B 1 89 ? -22.359 15.766 18.672 1 93.06 89 ILE B C 1
ATOM 2790 O O . ILE B 1 89 ? -21.594 16.609 19.141 1 93.06 89 ILE B O 1
ATOM 2794 N N . SER B 1 90 ? -22.781 14.711 19.406 1 95 90 SER B N 1
ATOM 2795 C CA . SER B 1 90 ? -22.484 14.508 20.812 1 95 90 SER B CA 1
ATOM 2796 C C . SER B 1 90 ? -21.094 13.906 21 1 95 90 SER B C 1
ATOM 2798 O O . SER B 1 90 ? -20.5 13.398 20.047 1 95 90 SER B O 1
ATOM 2800 N N . LEU B 1 91 ? -20.672 13.945 22.219 1 96.06 91 LEU B N 1
ATOM 2801 C CA . LEU B 1 91 ? -19.406 13.328 22.594 1 96.06 91 LEU B CA 1
ATOM 2802 C C . LEU B 1 91 ? -19.438 11.82 22.359 1 96.06 91 LEU B C 1
ATOM 2804 O O . LEU B 1 91 ? -18.438 11.219 21.969 1 96.06 91 LEU B O 1
ATOM 2808 N N . ARG B 1 92 ? -20.562 11.266 22.641 1 95.81 92 ARG B N 1
ATOM 2809 C CA . ARG B 1 92 ? -20.734 9.828 22.438 1 95.81 92 ARG B CA 1
ATOM 2810 C C . ARG B 1 92 ? -20.531 9.461 20.969 1 95.81 92 ARG B C 1
ATOM 2812 O O . ARG B 1 92 ? -19.844 8.492 20.656 1 95.81 92 ARG B O 1
ATOM 2819 N N . LEU B 1 93 ? -21.094 10.219 20.125 1 96 93 LEU B N 1
ATOM 2820 C CA . LEU B 1 93 ? -20.984 9.953 18.688 1 96 93 LEU B CA 1
ATOM 2821 C C . LEU B 1 93 ? -19.547 10.156 18.203 1 96 93 LEU B C 1
ATOM 2823 O O . LEU B 1 93 ? -19.094 9.453 17.297 1 96 93 LEU B O 1
ATOM 2827 N N . ARG B 1 94 ? -18.906 11.094 18.812 1 96.5 94 ARG B N 1
ATOM 2828 C CA . ARG B 1 94 ? -17.5 11.297 18.516 1 96.5 94 ARG B CA 1
ATOM 2829 C C . ARG B 1 94 ? -16.688 10.047 18.828 1 96.5 94 ARG B C 1
ATOM 2831 O O . ARG B 1 94 ? -15.844 9.633 18.016 1 96.5 94 ARG B O 1
ATOM 2838 N N . LYS B 1 95 ? -16.953 9.5 19.984 1 96.81 95 LYS B N 1
ATOM 2839 C CA . LYS B 1 95 ? -16.25 8.289 20.391 1 96.81 95 LYS B CA 1
ATOM 2840 C C . LYS B 1 95 ? -16.562 7.129 19.453 1 96.81 95 LYS B C 1
ATOM 2842 O O . LYS B 1 95 ? -15.688 6.336 19.109 1 96.81 95 LYS B O 1
ATOM 2847 N N . VAL B 1 96 ? -17.781 7.066 19.062 1 97.19 96 VAL B N 1
ATOM 2848 C CA . VAL B 1 96 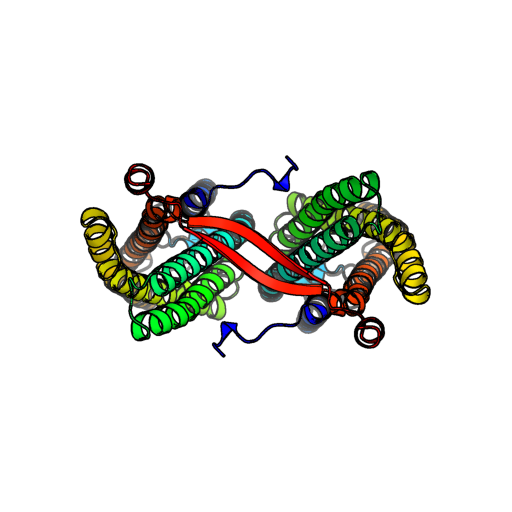? -18.219 6.035 18.125 1 97.19 96 VAL B CA 1
ATOM 2849 C C . VAL B 1 96 ? -17.5 6.207 16.781 1 97.19 96 VAL B C 1
ATOM 2851 O O . VAL B 1 96 ? -17.094 5.227 16.172 1 97.19 96 VAL B O 1
ATOM 2854 N N . ASN B 1 97 ? -17.391 7.418 16.375 1 96.94 97 ASN B N 1
ATOM 2855 C CA . ASN B 1 97 ? -16.656 7.715 15.148 1 96.94 97 ASN B CA 1
ATOM 2856 C C . ASN B 1 97 ? -15.211 7.254 15.227 1 96.94 97 ASN B C 1
ATOM 2858 O O . ASN B 1 97 ? -14.688 6.672 14.273 1 96.94 97 ASN B O 1
ATOM 2862 N N . LYS B 1 98 ? -14.602 7.492 16.328 1 96 98 LYS B N 1
ATOM 2863 C CA . LYS B 1 98 ? -13.227 7.051 16.547 1 96 98 LYS B CA 1
ATOM 2864 C C . LYS B 1 98 ? -13.125 5.527 16.5 1 96 98 LYS B C 1
ATOM 2866 O O . LYS B 1 98 ? -12.211 4.977 15.891 1 96 98 LYS B O 1
ATOM 2871 N N . PHE B 1 99 ? -14.086 4.938 17.062 1 97.06 99 PHE B N 1
ATOM 2872 C CA . PHE B 1 99 ? -14.117 3.48 17.109 1 97.06 99 PHE B CA 1
ATOM 2873 C C . PHE B 1 99 ? -14.336 2.902 15.719 1 97.06 99 PHE B C 1
ATOM 2875 O O . PHE B 1 99 ? -13.773 1.862 15.375 1 97.06 99 PHE B O 1
ATOM 2882 N N . SER B 1 100 ? -15.109 3.527 14.945 1 98 100 SER B N 1
ATOM 2883 C CA . SER B 1 100 ? -15.414 3.037 13.609 1 98 100 SER B CA 1
ATOM 2884 C C . SER B 1 100 ? -14.172 3.01 12.727 1 98 100 SER B C 1
ATOM 2886 O O . SER B 1 100 ? -14.055 2.17 11.836 1 98 100 SER B O 1
ATOM 2888 N N . LEU B 1 101 ? -13.234 3.867 13.031 1 97 101 LEU B N 1
ATOM 2889 C CA . LEU B 1 101 ? -12.016 3.949 12.234 1 97 101 LEU B CA 1
ATOM 2890 C C . LEU B 1 101 ? -11.203 2.668 12.359 1 97 101 LEU B C 1
ATOM 2892 O O . LEU B 1 101 ? -10.508 2.273 11.422 1 97 101 LEU B O 1
ATOM 2896 N N . ILE B 1 102 ? -11.289 1.969 13.484 1 97.88 102 ILE B N 1
ATOM 2897 C CA . ILE B 1 102 ? -10.602 0.695 13.672 1 97.88 102 ILE B CA 1
ATOM 2898 C C . ILE B 1 102 ? -11.094 -0.318 12.648 1 97.88 102 ILE B C 1
ATOM 2900 O O . ILE B 1 102 ? -10.297 -1.001 12 1 97.88 102 ILE B O 1
ATOM 2904 N N . PHE B 1 103 ? -12.375 -0.33 12.438 1 98.38 103 PHE B N 1
ATOM 2905 C CA . PHE B 1 103 ? -12.953 -1.237 11.461 1 98.38 103 PHE B CA 1
ATOM 2906 C C . PHE B 1 103 ? -12.578 -0.821 10.039 1 98.38 103 PHE B C 1
ATOM 2908 O O . PHE B 1 103 ? -12.367 -1.671 9.172 1 98.38 103 PHE B O 1
ATOM 2915 N N . GLY B 1 104 ? -12.508 0.492 9.852 1 98.19 104 GLY B N 1
ATOM 2916 C CA . GLY B 1 104 ? -12.031 0.97 8.562 1 98.19 104 GLY B CA 1
ATOM 2917 C C . GLY B 1 104 ? -10.609 0.527 8.25 1 98.19 104 GLY B C 1
ATOM 2918 O O . GLY B 1 104 ? -10.336 0.017 7.164 1 98.19 104 GLY B O 1
ATOM 2919 N N . PHE B 1 105 ? -9.742 0.658 9.234 1 98.19 105 PHE B N 1
ATOM 2920 C CA . PHE B 1 105 ? -8.352 0.249 9.078 1 98.19 105 PHE B CA 1
ATOM 2921 C C . PHE B 1 105 ? -8.25 -1.25 8.82 1 98.19 105 PHE B C 1
ATOM 2923 O O . PHE B 1 105 ? -7.523 -1.686 7.926 1 98.19 105 PHE B O 1
ATOM 2930 N N . LEU B 1 106 ? -8.969 -1.977 9.578 1 98.75 106 LEU B N 1
ATOM 2931 C CA . LEU B 1 106 ? -8.961 -3.426 9.414 1 98.75 106 LEU B CA 1
ATOM 2932 C C . LEU B 1 106 ? -9.5 -3.822 8.047 1 98.75 106 LEU B C 1
ATOM 2934 O O . LEU B 1 106 ? -9.008 -4.77 7.43 1 98.75 106 LEU B O 1
ATOM 2938 N N . GLY B 1 107 ? -10.531 -3.146 7.598 1 98.81 107 GLY B N 1
ATOM 2939 C CA . GLY B 1 107 ? -11.047 -3.391 6.262 1 98.81 107 GLY B CA 1
ATOM 2940 C C . GLY B 1 107 ? -10.023 -3.154 5.172 1 98.81 107 GLY B C 1
ATOM 2941 O O . GLY B 1 107 ? -9.867 -3.98 4.27 1 98.81 107 GLY B O 1
ATOM 2942 N N . CYS B 1 108 ? -9.305 -2.062 5.285 1 98.75 108 CYS B N 1
ATOM 2943 C CA . CYS B 1 108 ? -8.289 -1.74 4.293 1 98.75 108 CYS B CA 1
ATOM 2944 C C . CYS B 1 108 ? -7.117 -2.711 4.383 1 98.75 108 CYS B C 1
ATOM 2946 O O . CYS B 1 108 ? -6.535 -3.088 3.361 1 98.75 108 CYS B O 1
ATOM 2948 N N . LEU B 1 109 ? -6.738 -3.104 5.594 1 98.69 109 LEU B N 1
ATOM 2949 C CA . LEU B 1 109 ? -5.746 -4.164 5.75 1 98.69 109 LEU B CA 1
ATOM 2950 C C . LEU B 1 109 ? -6.219 -5.449 5.082 1 98.69 109 LEU B C 1
ATOM 2952 O O . LEU B 1 109 ? -5.43 -6.137 4.43 1 98.69 109 LEU B O 1
ATOM 2956 N N . GLY B 1 110 ? -7.477 -5.766 5.32 1 98.81 110 GLY B N 1
ATOM 2957 C CA . GLY B 1 110 ? -8.055 -6.93 4.664 1 98.81 110 GLY B CA 1
ATOM 2958 C C . GLY B 1 110 ? -7.938 -6.883 3.154 1 98.81 110 GLY B C 1
ATOM 2959 O O . GLY B 1 110 ? -7.609 -7.887 2.518 1 98.81 110 GLY B O 1
ATOM 2960 N N . MET B 1 111 ? -8.211 -5.727 2.576 1 98.75 111 MET B N 1
ATOM 2961 C CA . MET B 1 111 ? -8.07 -5.543 1.135 1 98.75 111 MET B CA 1
ATOM 2962 C C . MET B 1 111 ? -6.637 -5.828 0.692 1 98.75 111 MET B C 1
ATOM 2964 O O . MET B 1 111 ? -6.418 -6.461 -0.342 1 98.75 111 MET B O 1
ATOM 2968 N N . SER B 1 112 ? -5.684 -5.387 1.461 1 98.69 112 SER B N 1
ATOM 2969 C CA . SER B 1 112 ? -4.273 -5.613 1.153 1 98.69 112 SER B CA 1
ATOM 2970 C C . SER B 1 112 ? -3.918 -7.094 1.258 1 98.69 112 SER B C 1
ATOM 2972 O O . SER B 1 112 ? -3.188 -7.621 0.417 1 98.69 112 SER B O 1
ATOM 2974 N N . LEU B 1 113 ? -4.414 -7.758 2.244 1 98.69 113 LEU B N 1
ATOM 2975 C CA . LEU B 1 113 ? -4.168 -9.188 2.402 1 98.69 113 LEU B CA 1
ATOM 2976 C C . LEU B 1 113 ? -4.727 -9.969 1.218 1 98.69 113 LEU B C 1
ATOM 2978 O O . LEU B 1 113 ? -4.047 -10.836 0.666 1 98.69 113 LEU B O 1
ATOM 2982 N N . VAL B 1 114 ? -5.941 -9.602 0.845 1 98.38 114 VAL B N 1
ATOM 2983 C CA . VAL B 1 114 ? -6.574 -10.289 -0.281 1 98.38 114 VAL B CA 1
ATOM 2984 C C . VAL B 1 114 ? -5.77 -10.039 -1.554 1 98.38 114 VAL B C 1
ATOM 2986 O O . VAL B 1 114 ? -5.645 -10.922 -2.4 1 98.38 114 VAL B O 1
ATOM 2989 N N . ALA B 1 115 ? -5.191 -8.852 -1.68 1 98 115 ALA B N 1
ATOM 2990 C CA . ALA B 1 115 ? -4.418 -8.484 -2.863 1 98 115 ALA B CA 1
ATOM 2991 C C . ALA B 1 115 ? -3.123 -9.281 -2.949 1 98 115 ALA B C 1
ATOM 2993 O O . ALA B 1 115 ? -2.73 -9.727 -4.031 1 98 115 ALA B O 1
ATOM 2994 N N . ASN B 1 116 ? -2.521 -9.523 -1.825 1 98.12 116 ASN B N 1
ATOM 2995 C CA . ASN B 1 116 ? -1.161 -10.047 -1.836 1 98.12 116 ASN B CA 1
ATOM 2996 C C . ASN B 1 116 ? -1.139 -11.555 -1.59 1 98.12 116 ASN B C 1
ATOM 2998 O O . ASN B 1 116 ? -0.164 -12.227 -1.927 1 98.12 116 ASN B O 1
ATOM 3002 N N . PHE B 1 117 ? -2.127 -12.062 -0.952 1 97.75 117 PHE B N 1
ATOM 3003 C CA . PHE B 1 117 ? -2.238 -13.492 -0.709 1 97.75 117 PHE B CA 1
ATOM 3004 C C . PHE B 1 117 ? -3.34 -14.102 -1.568 1 97.75 117 PHE B C 1
ATOM 3006 O O . PHE B 1 117 ? -4.523 -13.992 -1.241 1 97.75 117 PHE B O 1
ATOM 3013 N N . GLN B 1 118 ? -2.918 -14.781 -2.613 1 94.5 118 GLN B N 1
ATOM 3014 C CA . GLN B 1 118 ? -3.879 -15.422 -3.504 1 94.5 118 GLN B CA 1
ATOM 3015 C C . GLN B 1 118 ? -4.469 -16.672 -2.865 1 94.5 118 GLN B C 1
ATOM 3017 O O . GLN B 1 118 ? -3.771 -17.406 -2.162 1 94.5 118 GLN B O 1
ATOM 3022 N N . GLU B 1 119 ? -5.703 -16.938 -3.213 1 90.5 119 GLU B N 1
ATOM 3023 C CA . GLU B 1 119 ? -6.398 -18.078 -2.625 1 90.5 119 GLU B CA 1
ATOM 3024 C C . GLU B 1 119 ? -5.766 -19.391 -3.068 1 90.5 119 GLU B C 1
ATOM 3026 O O . GLU B 1 119 ? -5.773 -20.375 -2.322 1 90.5 119 GLU B O 1
ATOM 3031 N N . THR B 1 120 ? -5.176 -19.422 -4.25 1 88.12 120 THR B N 1
ATOM 3032 C CA . THR B 1 120 ? -4.57 -20.641 -4.781 1 88.12 120 THR B CA 1
ATOM 3033 C C . THR B 1 120 ? -3.213 -20.891 -4.137 1 88.12 120 THR B C 1
ATOM 3035 O O . THR B 1 120 ? -2.734 -22.031 -4.113 1 88.12 120 THR B O 1
ATOM 3038 N N . SER B 1 121 ? -2.574 -19.875 -3.598 1 88.75 121 SER B N 1
ATOM 3039 C CA . SER B 1 121 ? -1.229 -20 -3.045 1 88.75 121 SER B CA 1
ATOM 3040 C C . SER B 1 121 ? -1.26 -20.062 -1.521 1 88.75 121 SER B C 1
ATOM 3042 O O . SER B 1 121 ? -0.477 -20.781 -0.909 1 88.75 121 SER B O 1
ATOM 3044 N N . GLU B 1 122 ? -2.16 -19.297 -0.969 1 93.31 122 GLU B N 1
ATOM 3045 C CA . GLU B 1 122 ? -2.254 -19.188 0.484 1 93.31 122 GLU B CA 1
ATOM 3046 C C . GLU B 1 122 ? -3.68 -18.859 0.921 1 93.31 122 GLU B C 1
ATOM 3048 O O . GLU B 1 122 ? -4.012 -17.703 1.156 1 93.31 122 GLU B O 1
ATOM 3053 N N . ILE B 1 123 ? -4.461 -19.875 1.243 1 93.56 123 ILE B N 1
ATOM 3054 C CA . ILE B 1 123 ? -5.906 -19.719 1.372 1 93.56 123 ILE B CA 1
ATOM 3055 C C . ILE B 1 123 ? -6.246 -19.156 2.746 1 93.56 123 ILE B C 1
ATOM 3057 O O . ILE B 1 123 ? -7.164 -18.328 2.875 1 93.56 123 ILE B O 1
ATOM 3061 N N . PHE B 1 124 ? -5.492 -19.5 3.736 1 95.31 124 PHE B N 1
ATOM 3062 C CA . PHE B 1 124 ? -5.859 -19.109 5.09 1 95.31 124 PHE B CA 1
ATOM 3063 C C . PHE B 1 124 ? -5.781 -17.594 5.246 1 95.31 124 PHE B C 1
ATOM 3065 O O . PHE B 1 124 ? -6.758 -16.953 5.645 1 95.31 124 PHE B O 1
ATOM 3072 N N . THR B 1 125 ? -4.609 -17.016 4.926 1 97.56 125 THR B N 1
ATOM 3073 C CA . THR B 1 125 ? -4.438 -15.562 5.039 1 97.56 125 THR B CA 1
ATOM 3074 C C . THR B 1 125 ? -5.375 -14.836 4.086 1 97.56 125 THR B C 1
ATOM 3076 O O . THR B 1 125 ? -5.898 -13.766 4.414 1 97.56 125 THR B O 1
ATOM 3079 N N . HIS B 1 126 ? -5.629 -15.461 2.945 1 97.62 126 HIS B N 1
ATOM 3080 C CA . HIS B 1 126 ? -6.559 -14.867 1.988 1 97.62 126 HIS B CA 1
ATOM 3081 C C . HIS B 1 126 ? -7.961 -14.758 2.578 1 97.62 126 HIS B C 1
ATOM 3083 O O . HIS B 1 126 ? -8.586 -13.695 2.498 1 97.62 126 HIS B O 1
ATOM 3089 N N . LEU B 1 127 ? -8.406 -15.844 3.195 1 97.44 127 LEU B N 1
ATOM 3090 C CA . LEU B 1 127 ? -9.75 -15.852 3.756 1 97.44 127 LEU B CA 1
ATOM 3091 C C . LEU B 1 127 ? -9.859 -14.891 4.934 1 97.44 127 LEU B C 1
ATOM 3093 O O . LEU B 1 127 ? -10.891 -14.258 5.133 1 97.44 127 LEU B O 1
ATOM 3097 N N . LEU B 1 128 ? -8.805 -14.789 5.703 1 98.38 128 LEU B N 1
ATOM 3098 C CA . LEU B 1 128 ? -8.773 -13.773 6.75 1 98.38 128 LEU B CA 1
ATOM 3099 C C . LEU B 1 128 ? -8.898 -12.375 6.156 1 98.38 128 LEU B C 1
ATOM 3101 O O . LEU B 1 128 ? -9.656 -11.547 6.664 1 98.38 128 LEU B O 1
ATOM 3105 N N . GLY B 1 129 ? -8.156 -12.125 5.117 1 98.62 129 GLY B N 1
ATOM 3106 C CA . GLY B 1 129 ? -8.242 -10.844 4.43 1 98.62 129 GLY B CA 1
ATOM 3107 C C . GLY B 1 129 ? -9.641 -10.547 3.904 1 98.62 129 GLY B C 1
ATOM 3108 O O . GLY B 1 129 ? -10.148 -9.438 4.066 1 98.62 129 GLY B O 1
ATOM 3109 N N . ALA B 1 130 ? -10.242 -11.547 3.305 1 98.31 130 ALA B N 1
ATOM 3110 C CA . ALA B 1 130 ? -11.594 -11.383 2.781 1 98.31 130 ALA B CA 1
ATOM 3111 C C . ALA B 1 130 ? -12.578 -11.07 3.904 1 98.31 130 ALA B C 1
ATOM 3113 O O . ALA B 1 130 ? -13.445 -10.203 3.754 1 98.31 130 ALA B O 1
ATOM 3114 N N . PHE B 1 131 ? -12.43 -11.781 4.996 1 98.5 131 PHE B N 1
ATOM 3115 C CA . PHE B 1 131 ? -13.273 -11.523 6.16 1 98.5 131 PHE B CA 1
ATOM 3116 C C . PHE B 1 131 ? -13.117 -10.078 6.629 1 98.5 131 PHE B C 1
ATOM 3118 O O . PHE B 1 131 ? -14.109 -9.383 6.836 1 98.5 131 PHE B O 1
ATOM 3125 N N . LEU B 1 132 ? -11.906 -9.625 6.801 1 98.81 132 LEU B N 1
ATOM 3126 C CA . LEU B 1 132 ? -11.656 -8.258 7.25 1 98.81 132 LEU B CA 1
ATOM 3127 C C . LEU B 1 132 ? -12.188 -7.25 6.234 1 98.81 132 LEU B C 1
ATOM 3129 O O . LEU B 1 132 ? -12.836 -6.27 6.609 1 98.81 132 LEU B O 1
ATOM 3133 N N . ALA B 1 133 ? -11.93 -7.465 4.984 1 98.75 133 ALA B N 1
ATOM 3134 C CA . ALA B 1 133 ? -12.312 -6.535 3.926 1 98.75 133 ALA B CA 1
ATOM 3135 C C . ALA B 1 133 ? -13.828 -6.379 3.854 1 98.75 133 ALA B C 1
ATOM 3137 O O . ALA B 1 133 ? -14.336 -5.27 3.684 1 98.75 133 ALA B O 1
ATOM 3138 N N . PHE B 1 134 ? -14.547 -7.504 3.994 1 98.81 134 PHE B N 1
ATOM 3139 C CA . PHE B 1 134 ? -15.992 -7.449 3.82 1 98.81 134 PHE B CA 1
ATOM 3140 C C . PHE B 1 134 ? -16.688 -7.16 5.148 1 98.81 134 PHE B C 1
ATOM 3142 O O . PHE B 1 134 ? -17.5 -6.234 5.242 1 98.81 134 PHE B O 1
ATOM 3149 N N . PHE B 1 135 ? -16.344 -7.891 6.156 1 98.62 135 PHE B N 1
ATOM 3150 C CA . PHE B 1 135 ? -17.062 -7.805 7.418 1 98.62 135 PHE B CA 1
ATOM 3151 C C . PHE B 1 135 ? -16.719 -6.512 8.148 1 98.62 135 PHE B C 1
ATOM 3153 O O . PHE B 1 135 ? -17.625 -5.773 8.562 1 98.62 135 PHE B O 1
ATOM 3160 N N . CYS B 1 136 ? -15.484 -6.211 8.32 1 98.75 136 CYS B N 1
ATOM 3161 C CA . CYS B 1 136 ? -15.086 -5.023 9.062 1 98.75 136 CYS B CA 1
ATOM 3162 C C . CYS B 1 136 ? -15.5 -3.754 8.328 1 98.75 136 CYS B C 1
ATOM 3164 O O . CYS B 1 136 ? -15.953 -2.791 8.945 1 98.75 136 CYS B O 1
ATOM 3166 N N . THR B 1 137 ? -15.328 -3.764 7.031 1 98.75 137 THR B N 1
ATOM 3167 C CA . THR B 1 137 ? -15.781 -2.607 6.266 1 98.75 137 THR B CA 1
ATOM 3168 C C . THR B 1 137 ? -17.297 -2.436 6.391 1 98.75 137 THR B C 1
ATOM 3170 O O . THR B 1 137 ? -17.797 -1.311 6.461 1 98.75 137 THR B O 1
ATOM 3173 N N . SER B 1 138 ? -18.047 -3.543 6.434 1 98.81 138 SER B N 1
ATOM 3174 C CA . SER B 1 138 ? -19.484 -3.475 6.605 1 98.81 138 SER B CA 1
ATOM 3175 C C . SER B 1 138 ? -19.859 -2.854 7.953 1 98.81 138 SER B C 1
ATOM 3177 O O . SER B 1 138 ? -20.75 -2.014 8.031 1 98.81 138 SER B O 1
ATOM 3179 N N . ILE B 1 139 ? -19.125 -3.258 8.953 1 98.81 139 ILE B N 1
ATOM 3180 C CA . ILE B 1 139 ? -19.359 -2.668 10.266 1 98.81 139 ILE B CA 1
ATOM 3181 C C . ILE B 1 139 ? -19.078 -1.168 10.219 1 98.81 139 ILE B C 1
ATOM 3183 O O . ILE B 1 139 ? -19.859 -0.366 10.734 1 98.81 139 ILE B O 1
ATOM 3187 N N . TYR B 1 140 ? -18.016 -0.819 9.586 1 98.81 140 TYR B N 1
ATOM 3188 C CA . TYR B 1 140 ? -17.672 0.589 9.43 1 98.81 140 TYR B CA 1
ATOM 3189 C C . TYR B 1 140 ? -18.812 1.364 8.781 1 98.81 140 TYR B C 1
ATOM 3191 O O . TYR B 1 140 ? -19.219 2.412 9.289 1 98.81 140 TYR B O 1
ATOM 3199 N N . PHE B 1 141 ? -19.344 0.842 7.715 1 98.75 141 PHE B N 1
ATOM 3200 C CA . PHE B 1 141 ? -20.391 1.54 6.973 1 98.75 141 PHE B CA 1
ATOM 3201 C C . PHE B 1 141 ? -21.672 1.604 7.781 1 98.75 141 PHE B C 1
ATOM 3203 O O . PHE B 1 141 ? -22.422 2.584 7.699 1 98.75 141 PHE B O 1
ATOM 3210 N N . GLN B 1 142 ? -21.938 0.561 8.586 1 98.75 142 GLN B N 1
ATOM 3211 C CA . GLN B 1 142 ? -23.109 0.617 9.461 1 98.75 142 GLN B CA 1
ATOM 3212 C C . GLN B 1 142 ? -23 1.781 10.445 1 98.75 142 GLN B C 1
ATOM 3214 O O . GLN B 1 142 ? -23.953 2.543 10.617 1 98.75 142 GLN B O 1
ATOM 3219 N N . ILE B 1 143 ? -21.859 1.888 11.039 1 98.56 143 ILE B N 1
ATOM 3220 C CA . ILE B 1 143 ? -21.641 2.928 12.039 1 98.56 143 ILE B CA 1
ATOM 3221 C C . ILE B 1 143 ? -21.703 4.301 11.375 1 98.56 143 ILE B C 1
ATOM 3223 O O . ILE B 1 143 ? -22.344 5.219 11.891 1 98.56 143 ILE B O 1
ATOM 3227 N N . GLN B 1 144 ? -21.094 4.406 10.234 1 98.31 144 GLN B N 1
ATOM 3228 C CA . GLN B 1 144 ? -21.062 5.695 9.547 1 98.31 144 GLN B CA 1
ATOM 3229 C C . GLN B 1 144 ? -22.453 6.086 9.055 1 98.31 144 GLN B C 1
ATOM 3231 O O . GLN B 1 144 ? -22.781 7.273 8.984 1 98.31 144 GLN B O 1
ATOM 3236 N N . THR B 1 145 ? -23.266 5.098 8.711 1 98.44 145 THR B N 1
ATOM 3237 C CA . THR B 1 145 ? -24.656 5.371 8.367 1 98.44 145 THR B CA 1
ATOM 3238 C C . THR B 1 145 ? -25.391 5.961 9.562 1 98.44 145 THR B C 1
ATOM 3240 O O . THR B 1 145 ? -26.109 6.961 9.422 1 98.44 145 THR B O 1
ATOM 3243 N N . TYR B 1 146 ? -25.172 5.367 10.695 1 97.69 146 TYR B N 1
ATOM 3244 C CA . TYR B 1 146 ? -25.781 5.891 11.906 1 97.69 146 TYR B CA 1
ATOM 3245 C C . TYR B 1 146 ? -25.344 7.328 12.164 1 97.69 146 TYR B C 1
ATOM 3247 O O . TYR B 1 146 ? -26.188 8.188 12.461 1 97.69 146 TYR B O 1
ATOM 3255 N N . ILE B 1 147 ? -24.125 7.621 12.031 1 97 147 ILE B N 1
ATOM 3256 C CA . ILE B 1 147 ? -23.594 8.953 12.258 1 97 147 ILE B CA 1
ATOM 3257 C C . ILE B 1 147 ? -24.172 9.93 11.234 1 97 147 ILE B C 1
ATOM 3259 O O . ILE B 1 147 ? -24.5 11.07 11.578 1 97 147 ILE B O 1
ATOM 3263 N N . SER B 1 148 ? -24.281 9.484 10.031 1 95.81 148 SER B N 1
ATOM 3264 C CA . SER B 1 148 ? -24.844 10.336 8.984 1 95.81 148 SER B CA 1
ATOM 3265 C C . SER B 1 148 ? -26.25 10.812 9.336 1 95.81 148 SER B C 1
ATOM 3267 O O . SER B 1 148 ? -26.625 11.938 9 1 95.81 148 SER B O 1
ATOM 3269 N N . TRP B 1 149 ? -26.984 10.008 10.055 1 95.88 149 TRP B N 1
ATOM 3270 C CA . TRP B 1 149 ? -28.359 10.359 10.414 1 95.88 149 TRP B CA 1
ATOM 3271 C C . TRP B 1 149 ? -28.375 11.414 11.508 1 95.88 149 TRP B C 1
ATOM 3273 O O . TRP B 1 149 ? -29.422 12.023 11.773 1 95.88 149 TRP B O 1
ATOM 3283 N N . LYS B 1 150 ? -27.25 11.672 12.086 1 94.25 150 LYS B N 1
ATOM 3284 C CA . LYS B 1 150 ? -27.156 12.641 13.164 1 94.25 150 LYS B CA 1
ATOM 3285 C C . LYS B 1 150 ? -26.484 13.93 12.695 1 94.25 150 LYS B C 1
ATOM 3287 O O . LYS B 1 150 ? -26.25 14.844 13.484 1 94.25 150 LYS B O 1
ATOM 3292 N N . THR B 1 151 ? -26.125 13.945 11.477 1 92 151 THR B N 1
ATOM 3293 C CA . THR B 1 151 ? -25.469 15.125 10.914 1 92 151 THR B CA 1
ATOM 3294 C C . THR B 1 151 ? -26.391 15.805 9.906 1 92 151 THR B C 1
ATOM 3296 O O . THR B 1 151 ? -27.453 15.281 9.562 1 92 151 THR B O 1
ATOM 3299 N N . ASP B 1 152 ? -25.969 17.031 9.492 1 88.06 152 ASP B N 1
ATOM 3300 C CA . ASP B 1 152 ? -26.812 17.828 8.602 1 88.06 152 ASP B CA 1
ATOM 3301 C C . ASP B 1 152 ? -26.484 17.531 7.137 1 88.06 152 ASP B C 1
ATOM 3303 O O . ASP B 1 152 ? -25.938 18.375 6.434 1 88.06 152 ASP B O 1
ATOM 3307 N N . ILE B 1 153 ? -26.859 16.297 6.695 1 91.19 153 ILE B N 1
ATOM 3308 C CA . ILE B 1 153 ? -26.734 15.945 5.285 1 91.19 153 ILE B CA 1
ATOM 3309 C C . ILE B 1 153 ? -28.125 15.703 4.688 1 91.19 153 ILE B C 1
ATOM 3311 O O . ILE B 1 153 ? -29.109 15.617 5.418 1 91.19 153 ILE B O 1
ATOM 3315 N N . SER B 1 154 ? -28.188 15.641 3.379 1 93.31 154 SER B N 1
ATOM 3316 C CA . SER B 1 154 ? -29.484 15.539 2.713 1 93.31 154 SER B CA 1
ATOM 3317 C C . SER B 1 154 ? -30.172 14.227 3.062 1 93.31 154 SER B C 1
ATOM 3319 O O . SER B 1 154 ? -29.516 13.203 3.283 1 93.31 154 SER B O 1
ATOM 3321 N N . LEU B 1 155 ? -31.469 14.305 3.133 1 95.62 155 LEU B N 1
ATOM 3322 C CA . LEU B 1 155 ? -32.281 13.125 3.441 1 95.62 155 LEU B CA 1
ATOM 3323 C C . LEU B 1 155 ? -32.094 12.047 2.385 1 95.62 155 LEU B C 1
ATOM 3325 O O . LEU B 1 155 ? -32.094 10.852 2.701 1 95.62 155 LEU B O 1
ATOM 3329 N N . GLU B 1 156 ? -31.906 12.477 1.166 1 96.31 156 GLU B N 1
ATOM 3330 C CA . GLU B 1 156 ? -31.688 11.539 0.07 1 96.31 156 GLU B CA 1
ATOM 3331 C C . GLU B 1 156 ? -30.438 10.68 0.315 1 96.31 156 GLU B C 1
ATOM 3333 O O . GLU B 1 156 ? -30.484 9.461 0.161 1 96.31 156 GLU B O 1
ATOM 3338 N N . VAL B 1 157 ? -29.422 11.328 0.723 1 96.75 157 VAL B N 1
ATOM 3339 C CA . VAL B 1 157 ? -28.172 10.609 0.959 1 96.75 157 VAL B CA 1
ATOM 3340 C C . VAL B 1 157 ? -28.328 9.695 2.174 1 96.75 157 VAL B C 1
ATOM 3342 O O . VAL B 1 157 ? -27.828 8.57 2.172 1 96.75 157 VAL B O 1
ATOM 3345 N N . LYS B 1 158 ? -29.016 10.156 3.172 1 97.44 158 LYS B N 1
ATOM 3346 C CA . LYS B 1 158 ? -29.25 9.352 4.363 1 97.44 158 LYS B CA 1
ATOM 3347 C C . LYS B 1 158 ? -29.969 8.047 4.008 1 97.44 158 LYS B C 1
ATOM 3349 O O . LYS B 1 158 ? -29.562 6.969 4.434 1 97.44 158 LYS B O 1
ATOM 3354 N N . PHE B 1 159 ? -30.953 8.195 3.191 1 97.81 159 PHE B N 1
ATOM 3355 C CA . PHE B 1 159 ? -31.75 7.023 2.822 1 97.81 159 PHE B CA 1
ATOM 3356 C C . PHE B 1 159 ? -30.938 6.086 1.932 1 97.81 159 PHE B C 1
ATOM 3358 O O . PHE B 1 159 ? -31.031 4.863 2.072 1 97.81 159 PHE B O 1
ATOM 3365 N N . VAL B 1 160 ? -30.219 6.637 1.018 1 97.69 160 VAL B N 1
ATOM 3366 C CA . VAL B 1 160 ? -29.375 5.82 0.158 1 97.69 160 VAL B CA 1
ATOM 3367 C C . VAL B 1 160 ? -28.391 5.023 1.012 1 97.69 160 VAL B C 1
ATOM 3369 O O . VAL B 1 160 ? -28.25 3.809 0.844 1 97.69 160 VAL B O 1
ATOM 3372 N N . ARG B 1 161 ? -27.766 5.641 1.991 1 98.38 161 ARG B N 1
ATOM 3373 C CA . ARG B 1 161 ? -26.797 4.977 2.85 1 98.38 161 ARG B CA 1
ATOM 3374 C C . ARG B 1 161 ? -27.453 3.92 3.721 1 98.38 161 ARG B C 1
ATOM 3376 O O . ARG B 1 161 ? -26.859 2.879 4.012 1 98.38 161 ARG B O 1
ATOM 3383 N N . LEU B 1 162 ? -28.656 4.254 4.121 1 98.62 162 LEU B N 1
ATOM 3384 C CA . LEU B 1 162 ? -29.391 3.283 4.922 1 98.62 162 LEU B CA 1
ATOM 3385 C C . LEU B 1 162 ? -29.656 2.01 4.121 1 98.62 162 LEU B C 1
ATOM 3387 O O . LEU B 1 162 ? -29.453 0.903 4.621 1 98.62 162 LEU B O 1
ATOM 3391 N N . ILE B 1 163 ? -30.109 2.188 2.896 1 98.62 163 ILE B N 1
ATOM 3392 C CA . ILE B 1 163 ? -30.391 1.042 2.041 1 98.62 163 ILE B CA 1
ATOM 3393 C C . ILE B 1 163 ? -29.109 0.28 1.743 1 98.62 163 ILE B C 1
ATOM 3395 O O . ILE B 1 163 ? -29.047 -0.945 1.881 1 98.62 163 ILE B O 1
ATOM 3399 N N . LEU B 1 164 ? -28.047 0.964 1.367 1 98.81 164 LEU B N 1
ATOM 3400 C CA . LEU B 1 164 ? -26.766 0.333 1.055 1 98.81 164 LEU B CA 1
ATOM 3401 C C . LEU B 1 164 ? -26.25 -0.457 2.25 1 98.81 164 LEU B C 1
ATOM 3403 O O . LEU B 1 164 ? -25.891 -1.631 2.117 1 98.81 164 LEU B O 1
ATOM 3407 N N . SER B 1 165 ? -26.219 0.186 3.396 1 98.69 165 SER B N 1
ATOM 3408 C CA . SER B 1 165 ? -25.656 -0.45 4.578 1 98.69 165 SER B CA 1
ATOM 3409 C C . SER B 1 165 ? -26.5 -1.634 5.035 1 98.69 165 SER B C 1
ATOM 3411 O O . SER B 1 165 ? -25.969 -2.639 5.512 1 98.69 165 SER B O 1
ATOM 3413 N N . ALA B 1 166 ? -27.797 -1.594 4.863 1 98.75 166 ALA B N 1
ATOM 3414 C CA . ALA B 1 166 ? -28.688 -2.67 5.277 1 98.75 166 ALA B CA 1
ATOM 3415 C C . ALA B 1 166 ? -28.469 -3.924 4.438 1 98.75 166 ALA B C 1
ATOM 3417 O O . ALA B 1 166 ? -28.703 -5.039 4.898 1 98.75 166 ALA B O 1
ATOM 3418 N N . LEU B 1 167 ? -27.984 -3.736 3.25 1 98.88 167 LEU B N 1
ATOM 3419 C CA . LEU B 1 167 ? -27.844 -4.844 2.309 1 98.88 167 LEU B CA 1
ATOM 3420 C C . LEU B 1 167 ? -26.469 -5.504 2.439 1 98.88 167 LEU B C 1
ATOM 3422 O O . LEU B 1 167 ? -26.266 -6.609 1.936 1 98.88 167 LEU B O 1
ATOM 3426 N N . LEU B 1 168 ? -25.547 -4.918 3.178 1 98.88 168 LEU B N 1
ATOM 3427 C CA . LEU B 1 168 ? -24.172 -5.418 3.223 1 98.88 168 LEU B CA 1
ATOM 3428 C C . LEU B 1 168 ? -24.125 -6.777 3.906 1 98.88 168 LEU B C 1
ATOM 3430 O O . LEU B 1 168 ? -23.578 -7.738 3.348 1 98.88 168 LEU B O 1
ATOM 3434 N N . PHE B 1 169 ? -24.734 -6.938 5.078 1 98.75 169 PHE B N 1
ATOM 3435 C CA . PHE B 1 169 ? -24.625 -8.172 5.84 1 98.75 169 PHE B CA 1
ATOM 3436 C C . PHE B 1 169 ? -25.406 -9.297 5.168 1 98.75 169 PHE B C 1
ATOM 3438 O O . PHE B 1 169 ? -24.938 -10.438 5.113 1 98.75 169 PHE B O 1
ATOM 3445 N N . PRO B 1 170 ? -26.594 -9.047 4.605 1 98.81 170 PRO B N 1
ATOM 3446 C CA . PRO B 1 170 ? -27.266 -10.117 3.865 1 98.81 170 PRO B CA 1
ATOM 3447 C C . PRO B 1 170 ? -26.438 -10.648 2.703 1 98.81 170 PRO B C 1
ATOM 3449 O O . PRO B 1 170 ? -26.328 -11.867 2.529 1 98.81 170 PRO B O 1
ATOM 3452 N N . PHE B 1 171 ? -25.828 -9.805 1.952 1 98.88 171 PHE B N 1
ATOM 3453 C CA . PHE B 1 171 ? -25.062 -10.266 0.808 1 98.88 171 PHE B CA 1
ATOM 3454 C C . PHE B 1 171 ? -23.75 -10.898 1.264 1 98.88 171 PHE B C 1
ATOM 3456 O O . PHE B 1 171 ? -23.25 -11.844 0.641 1 98.88 171 PHE B O 1
ATOM 3463 N N . TYR B 1 172 ? -23.188 -10.383 2.361 1 98.81 172 TYR B N 1
ATOM 3464 C CA . TYR B 1 172 ? -22.016 -11.039 2.92 1 98.81 172 TYR B CA 1
ATOM 3465 C C . TYR B 1 172 ? -22.344 -12.461 3.367 1 98.81 172 TYR B C 1
ATOM 3467 O O . TYR B 1 172 ? -21.594 -13.398 3.09 1 98.81 172 TYR B O 1
ATOM 3475 N N . THR B 1 173 ? -23.469 -12.578 4.051 1 98.75 173 THR B N 1
ATOM 3476 C CA . THR B 1 173 ? -23.906 -13.891 4.523 1 98.75 173 THR B CA 1
ATOM 3477 C C . THR B 1 173 ? -24.188 -14.82 3.352 1 98.75 173 THR B C 1
ATOM 3479 O O . THR B 1 173 ? -23.781 -15.977 3.354 1 98.75 173 THR B O 1
ATOM 3482 N N . SER B 1 174 ? -24.859 -14.297 2.348 1 98.75 174 SER B N 1
ATOM 3483 C CA . SER B 1 174 ? -25.156 -15.086 1.152 1 98.75 174 SER B CA 1
ATOM 3484 C C . SER B 1 174 ? -23.875 -15.539 0.459 1 98.75 174 SER B C 1
ATOM 3486 O O . SER B 1 174 ? -23.766 -16.688 0.024 1 98.75 174 SER B O 1
ATOM 3488 N N . THR B 1 175 ? -22.891 -14.648 0.34 1 98.62 175 THR B N 1
ATOM 3489 C CA . THR B 1 175 ? -21.609 -14.992 -0.254 1 98.62 175 THR B CA 1
ATOM 3490 C C . THR B 1 175 ? -20.938 -16.109 0.535 1 98.62 175 THR B C 1
ATOM 3492 O O . THR B 1 175 ? -20.453 -17.094 -0.046 1 98.62 175 THR B O 1
ATOM 3495 N N . THR B 1 176 ? -20.953 -16.031 1.91 1 98.44 176 THR B N 1
ATOM 3496 C CA . THR B 1 176 ? -20.234 -16.953 2.77 1 98.44 176 THR B CA 1
ATOM 3497 C C . THR B 1 176 ? -20.922 -18.312 2.805 1 98.44 176 THR B C 1
ATOM 3499 O O . THR B 1 176 ? -20.281 -19.344 2.625 1 98.44 176 THR B O 1
ATOM 3502 N N . ILE B 1 177 ? -22.219 -18.297 2.971 1 98.5 177 ILE B N 1
ATOM 3503 C CA . ILE B 1 177 ? -22.953 -19.547 3.037 1 98.5 177 ILE B CA 1
ATOM 3504 C C . ILE B 1 177 ? -22.938 -20.234 1.673 1 98.5 177 ILE B C 1
ATOM 3506 O O . ILE B 1 177 ? -22.734 -21.438 1.586 1 98.5 177 ILE B O 1
ATOM 3510 N N . GLY B 1 178 ? -23.172 -19.438 0.606 1 98.31 178 GLY B N 1
ATOM 3511 C CA . GLY B 1 178 ? -23.078 -20.016 -0.729 1 98.31 178 GLY B CA 1
ATOM 3512 C C . GLY B 1 178 ? -21.734 -20.656 -1.002 1 98.31 178 GLY B C 1
ATOM 3513 O O . GLY B 1 178 ? -21.672 -21.75 -1.567 1 98.31 178 GLY B O 1
ATOM 3514 N N . ALA B 1 179 ? -20.672 -20.016 -0.595 1 97.69 179 ALA B N 1
ATOM 3515 C CA . ALA B 1 179 ? -19.328 -20.547 -0.791 1 97.69 179 ALA B CA 1
ATOM 3516 C C . ALA B 1 179 ? -19.141 -21.859 -0.02 1 97.69 179 ALA B C 1
ATOM 3518 O O . ALA B 1 179 ? -18.578 -22.828 -0.545 1 97.69 179 ALA B O 1
ATOM 3519 N N . MET B 1 180 ? -19.594 -21.891 1.228 1 97.56 180 MET B N 1
ATOM 3520 C CA . MET B 1 180 ? -19.453 -23.062 2.068 1 97.56 180 MET B CA 1
ATOM 3521 C C . MET B 1 180 ? -20.203 -24.25 1.466 1 97.56 180 MET B C 1
ATOM 3523 O O . MET B 1 180 ? -19.641 -25.344 1.355 1 97.56 180 MET B O 1
ATOM 3527 N N . VAL B 1 181 ? -21.391 -24.031 1.037 1 98.19 181 VAL B N 1
ATOM 3528 C CA . VAL B 1 18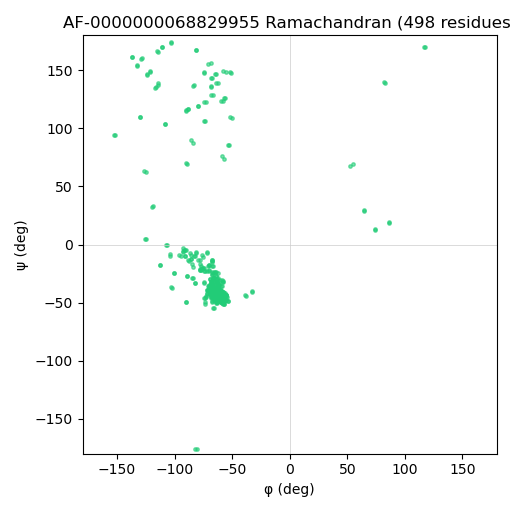1 ? -22.188 -25.094 0.449 1 98.19 181 VAL B CA 1
ATOM 3529 C C . VAL B 1 181 ? -21.562 -25.562 -0.859 1 98.19 181 VAL B C 1
ATOM 3531 O O . VAL B 1 181 ? -21.484 -26.766 -1.132 1 98.19 181 VAL B O 1
ATOM 3534 N N . ALA B 1 182 ? -21.094 -24.609 -1.649 1 97.62 182 ALA B N 1
ATOM 3535 C CA . ALA B 1 182 ? -20.469 -24.938 -2.932 1 97.62 182 ALA B CA 1
ATOM 3536 C C . ALA B 1 182 ? -19.25 -25.812 -2.738 1 97.62 182 ALA B C 1
ATOM 3538 O O . ALA B 1 182 ? -19.078 -26.828 -3.434 1 97.62 182 ALA B O 1
ATOM 3539 N N . VAL B 1 183 ? -18.422 -25.453 -1.786 1 96 183 VAL B N 1
ATOM 3540 C CA . VAL B 1 183 ? -17.172 -26.188 -1.56 1 96 183 VAL B CA 1
ATOM 3541 C C . VAL B 1 183 ? -17.469 -27.594 -1.048 1 96 183 VAL B C 1
ATOM 3543 O O . VAL B 1 183 ? -16.797 -28.547 -1.419 1 96 183 VAL B O 1
ATOM 3546 N N . LEU B 1 184 ? -18.5 -27.734 -0.209 1 97 184 LEU B N 1
ATOM 3547 C CA . LEU B 1 184 ? -18.875 -29.031 0.337 1 97 184 LEU B CA 1
ATOM 3548 C C . LEU B 1 184 ? -19.375 -29.953 -0.766 1 97 184 LEU B C 1
ATOM 3550 O O . LEU B 1 184 ? -19.188 -31.172 -0.68 1 97 184 LEU B O 1
ATOM 3554 N N . LYS B 1 185 ? -19.844 -29.422 -1.834 1 97.69 185 LYS B N 1
ATOM 3555 C CA . LYS B 1 185 ? -20.438 -30.219 -2.902 1 97.69 185 LYS B CA 1
ATOM 3556 C C . LYS B 1 185 ? -19.484 -30.359 -4.09 1 97.69 185 LYS B C 1
ATOM 3558 O O . LYS B 1 185 ? -19.766 -31.094 -5.035 1 97.69 185 LYS B O 1
ATOM 3563 N N . PHE B 1 186 ? -18.422 -29.656 -4.07 1 96.44 186 PHE B N 1
ATOM 3564 C CA . PHE B 1 186 ? -17.516 -29.609 -5.211 1 96.44 186 PHE B CA 1
ATOM 3565 C C . PHE B 1 186 ? -16.828 -30.953 -5.402 1 96.44 186 PHE B C 1
ATOM 3567 O O . PHE B 1 186 ? -16.219 -31.484 -4.469 1 96.44 186 PHE B O 1
ATOM 3574 N N . LYS B 1 187 ? -16.859 -31.516 -6.613 1 96.69 187 LYS B N 1
ATOM 3575 C CA . LYS B 1 187 ? -16.203 -32.781 -6.961 1 96.69 187 LYS B CA 1
ATOM 3576 C C . LYS B 1 187 ? -15.273 -32.594 -8.156 1 96.69 187 LYS B C 1
ATOM 3578 O O . LYS B 1 187 ? -14.727 -33.562 -8.672 1 96.69 187 LYS B O 1
ATOM 3583 N N . GLY B 1 188 ? -15.188 -31.328 -8.531 1 94.62 188 GLY B N 1
ATOM 3584 C CA . GLY B 1 188 ? -14.344 -31.062 -9.68 1 94.62 188 GLY B CA 1
ATOM 3585 C C . GLY B 1 188 ? -12.867 -30.969 -9.32 1 94.62 188 GLY B C 1
ATOM 3586 O O . GLY B 1 188 ? -12.469 -31.312 -8.211 1 94.62 188 GLY B O 1
ATOM 3587 N N . THR B 1 189 ? -12.016 -30.641 -10.312 1 93.38 189 THR B N 1
ATOM 3588 C CA . THR B 1 189 ? -10.578 -30.625 -10.086 1 93.38 189 THR B CA 1
ATOM 3589 C C . THR B 1 189 ? -10.023 -29.203 -10.164 1 93.38 189 THR B C 1
ATOM 3591 O O . THR B 1 189 ? -8.906 -28.938 -9.727 1 93.38 189 THR B O 1
ATOM 3594 N N . ASN B 1 190 ? -10.773 -28.312 -10.742 1 93.75 190 ASN B N 1
ATOM 3595 C CA . ASN B 1 190 ? -10.32 -26.953 -10.945 1 93.75 190 ASN B CA 1
ATOM 3596 C C . ASN B 1 190 ? -11.352 -25.938 -10.453 1 93.75 190 ASN B C 1
ATOM 3598 O O . ASN B 1 190 ? -12.367 -25.703 -11.117 1 93.75 190 ASN B O 1
ATOM 3602 N N . VAL B 1 191 ? -11.047 -25.281 -9.406 1 91.75 191 VAL B N 1
ATOM 3603 C CA . VAL B 1 191 ? -12 -24.391 -8.766 1 91.75 191 VAL B CA 1
ATOM 3604 C C . VAL B 1 191 ? -12.148 -23.109 -9.586 1 91.75 191 VAL B C 1
ATOM 3606 O O . VAL B 1 191 ? -13.117 -22.359 -9.422 1 91.75 191 VAL B O 1
ATOM 3609 N N . LEU B 1 192 ? -11.211 -22.797 -10.43 1 94 192 LEU B N 1
ATOM 3610 C CA . LEU B 1 192 ? -11.273 -21.594 -11.25 1 94 192 LEU B CA 1
ATOM 3611 C C . LEU B 1 192 ? -12.227 -21.781 -12.422 1 94 192 LEU B C 1
ATOM 3613 O O . LEU B 1 192 ? -12.625 -20.797 -13.07 1 94 192 LEU B O 1
ATOM 3617 N N . LYS B 1 193 ? -12.539 -23.047 -12.742 1 94.12 193 LYS B N 1
ATOM 3618 C CA . LYS B 1 193 ? -13.469 -23.406 -13.812 1 94.12 193 LYS B CA 1
ATOM 3619 C C . LYS B 1 193 ? -14.594 -24.297 -13.297 1 94.12 193 LYS B C 1
ATOM 3621 O O . LYS B 1 193 ? -14.766 -25.422 -13.781 1 94.12 193 LYS B O 1
ATOM 3626 N N . TRP B 1 194 ? -15.336 -23.703 -12.398 1 93.94 194 TRP B N 1
ATOM 3627 C CA . TRP B 1 194 ? -16.422 -24.406 -11.719 1 93.94 194 TRP B CA 1
ATOM 3628 C C . TRP B 1 194 ? -17.625 -24.578 -12.648 1 93.94 194 TRP B C 1
ATOM 3630 O O . TRP B 1 194 ? -18.312 -23.609 -12.969 1 93.94 194 TRP B O 1
ATOM 3640 N N . GLY B 1 195 ? -17.812 -25.859 -13.125 1 93.69 195 GLY B N 1
ATOM 3641 C CA . GLY B 1 195 ? -18.922 -26.141 -14.023 1 93.69 195 GLY B CA 1
ATOM 3642 C C . GLY B 1 195 ? -20.078 -26.844 -13.344 1 93.69 195 GLY B C 1
ATOM 3643 O O . GLY B 1 195 ? -19.969 -27.234 -12.172 1 93.69 195 GLY B O 1
ATOM 3644 N N . ILE B 1 196 ? -21.156 -27.031 -14.07 1 94.62 196 ILE B N 1
ATOM 3645 C CA . ILE B 1 196 ? -22.375 -27.641 -13.555 1 94.62 196 ILE B CA 1
ATOM 3646 C C . ILE B 1 196 ? -22.078 -29.078 -13.141 1 94.62 196 ILE B C 1
ATOM 3648 O O . ILE B 1 196 ? -22.641 -29.578 -12.164 1 94.62 196 ILE B O 1
ATOM 3652 N N . GLU B 1 197 ? -21.141 -29.688 -13.789 1 95.44 197 GLU B N 1
ATOM 3653 C CA . GLU B 1 197 ? -20.828 -31.094 -13.547 1 95.44 197 GLU B CA 1
ATOM 3654 C C . GLU B 1 197 ? -19.938 -31.266 -12.32 1 95.44 197 GLU B C 1
ATOM 3656 O O . GLU B 1 197 ? -19.766 -32.375 -11.82 1 95.44 197 GLU B O 1
ATOM 3661 N N . ASP B 1 198 ? -19.469 -30.188 -11.734 1 95.81 198 ASP B N 1
ATOM 3662 C CA . ASP B 1 198 ? -18.469 -30.25 -10.664 1 95.81 198 ASP B CA 1
ATOM 3663 C C . ASP B 1 198 ? -19.141 -30.297 -9.297 1 95.81 198 ASP B C 1
ATOM 3665 O O . ASP B 1 198 ? -18.469 -30.422 -8.273 1 95.81 198 ASP B O 1
ATOM 3669 N N . GLY B 1 199 ? -20.5 -30.172 -9.312 1 96.81 199 GLY B N 1
ATOM 3670 C CA . GLY B 1 199 ? -21.188 -30.141 -8.031 1 96.81 199 GLY B CA 1
ATOM 3671 C C . GLY B 1 199 ? -21.188 -28.766 -7.391 1 96.81 199 GLY B C 1
ATOM 3672 O O . GLY B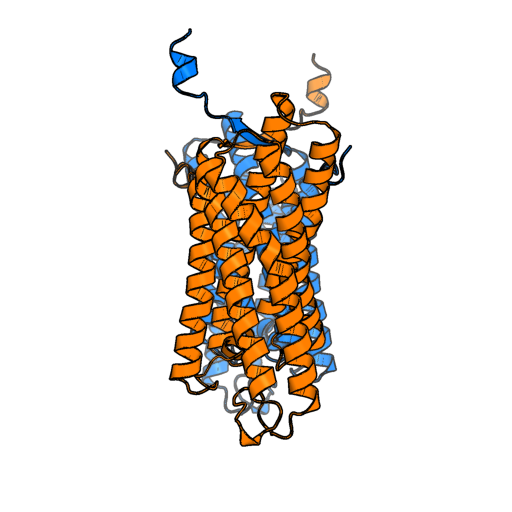 1 199 ? -20.188 -28.047 -7.461 1 96.81 199 GLY B O 1
ATOM 3673 N N . GLY B 1 200 ? -22.281 -28.328 -6.785 1 97.06 200 GLY B N 1
ATOM 3674 C CA . GLY B 1 200 ? -22.391 -27.078 -6.055 1 97.06 200 GLY B CA 1
ATOM 3675 C C . GLY B 1 200 ? -22.438 -25.859 -6.957 1 97.06 200 GLY B C 1
ATOM 3676 O O . GLY B 1 200 ? -22.234 -24.734 -6.504 1 97.06 200 GLY B O 1
ATOM 3677 N N . TYR B 1 201 ? -22.641 -26.125 -8.156 1 96.62 201 TYR B N 1
ATOM 3678 C CA . TYR B 1 201 ? -22.531 -25.078 -9.172 1 96.62 201 TYR B CA 1
ATOM 3679 C C . TYR B 1 201 ? -23.484 -23.938 -8.852 1 96.62 201 TYR B C 1
ATOM 3681 O O . TYR B 1 201 ? -23.078 -22.766 -8.891 1 96.62 201 TYR B O 1
ATOM 3689 N N . TYR B 1 202 ? -24.734 -24.141 -8.547 1 97.06 202 TYR B N 1
ATOM 3690 C CA . TYR B 1 202 ? -25.703 -23.078 -8.305 1 97.06 202 TYR B CA 1
ATOM 3691 C C . TYR B 1 202 ? -25.406 -22.344 -7.008 1 97.06 202 TYR B C 1
ATOM 3693 O O . TYR B 1 202 ? -25.578 -21.141 -6.914 1 97.06 202 TYR B O 1
ATOM 3701 N N . SER B 1 203 ? -24.969 -23.078 -5.992 1 98 203 SER B N 1
ATOM 3702 C CA . SER B 1 203 ? -24.531 -22.422 -4.77 1 98 203 SER B CA 1
ATOM 3703 C C . SER B 1 203 ? -23.328 -21.531 -5.02 1 98 203 SER B C 1
ATOM 3705 O O . SER B 1 203 ? -23.203 -20.453 -4.43 1 98 203 SER B O 1
ATOM 3707 N N . HIS B 1 204 ? -22.422 -22.031 -5.867 1 97.81 204 HIS B N 1
ATOM 3708 C CA . HIS B 1 204 ? -21.281 -21.234 -6.273 1 97.81 204 HIS B CA 1
ATOM 3709 C C . HIS B 1 204 ? -21.719 -19.938 -6.957 1 97.81 204 HIS B C 1
ATOM 3711 O O . HIS B 1 204 ? -21.188 -18.859 -6.648 1 97.81 204 HIS B O 1
ATOM 3717 N N . LEU B 1 205 ? -22.703 -20.016 -7.809 1 97.75 205 LEU B N 1
ATOM 3718 C CA . LEU B 1 205 ? -23.203 -18.844 -8.516 1 97.75 205 LEU B CA 1
ATOM 3719 C C . LEU B 1 205 ? -23.859 -17.859 -7.555 1 97.75 205 LEU B C 1
ATOM 3721 O O . LEU B 1 205 ? -23.672 -16.656 -7.676 1 97.75 205 LEU B O 1
ATOM 3725 N N . VAL B 1 206 ? -24.625 -18.391 -6.672 1 98.25 206 VAL B N 1
ATOM 3726 C CA . VAL B 1 206 ? -25.25 -17.531 -5.664 1 98.25 206 VAL B CA 1
ATOM 3727 C C . VAL B 1 206 ? -24.172 -16.781 -4.891 1 98.25 206 VAL B C 1
ATOM 3729 O O . VAL B 1 206 ? -24.297 -15.586 -4.648 1 98.25 206 VAL B O 1
ATOM 3732 N N . SER B 1 207 ? -23.156 -17.484 -4.543 1 98.5 207 SER B N 1
ATOM 3733 C CA . SER B 1 207 ? -22.062 -16.891 -3.783 1 98.5 207 SER B CA 1
ATOM 3734 C C . SER B 1 207 ? -21.359 -15.797 -4.582 1 98.5 207 SER B C 1
ATOM 3736 O O . SER B 1 207 ? -21.203 -14.68 -4.098 1 98.5 207 SER B O 1
ATOM 3738 N N . THR B 1 208 ? -21.016 -16.125 -5.797 1 98.31 208 THR B N 1
ATOM 3739 C CA . THR B 1 208 ? -20.234 -15.188 -6.602 1 98.31 208 THR B CA 1
ATOM 3740 C C . THR B 1 208 ? -21.062 -13.961 -6.973 1 98.31 208 THR B C 1
ATOM 3742 O O . THR B 1 208 ? -20.578 -12.828 -6.918 1 98.31 208 THR B O 1
ATOM 3745 N N . PHE B 1 209 ? -22.328 -14.164 -7.316 1 98.19 209 PHE B N 1
ATOM 3746 C CA . PHE B 1 209 ? -23.203 -13.031 -7.602 1 98.19 209 PHE B CA 1
ATOM 3747 C C . PHE B 1 209 ? -23.359 -12.141 -6.375 1 98.19 209 PHE B C 1
ATOM 3749 O O . PHE B 1 209 ? -23.281 -10.914 -6.48 1 98.19 209 PHE B O 1
ATOM 3756 N N . SER B 1 210 ? -23.531 -12.742 -5.27 1 98.69 210 SER B N 1
ATOM 3757 C CA . SER B 1 210 ? -23.656 -12 -4.016 1 98.69 210 SER B CA 1
ATOM 3758 C C . SER B 1 210 ? -22.391 -11.211 -3.719 1 98.69 210 SER B C 1
ATOM 3760 O O . SER B 1 210 ? -22.469 -10.07 -3.252 1 98.69 210 SER B O 1
ATOM 3762 N N . GLU B 1 211 ? -21.312 -11.781 -3.982 1 98.69 211 GLU B N 1
ATOM 3763 C CA . GLU B 1 211 ? -20.031 -11.117 -3.748 1 98.69 211 GLU B CA 1
ATOM 3764 C C . GLU B 1 211 ? -19.906 -9.859 -4.605 1 98.69 211 GLU B C 1
ATOM 3766 O O . GLU B 1 211 ? -19.516 -8.797 -4.109 1 98.69 211 GLU B O 1
ATOM 3771 N N . TRP B 1 212 ? -20.188 -9.969 -5.844 1 98.56 212 TRP B N 1
ATOM 3772 C CA . TRP B 1 212 ? -20.094 -8.836 -6.754 1 98.56 212 TRP B CA 1
ATOM 3773 C C . TRP B 1 212 ? -21.047 -7.723 -6.336 1 98.56 212 TRP B C 1
ATOM 3775 O O . TRP B 1 212 ? -20.703 -6.539 -6.395 1 98.56 212 TRP B O 1
ATOM 3785 N N . ILE B 1 213 ? -22.203 -8.086 -5.941 1 98.69 213 ILE B N 1
ATOM 3786 C CA . ILE B 1 213 ? -23.172 -7.098 -5.461 1 98.69 213 ILE B CA 1
ATOM 3787 C C . ILE B 1 213 ? -22.641 -6.441 -4.188 1 98.69 213 ILE B C 1
ATOM 3789 O O . ILE B 1 213 ? -22.703 -5.219 -4.039 1 98.69 213 ILE B O 1
ATOM 3793 N N . LEU B 1 214 ? -22.141 -7.262 -3.273 1 98.81 214 LEU B N 1
ATOM 3794 C CA . LEU B 1 214 ? -21.594 -6.77 -2.014 1 98.81 214 LEU B CA 1
ATOM 3795 C C . LEU B 1 214 ? -20.531 -5.711 -2.264 1 98.81 214 LEU B C 1
ATOM 3797 O O . LEU B 1 214 ? -20.578 -4.625 -1.686 1 98.81 214 LEU B O 1
ATOM 3801 N N . VAL B 1 215 ? -19.594 -5.988 -3.154 1 98.69 215 VAL B N 1
ATOM 3802 C CA . VAL B 1 215 ? -18.5 -5.066 -3.475 1 98.69 215 VAL B CA 1
ATOM 3803 C C . VAL B 1 215 ? -19.062 -3.822 -4.16 1 98.69 215 VAL B C 1
ATOM 3805 O O . VAL B 1 215 ? -18.625 -2.703 -3.877 1 98.69 215 VAL B O 1
ATOM 3808 N N . GLY B 1 216 ? -20.031 -4.012 -5.039 1 98.75 216 GLY B N 1
ATOM 3809 C CA . GLY B 1 216 ? -20.688 -2.877 -5.66 1 98.75 216 GLY B CA 1
ATOM 3810 C C . GLY B 1 216 ? -21.344 -1.942 -4.652 1 98.75 216 GLY B C 1
ATOM 3811 O O . GLY B 1 216 ? -21.234 -0.72 -4.777 1 98.75 216 GLY B O 1
ATOM 3812 N N . LEU B 1 217 ? -22.016 -2.51 -3.678 1 98.81 217 LEU B N 1
ATOM 3813 C CA . LEU B 1 217 ? -22.641 -1.723 -2.621 1 98.81 217 LEU B CA 1
ATOM 3814 C C . LEU B 1 217 ? -21.594 -0.906 -1.864 1 98.81 217 LEU B C 1
ATOM 3816 O O . LEU B 1 217 ? -21.828 0.267 -1.56 1 98.81 217 LEU B O 1
ATOM 3820 N N . MET B 1 218 ? -20.5 -1.506 -1.603 1 98.81 218 MET B N 1
ATOM 3821 C CA . MET B 1 218 ? -19.438 -0.827 -0.863 1 98.81 218 MET B CA 1
ATOM 3822 C C . MET B 1 218 ? -18.844 0.315 -1.683 1 98.81 218 MET B C 1
ATOM 3824 O O . MET B 1 218 ? -18.531 1.378 -1.142 1 98.81 218 MET B O 1
ATOM 3828 N N . MET B 1 219 ? -18.734 0.096 -3.012 1 98.69 219 MET B N 1
ATOM 3829 C CA . MET B 1 219 ? -18.203 1.149 -3.881 1 98.69 219 MET B CA 1
ATOM 3830 C C . MET B 1 219 ? -19.188 2.32 -3.957 1 98.69 219 MET B C 1
ATOM 3832 O O . MET B 1 219 ? -18.766 3.48 -3.912 1 98.69 219 MET B O 1
ATOM 3836 N N . ILE B 1 220 ? -20.422 1.999 -4.082 1 98.62 220 ILE B N 1
ATOM 3837 C CA . ILE B 1 220 ? -21.438 3.049 -4.16 1 98.62 220 ILE B CA 1
ATOM 3838 C C . ILE B 1 220 ? -21.484 3.816 -2.842 1 98.62 220 ILE B C 1
ATOM 3840 O O . ILE B 1 220 ? -21.625 5.043 -2.834 1 98.62 220 ILE B O 1
ATOM 3844 N N . TYR B 1 221 ? -21.422 3.121 -1.732 1 98.69 221 TYR B N 1
ATOM 3845 C CA . TYR B 1 221 ? -21.391 3.787 -0.436 1 98.69 221 TYR B CA 1
ATOM 3846 C C . TYR B 1 221 ? -20.219 4.762 -0.351 1 98.69 221 TYR B C 1
ATOM 3848 O O . TYR B 1 221 ? -20.391 5.914 0.061 1 98.69 221 TYR B O 1
ATOM 3856 N N . THR B 1 222 ? -19.047 4.277 -0.724 1 98.56 222 THR B N 1
ATOM 3857 C CA . THR B 1 222 ? -17.859 5.129 -0.716 1 98.56 222 THR B CA 1
ATOM 3858 C C . THR B 1 222 ? -18.062 6.348 -1.611 1 98.56 222 THR B C 1
ATOM 3860 O O . THR B 1 222 ? -17.75 7.473 -1.217 1 98.56 222 THR B O 1
ATOM 3863 N N . PHE B 1 223 ? -18.656 6.102 -2.717 1 98.19 223 PHE B N 1
ATOM 3864 C CA . PHE B 1 223 ? -18.922 7.16 -3.678 1 98.19 223 PHE B CA 1
ATOM 3865 C C . PHE B 1 223 ? -19.875 8.203 -3.086 1 98.19 223 PHE B C 1
ATOM 3867 O O . PHE B 1 223 ? -19.734 9.398 -3.355 1 98.19 223 PHE B O 1
ATOM 3874 N N . SER B 1 224 ? -20.766 7.855 -2.262 1 97.69 224 SER B N 1
ATOM 3875 C CA . SER B 1 224 ? -21.781 8.734 -1.702 1 97.69 224 SER B CA 1
ATOM 3876 C C . SER B 1 224 ? -21.172 9.781 -0.779 1 97.69 224 SER B C 1
ATOM 3878 O O . SER B 1 224 ? -21.828 10.766 -0.428 1 97.69 224 SER B O 1
ATOM 3880 N N . CYS B 1 225 ? -19.922 9.578 -0.413 1 96.94 225 CYS B N 1
ATOM 3881 C CA . CYS B 1 225 ? -19.281 10.508 0.501 1 96.94 225 CYS B CA 1
ATOM 3882 C C . CYS B 1 225 ? -18.75 11.727 -0.248 1 96.94 225 CYS B C 1
ATOM 3884 O O . CYS B 1 225 ? -18.344 12.719 0.369 1 96.94 225 CYS B O 1
ATOM 3886 N N . SER B 1 226 ? -18.766 11.656 -1.556 1 96.75 226 SER B N 1
ATOM 3887 C CA . SER B 1 226 ? -18.125 12.672 -2.379 1 96.75 226 SER B CA 1
ATOM 3888 C C . SER B 1 226 ? -18.734 14.047 -2.139 1 96.75 226 SER B C 1
ATOM 3890 O O . SER B 1 226 ? -18.016 15.031 -1.939 1 96.75 226 SER B O 1
ATOM 3892 N N . ASP B 1 227 ? -20.047 14.156 -2.082 1 94.06 227 ASP B N 1
ATOM 3893 C CA . ASP B 1 227 ? -20.703 15.445 -1.941 1 94.06 227 ASP B CA 1
ATOM 3894 C C . ASP B 1 227 ? -20.391 16.078 -0.586 1 94.06 227 ASP B C 1
ATOM 3896 O O . ASP B 1 227 ? -20.156 17.281 -0.497 1 94.06 227 ASP B O 1
ATOM 3900 N N . GLU B 1 228 ? -20.375 15.344 0.404 1 93.56 228 GLU B N 1
ATOM 3901 C CA . GLU B 1 228 ? -20.094 15.828 1.752 1 93.56 228 GLU B CA 1
ATOM 3902 C C . GLU B 1 228 ? -18.656 16.328 1.868 1 93.56 228 GLU B C 1
ATOM 3904 O O . GLU B 1 228 ? -18.375 17.25 2.633 1 93.56 228 GLU B O 1
ATOM 3909 N N . PHE B 1 229 ? -17.781 15.695 1.101 1 95.5 229 PHE B N 1
ATOM 3910 C CA . PHE B 1 229 ? -16.359 16.062 1.172 1 95.5 229 PHE B CA 1
ATOM 3911 C C . PHE B 1 229 ? -16.125 17.422 0.531 1 95.5 229 PHE B C 1
ATOM 3913 O O . PHE B 1 229 ? -15.047 18 0.665 1 95.5 229 PHE B O 1
ATOM 3920 N N . LYS B 1 230 ? -17.156 17.984 -0.098 1 93.5 230 LYS B N 1
ATOM 3921 C CA . LYS B 1 230 ? -17.062 19.359 -0.6 1 93.5 230 LYS B CA 1
ATOM 3922 C C . LYS B 1 230 ? -17.047 20.359 0.547 1 93.5 230 LYS B C 1
ATOM 3924 O O . LYS B 1 230 ? -16.625 21.5 0.367 1 93.5 230 LYS B O 1
ATOM 3929 N N . ARG B 1 231 ? -17.469 19.922 1.692 1 91.69 231 ARG B N 1
ATOM 3930 C CA . ARG B 1 231 ? -17.625 20.828 2.83 1 91.69 231 ARG B CA 1
ATOM 3931 C C . ARG B 1 231 ? -16.328 20.953 3.617 1 91.69 231 ARG B C 1
ATOM 3933 O O . ARG B 1 231 ? -16.203 21.797 4.504 1 91.69 231 ARG B O 1
ATOM 3940 N N . ILE B 1 232 ? -15.461 20.094 3.352 1 92.69 232 ILE B N 1
ATOM 3941 C CA . ILE B 1 232 ? -14.219 20.078 4.125 1 92.69 232 ILE B CA 1
ATOM 3942 C C . ILE B 1 232 ? -13.039 20.422 3.219 1 92.69 232 ILE B C 1
ATOM 3944 O O . ILE B 1 232 ? -13.016 20.047 2.047 1 92.69 232 ILE B O 1
ATOM 3948 N N . LYS B 1 233 ? -12.156 21.219 3.75 1 91.25 233 LYS B N 1
ATOM 3949 C CA . LYS B 1 233 ? -10.938 21.641 3.062 1 91.25 233 LYS B CA 1
ATOM 3950 C C . LYS B 1 233 ? -9.695 21.156 3.805 1 91.25 233 LYS B C 1
ATOM 3952 O O . LYS B 1 233 ? -9.641 21.188 5.035 1 91.25 233 LYS B O 1
ATOM 3957 N N . PHE B 1 234 ? -8.805 20.641 3.037 1 90.12 234 PHE B N 1
ATOM 3958 C CA . PHE B 1 234 ? -7.52 20.234 3.598 1 90.12 234 PHE B CA 1
ATOM 3959 C C . PHE B 1 234 ? -6.527 21.391 3.586 1 90.12 234 PHE B C 1
ATOM 3961 O O . PHE B 1 234 ? -6.203 21.922 2.523 1 90.12 234 PHE B O 1
ATOM 3968 N N . GLU B 1 235 ? -6.086 21.844 4.73 1 85 235 GLU B N 1
ATOM 3969 C CA . GLU B 1 235 ? -5.203 22.984 4.859 1 85 235 GLU B CA 1
ATOM 3970 C C . GLU B 1 235 ? -3.738 22.562 4.883 1 85 235 GLU B C 1
ATOM 3972 O O . GLU B 1 235 ? -2.84 23.406 4.816 1 85 235 GLU B O 1
ATOM 3977 N N . GLY B 1 236 ? -3.484 21.281 4.918 1 83.44 236 GLY B N 1
ATOM 3978 C CA . GLY B 1 236 ? -2.115 20.797 4.879 1 83.44 236 GLY B CA 1
ATOM 3979 C C . GLY B 1 236 ? -1.715 20.047 6.129 1 83.44 236 GLY B C 1
ATOM 3980 O O . GLY B 1 236 ? -2.529 19.859 7.035 1 83.44 236 GLY B O 1
ATOM 3981 N N . LEU B 1 237 ? -0.523 19.406 6.043 1 84.88 237 LEU B N 1
ATOM 3982 C CA . LEU B 1 237 ? 0.094 18.766 7.207 1 84.88 237 LEU B CA 1
ATOM 3983 C C . LEU B 1 237 ? 0.78 19.812 8.086 1 84.88 237 LEU B C 1
ATOM 3985 O O . LEU B 1 237 ? 1.62 20.578 7.609 1 84.88 237 LEU B O 1
ATOM 3989 N N . ASN B 1 238 ? 0.369 19.922 9.219 1 85.25 238 ASN B N 1
ATOM 3990 C CA . ASN B 1 238 ? 0.948 20.906 10.125 1 85.25 238 ASN B CA 1
ATOM 3991 C C . ASN B 1 238 ? 2.121 20.328 10.914 1 85.25 238 ASN B C 1
ATOM 3993 O O . ASN B 1 238 ? 1.968 19.328 11.609 1 85.25 238 ASN B O 1
ATOM 3997 N N . PHE B 1 239 ? 3.275 20.938 10.617 1 89.75 239 PHE B N 1
ATOM 3998 C CA . PHE B 1 239 ? 4.492 20.578 11.336 1 89.75 239 PHE B CA 1
ATOM 3999 C C . PHE B 1 239 ? 5.121 21.797 11.984 1 89.75 239 PHE B C 1
ATOM 4001 O O . PHE B 1 239 ? 4.961 22.922 11.484 1 89.75 239 PHE B O 1
ATOM 4008 N N . SER B 1 240 ? 5.738 21.688 13.086 1 89.56 240 SER B N 1
ATOM 4009 C CA . SER B 1 240 ? 6.488 22.766 13.734 1 89.56 240 SER B CA 1
ATOM 4010 C C . SER B 1 240 ? 7.859 22.281 14.195 1 89.56 240 SER B C 1
ATOM 4012 O O . SER B 1 240 ? 8.062 21.078 14.391 1 89.56 240 SER B O 1
ATOM 4014 N N . LEU B 1 241 ? 8.828 23.188 14.312 1 90.56 241 LEU B N 1
ATOM 4015 C CA . LEU B 1 241 ? 10.141 22.844 14.852 1 90.56 241 LEU B CA 1
ATOM 4016 C C . LEU B 1 241 ? 10.125 22.891 16.375 1 90.56 241 LEU B C 1
ATOM 4018 O O . LEU B 1 241 ? 9.516 23.781 16.969 1 90.56 241 LEU B O 1
ATOM 4022 N N . LYS B 1 242 ? 10.727 21.906 16.906 1 86.31 242 LYS B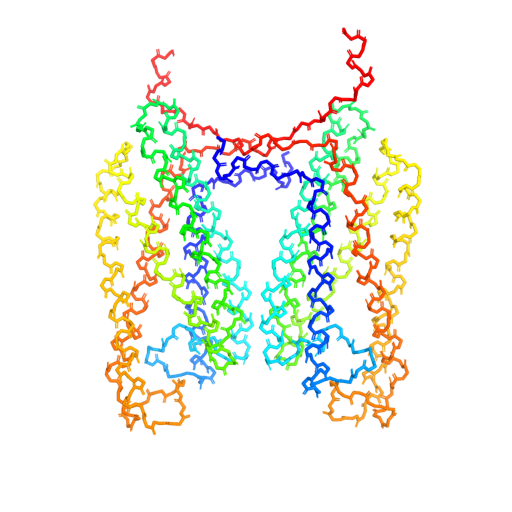 N 1
ATOM 4023 C CA . LYS B 1 242 ? 10.867 21.906 18.359 1 86.31 242 LYS B CA 1
ATOM 4024 C C . LYS B 1 242 ? 11.906 22.938 18.812 1 86.31 242 LYS B C 1
ATOM 4026 O O . LYS B 1 242 ? 12.969 23.047 18.203 1 86.31 242 LYS B O 1
ATOM 4031 N N . LYS B 1 243 ? 11.609 23.922 19.672 1 75.5 243 LYS B N 1
ATOM 4032 C CA . LYS B 1 243 ? 12.508 24.953 20.188 1 75.5 243 LYS B CA 1
ATOM 4033 C C . LYS B 1 243 ? 13.719 24.328 20.875 1 75.5 243 LYS B C 1
ATOM 4035 O O . LYS B 1 243 ? 13.594 23.328 21.578 1 75.5 243 LYS B O 1
ATOM 4040 N N . LYS B 1 244 ? 14.984 24.703 20.469 1 64.38 244 LYS B N 1
ATOM 4041 C CA . LYS B 1 244 ? 16.203 24.281 21.172 1 64.38 244 LYS B CA 1
ATOM 4042 C C . LYS B 1 244 ? 16.188 24.719 22.625 1 64.38 244 LYS B C 1
ATOM 4044 O O . LYS B 1 244 ? 15.766 25.828 22.938 1 64.38 244 LYS B O 1
ATOM 4049 N N . LYS B 1 245 ? 16.328 23.828 23.609 1 57.81 245 LYS B N 1
ATOM 4050 C CA . LYS B 1 245 ? 16.438 24.141 25.031 1 57.81 245 LYS B CA 1
ATOM 4051 C C . LYS B 1 245 ? 17.266 25.406 25.25 1 57.81 245 LYS B C 1
ATOM 4053 O O . LYS B 1 245 ? 16.984 26.172 26.172 1 57.81 245 LYS B O 1
ATOM 4058 N N . SER B 1 246 ? 18.328 25.469 24.547 1 50.84 246 SER B N 1
ATOM 4059 C CA . SER B 1 246 ? 19.109 26.656 24.875 1 50.84 246 SER B CA 1
ATOM 4060 C C . SER B 1 246 ? 18.312 27.938 24.656 1 50.84 246 SER B C 1
ATOM 4062 O O . SER B 1 246 ? 18.547 28.938 25.328 1 50.84 246 SER B O 1
ATOM 4064 N N . ASP B 1 247 ? 17.484 27.953 23.75 1 49.91 247 ASP B N 1
ATOM 4065 C CA . ASP B 1 247 ? 16.75 29.188 23.484 1 49.91 247 ASP B CA 1
ATOM 4066 C C . ASP B 1 247 ? 15.664 29.422 24.531 1 49.91 247 ASP B C 1
ATOM 4068 O O . ASP B 1 247 ? 15.039 30.469 24.547 1 49.91 247 ASP B O 1
ATOM 4072 N N . GLU B 1 248 ? 15.203 28.5 25.219 1 48.53 248 GLU B N 1
ATOM 4073 C CA . GLU B 1 248 ? 14.289 28.734 26.312 1 48.53 248 GLU B CA 1
ATOM 4074 C C . GLU B 1 248 ? 14.938 29.609 27.391 1 48.53 248 GLU B C 1
ATOM 4076 O O . GLU B 1 248 ? 14.242 30.266 28.172 1 48.53 248 GLU B O 1
ATOM 4081 N N . ILE B 1 249 ? 16.25 29.531 27.562 1 47.84 249 ILE B N 1
ATOM 4082 C CA . ILE B 1 249 ? 16.828 30.281 28.672 1 47.84 249 ILE B CA 1
ATOM 4083 C C . ILE B 1 249 ? 16.844 31.766 28.328 1 47.84 249 ILE B C 1
ATOM 4085 O O . ILE B 1 249 ? 17.016 32.625 29.219 1 47.84 249 ILE B O 1
ATOM 4089 N N . ILE B 1 250 ? 16.812 32.031 27.094 1 46.09 250 ILE B N 1
ATOM 4090 C CA . ILE B 1 250 ? 16.984 33.469 26.953 1 46.09 250 ILE B CA 1
ATOM 4091 C C . ILE B 1 250 ? 15.641 34.156 27.094 1 46.09 250 ILE B C 1
ATOM 4093 O O . ILE B 1 250 ? 15.578 35.375 27.172 1 46.09 250 ILE B O 1
ATOM 4097 N N . ASN B 1 251 ? 14.438 33.469 26.984 1 37.38 251 ASN B N 1
ATOM 4098 C CA . ASN B 1 251 ? 13.312 34.312 27.344 1 37.38 251 ASN B CA 1
ATOM 4099 C C . ASN B 1 251 ? 12.969 34.219 28.828 1 37.38 251 ASN B C 1
ATOM 4101 O O . ASN B 1 251 ? 12.914 33.125 29.375 1 37.38 251 ASN B O 1
#

pLDDT: mean 93.31, std 12.31, range [29.3, 98.88]

Radius of gyration: 25.19 Å; Cα contacts (8 Å, |Δi|>4): 744; chains: 2; bounding box: 63×72×51 Å

Sequence (502 aa):
MGLLDFKFKLQYWPILSSSWLSFTYFSTYCIAVYKQDVSPIFPYISDTAAKPWESCYFAQMHNIGALFTLICMIIRHKLVELYFNEGQISLRLRKVNKFSLIFGFLGCLGMSLVANFQETSEIFTHLLGAFLAFFCTSIYFQIQTYISWKTDISLEVKFVRLILSALLFPFYTSTTIGAMVAVLKFKGTNVLKWGIEDGGYYSHLVSTFSEWILVGLMMIYTFSCSDEFKRIKFEGLNFSLKKKKSDEIINMGLLDFKFKLQYWPILSSSWLSFTYFSTYCIAVYKQDVSPIFPYISDTAAKPWESCYFAQMHNIGALFTLICMIIRHKLVELYFNEGQISLRLRKVNKFSLIFGFLGCLGMSLVANFQETSEIFTHLLGAFLAFFCTSIYFQIQTYISWKTDISLEVKFVRLILSALLFPFYTSTTIGAMVAVLKFKGTNVLKWGIEDGGYYSHLVSTFSEWILVGLMMIYTFSCSDEFKRIKFEGLNFSLKKKKSDEIIN

InterPro domains:
  IPR019402 CWH43-like, N-terminal domain [PF10277] (12-231)
  IPR050911 DRAM/TMEM150 Autophagy Modulator [PTHR21324] (11-238)

Organism: Brassicogethes aeneus (NCBI:txid1431903)

Solvent-accessible surface area (backbone atoms only — not comparable to full-atom values): 24877 Å² total; per-residue (Å²): 127,53,86,81,50,61,74,76,59,57,28,48,41,22,48,48,22,30,50,50,42,52,48,46,55,51,52,30,40,52,51,21,40,74,69,60,62,30,43,77,84,54,52,45,75,65,52,28,29,52,47,76,61,36,22,28,53,42,20,49,47,38,39,52,27,23,49,37,44,45,52,40,52,51,52,50,51,50,51,52,51,51,37,36,77,70,65,59,46,54,71,67,56,51,53,50,51,59,54,33,47,56,27,41,51,42,9,30,51,9,37,33,33,39,31,33,24,33,60,84,68,35,45,68,63,14,51,52,9,46,46,26,31,52,54,28,32,42,51,23,43,44,51,51,40,57,52,46,71,55,46,100,62,58,66,67,58,44,51,52,41,48,54,43,44,66,48,36,60,60,25,47,50,42,21,52,52,19,42,53,54,13,60,75,41,47,72,57,91,47,84,47,57,71,39,75,89,19,36,32,36,67,36,36,44,50,9,21,53,25,42,55,50,37,52,49,41,52,32,51,54,43,34,64,47,19,71,64,28,64,41,44,41,80,76,44,78,40,66,47,73,56,80,58,70,75,61,55,70,74,104,126,51,87,81,50,60,75,77,60,56,29,48,39,22,48,47,24,30,49,48,43,50,48,45,54,51,53,30,40,52,53,21,40,73,69,59,64,29,43,76,84,55,52,45,75,64,52,28,29,51,47,77,60,34,22,27,53,42,20,48,48,37,39,52,26,25,49,37,44,45,51,41,51,52,52,50,51,50,51,54,53,50,36,36,76,70,64,60,44,53,71,66,54,50,52,48,51,59,55,34,47,55,27,40,52,42,10,31,48,10,37,34,34,39,30,33,23,32,61,83,68,34,44,67,63,13,52,50,10,47,47,26,32,50,52,29,32,43,50,23,45,44,52,51,38,57,50,46,70,55,46,98,62,59,66,67,58,45,51,51,39,48,54,45,42,64,48,35,60,58,25,49,49,42,20,51,52,18,40,54,52,12,60,76,42,46,71,60,90,47,83,48,56,72,38,77,88,19,37,32,35,67,36,37,44,50,9,22,52,24,42,55,50,37,54,48,40,52,31,52,53,45,34,65,46,18,71,63,28,63,39,44,42,79,75,46,80,40,67,48,72,56,80,58,70,73,60,58,70,74,104

Foldseek 3Di:
DDPVPPFPQQLCLLVCLLVLLVCLQVVLLVVQVVVPQFDNQQAASLLSLQDPPSLVSSLVSLLVSLVSQLSLLVLVLVLLVVCVVVVLDDPVLNVLSVVLNVLSNQLSVLSNQCSPDRCVRHVPSNVSSVCSNQVSLLSSLVSVLVSVVSGPDDPVLSVLSVVLSVLRVVLVVLLVVLVVQLVVFAQDDDSRYDDPVRGSNVSSSSNSVSNVVNSVSSSVSSSSCSVVSNVDGDPDDDDDDDDDVVVVVVD/DDPVPPFPQQLCLLVCLLVLLVCLQVVLLVVQVVVPQFDNQQAASLLSLQDPPSLVSSLVSLLVSLVSQLSLLVLVLVLLVVCVVVVLDDPVLNVLSVVLNVLSNQLSVLSNQCSPDRCVRHVPSNVSSVCSNQVSLLSSLVSVLVSVVSGPDDPVLSVLSVVLSVLSVVLVVLLVVLVVQLVVQAQDDDSRYDDPVRGSNVSSSSNSVSNVVNSVSSSVSSSSCSVVSNVDGDPDDDDDDDDDVVVVVVD